Protein AF-A0A954IEH2-F1 (afdb_monomer_lite)

Secondary structure (DSSP, 8-state):
-PPPBPTT--EEE-TT-TT--SPPSB--TT--EEE-TT-TT----GGGGGGGGT-SEEE-TT---SSSS-GGGS-STT---HHHHHHHHHHHHHT-EEE--EEEEEEE-STTSSHHHHHHHHTTPPP-TT-PPPPSEEEEEE-S-BTTB---SSTT--SS--EEEEEEE-S-GGGTTHHHHTTSSSEEEEEEE-S---SS-SBTTBTT-PPPPHHHHHHHHHHHHHTTTSPPEEEEEE--TT--TT---PPPGGGSS-GGGTTS-EEE---SGGGTTSHHHHHHHHHHHHHHHHHHTHHHHTEEEHHHHHHHHHHTTTS----TT--S---S-SEEEHHHHHHHHHHHHHHHTPPPP-HHHHHHHHHHHHHTTSSB--HHHHHTSS-TT--EEES-HHHHHHHHHHHT-TTSHHHHHHHHTTT---HHHHHHHHHHHHHH-TTS---HHHHHHT-

pLDDT: mean 80.52, std 12.14, range [35.31, 97.62]

Sequence (455 aa):
MSLPIDARLQTLDLGECKSLTKIPEGDYSELTHVWLNGCPGLKRFAPLRPALKRLQQLELHGCDFQDGPGADRCGLPDENVADRIRNHFQELTHQGCAPLLECKVIVLGNGGVGKTELVRALKGLGHDSEQKSTHGIRLWKWNGATDRVPFHPFPEITDTELQLNIWDFGGQDLYHNTHRLFMETQAVFVVVERYRRTDRPLRPEHPDDYCRPLDYWLDQVYTMAGRSGRTPRVLIVRSAIDETDNVEVLPPWQTRVRSDYCDLPYFELSSKDELRNTEFWTDFRKQLLQAVTDELGGLEAVQQPRGRVAVRSELQRFQPEWNELIRVSGSDRPLLRRHEFQKLVEDVFDGLKITGADDEEIRWQLDFFHHRGIVYAPPEWMEQSISRDAYPVVVDQRWIIEGIYELMRPERGTRDDLMQAWGRITRGELWQAWDQLEIEQPELKYDEEARCAMR

Radius of gyration: 23.17 Å; chains: 1; bounding box: 66×55×64 Å

Structure (mmCIF, N/CA/C/O backbone):
data_AF-A0A954IEH2-F1
#
_entry.id   AF-A0A954IEH2-F1
#
loop_
_atom_site.group_PDB
_atom_site.id
_atom_site.type_symbol
_atom_site.label_atom_id
_atom_site.label_alt_id
_atom_site.label_comp_id
_atom_site.label_asym_id
_atom_site.label_entity_id
_atom_site.label_seq_id
_atom_site.pdbx_PDB_ins_code
_atom_site.Cartn_x
_atom_site.Cartn_y
_atom_site.Cartn_z
_atom_site.occupancy
_atom_site.B_iso_or_equiv
_atom_site.auth_seq_id
_atom_site.auth_comp_id
_atom_site.auth_asym_id
_atom_site.auth_atom_id
_atom_site.pdbx_PDB_model_num
ATOM 1 N N . MET A 1 1 ? -38.089 13.109 -2.293 1.00 35.31 1 MET A N 1
ATOM 2 C CA . MET A 1 1 ? -38.306 13.077 -0.833 1.00 35.31 1 MET A CA 1
ATOM 3 C C . MET A 1 1 ? -37.866 11.708 -0.351 1.00 35.31 1 MET A C 1
ATOM 5 O O . MET A 1 1 ? -38.566 10.743 -0.620 1.00 35.31 1 MET A O 1
ATOM 9 N N . SER A 1 2 ? -36.671 11.596 0.229 1.00 45.16 2 SER A N 1
ATOM 10 C CA . SER A 1 2 ? -36.253 10.378 0.928 1.00 45.16 2 SER A CA 1
ATOM 11 C C . SER A 1 2 ? -37.048 10.298 2.227 1.00 45.16 2 SER A C 1
ATOM 13 O O . SER A 1 2 ? -37.037 11.245 3.010 1.00 45.16 2 SER A O 1
ATOM 15 N N . LEU A 1 3 ? -37.790 9.210 2.424 1.00 49.59 3 LEU A N 1
ATOM 16 C CA . LEU A 1 3 ? -38.367 8.910 3.731 1.00 49.59 3 LEU A CA 1
ATOM 17 C C . LEU A 1 3 ? -37.192 8.708 4.704 1.00 49.59 3 LEU A C 1
ATOM 19 O O . LEU A 1 3 ? -36.298 7.927 4.371 1.00 49.59 3 LEU A O 1
ATOM 23 N N . PRO A 1 4 ? -37.139 9.418 5.845 1.00 58.12 4 PRO A N 1
ATOM 24 C CA . PRO A 1 4 ? -36.112 9.168 6.845 1.00 58.12 4 PRO A CA 1
ATOM 25 C C . PRO A 1 4 ? -36.258 7.729 7.341 1.00 58.12 4 PRO A C 1
ATOM 27 O O . PRO A 1 4 ? -37.370 7.256 7.589 1.00 58.12 4 PRO A O 1
ATOM 30 N N . ILE A 1 5 ? -35.134 7.026 7.427 1.00 64.25 5 ILE A N 1
ATOM 31 C CA . ILE A 1 5 ? -35.086 5.659 7.947 1.00 64.25 5 ILE A CA 1
ATOM 32 C C . ILE A 1 5 ? -35.575 5.659 9.406 1.00 64.25 5 ILE A C 1
ATOM 34 O O . ILE A 1 5 ? -35.249 6.568 10.169 1.00 64.25 5 ILE A O 1
ATOM 38 N N . ASP A 1 6 ? -36.407 4.670 9.761 1.00 67.56 6 ASP A N 1
ATOM 39 C CA . ASP A 1 6 ? -37.010 4.517 11.095 1.00 67.56 6 ASP A CA 1
ATOM 40 C C . ASP A 1 6 ? -35.907 4.399 12.160 1.00 67.56 6 ASP A C 1
ATOM 42 O O . ASP A 1 6 ? -35.006 3.572 12.030 1.00 67.56 6 ASP A O 1
ATOM 46 N N . ALA A 1 7 ? -36.009 5.184 13.236 1.00 70.62 7 ALA A N 1
ATOM 47 C CA . ALA A 1 7 ? -35.065 5.179 14.358 1.00 70.62 7 ALA A CA 1
ATOM 48 C C . ALA A 1 7 ? -34.981 3.822 15.092 1.00 70.62 7 ALA A C 1
ATOM 50 O O . ALA A 1 7 ? -34.129 3.635 15.952 1.00 70.62 7 ALA A O 1
ATOM 51 N N . ARG A 1 8 ? -35.863 2.866 14.772 1.00 82.88 8 ARG A N 1
ATOM 52 C CA . ARG A 1 8 ? -35.838 1.485 15.281 1.00 82.88 8 ARG A CA 1
ATOM 53 C C . ARG A 1 8 ? -35.086 0.508 14.377 1.00 82.88 8 ARG A C 1
ATOM 55 O O . ARG A 1 8 ? -35.134 -0.695 14.637 1.00 82.88 8 ARG A O 1
ATOM 62 N N . LEU A 1 9 ? -34.457 0.972 13.296 1.00 88.56 9 LEU A N 1
ATOM 63 C CA . LEU A 1 9 ? -33.703 0.095 12.405 1.00 88.56 9 LEU A CA 1
ATOM 64 C C . LEU A 1 9 ? -32.537 -0.549 13.170 1.00 88.56 9 LEU A C 1
ATOM 66 O O . LEU A 1 9 ? -31.686 0.146 13.714 1.00 88.56 9 LEU A O 1
ATOM 70 N N . GLN A 1 10 ? -32.502 -1.882 13.183 1.00 92.50 10 GLN A N 1
ATOM 71 C CA . GLN A 1 10 ? -31.441 -2.668 13.828 1.00 92.50 10 GLN A CA 1
ATOM 72 C C . GLN A 1 10 ? -30.467 -3.284 12.823 1.00 92.50 10 GLN A C 1
ATOM 74 O O . GLN A 1 10 ? -29.317 -3.560 13.162 1.00 92.50 10 GLN A O 1
ATOM 79 N N . THR A 1 11 ? -30.916 -3.482 11.586 1.00 94.25 11 THR A N 1
ATOM 80 C CA . THR A 1 11 ? -30.153 -4.165 10.548 1.00 94.25 11 THR A CA 1
ATOM 81 C C . THR A 1 11 ? -30.161 -3.343 9.273 1.00 94.25 11 THR A C 1
ATOM 83 O O . THR A 1 11 ? -31.229 -2.979 8.782 1.00 94.25 11 THR A O 1
ATOM 86 N N . LEU A 1 12 ? -28.974 -3.064 8.740 1.00 93.00 12 LEU A N 1
ATOM 87 C CA . LEU A 1 12 ? -28.786 -2.372 7.473 1.00 93.00 12 LEU A CA 1
ATOM 88 C C . LEU A 1 12 ? -27.863 -3.199 6.583 1.00 93.00 12 LEU A C 1
ATOM 90 O O . LEU A 1 12 ? -26.678 -3.324 6.868 1.00 93.00 12 LEU A O 1
ATOM 94 N N . ASP A 1 13 ? -28.405 -3.724 5.494 1.00 94.00 13 ASP A N 1
ATOM 95 C CA . ASP A 1 13 ? -27.623 -4.395 4.463 1.00 94.00 13 ASP A CA 1
ATOM 96 C C . ASP A 1 13 ? -27.689 -3.569 3.179 1.00 94.00 13 ASP A C 1
ATOM 98 O O . ASP A 1 13 ? -28.762 -3.369 2.603 1.00 94.00 13 ASP A O 1
ATOM 102 N N . LEU A 1 14 ? -26.540 -3.027 2.788 1.00 92.50 14 LEU A N 1
ATOM 103 C CA . LEU A 1 14 ? -26.315 -2.356 1.513 1.00 92.50 14 LEU A CA 1
ATOM 104 C C . LEU A 1 14 ? -25.103 -2.974 0.798 1.00 92.50 14 LEU A C 1
ATOM 106 O O . LEU A 1 14 ? -24.457 -2.289 0.005 1.00 92.50 14 LEU A O 1
ATOM 110 N N . GLY A 1 15 ? -24.778 -4.238 1.086 1.00 91.00 15 GLY A N 1
ATOM 111 C CA . GLY A 1 15 ? -23.660 -4.946 0.474 1.00 91.00 15 GLY A CA 1
ATOM 112 C C . GLY A 1 15 ? -23.764 -4.995 -1.055 1.00 91.00 15 GLY A C 1
ATOM 113 O O . GLY A 1 15 ? -24.848 -4.946 -1.640 1.00 91.00 15 GLY A O 1
ATOM 114 N N . GLU A 1 16 ? -22.612 -5.046 -1.721 1.00 89.00 16 GLU A N 1
ATOM 115 C CA . GLU A 1 16 ? -22.431 -5.127 -3.176 1.00 89.00 16 GLU A CA 1
ATOM 116 C C . GLU A 1 16 ? -23.094 -3.992 -3.983 1.00 89.00 16 GLU A C 1
ATOM 118 O O . GLU A 1 16 ? -23.234 -4.057 -5.212 1.00 89.00 16 GLU A O 1
ATOM 123 N N . CYS A 1 17 ? -23.466 -2.894 -3.321 1.00 90.06 17 CYS A N 1
ATOM 124 C CA . CYS A 1 17 ? -24.044 -1.723 -3.964 1.00 90.06 17 CYS A CA 1
ATOM 125 C C . CYS A 1 17 ? -22.949 -0.840 -4.587 1.00 90.06 17 CYS A C 1
ATOM 127 O O . CYS A 1 17 ? -22.645 0.252 -4.109 1.00 90.06 17 CYS A O 1
ATOM 129 N N . LYS A 1 18 ? -22.389 -1.272 -5.723 1.00 85.69 18 LYS A N 1
ATOM 130 C CA . LYS A 1 18 ? -21.251 -0.607 -6.400 1.00 85.69 18 LYS A CA 1
ATOM 131 C C . LYS A 1 18 ? -21.488 0.859 -6.786 1.00 85.69 18 LYS A C 1
ATOM 133 O O . LYS A 1 18 ? -20.537 1.628 -6.897 1.00 85.69 18 LYS A O 1
ATOM 138 N N . SER A 1 19 ? -22.745 1.254 -6.996 1.00 89.00 19 SER A N 1
ATOM 139 C CA . SER A 1 19 ? -23.133 2.637 -7.319 1.00 89.00 19 SER A CA 1
ATOM 140 C C . SER A 1 19 ? -23.467 3.490 -6.088 1.00 89.00 19 SER A C 1
ATOM 142 O O . SER A 1 19 ? -23.809 4.664 -6.240 1.00 89.00 19 SER A O 1
ATOM 144 N N . LEU A 1 20 ? -23.408 2.926 -4.877 1.00 89.69 20 LEU A N 1
ATOM 145 C CA . LEU A 1 20 ? -23.694 3.647 -3.642 1.00 89.69 20 LEU A CA 1
ATOM 146 C C . LEU A 1 20 ? -22.556 4.622 -3.330 1.00 89.69 20 LEU A C 1
ATOM 148 O O . LEU A 1 20 ? -21.415 4.225 -3.115 1.00 89.69 20 LEU A O 1
ATOM 152 N N . THR A 1 21 ? -22.881 5.912 -3.288 1.00 88.88 21 THR A N 1
ATOM 153 C CA . THR A 1 21 ? -21.915 6.983 -2.988 1.00 88.88 21 THR A CA 1
ATOM 154 C C . THR A 1 21 ? -22.118 7.612 -1.614 1.00 88.88 21 THR A C 1
ATOM 156 O O . THR A 1 21 ? -21.222 8.272 -1.088 1.00 88.88 21 THR A O 1
ATOM 159 N N . LYS A 1 22 ? -23.290 7.404 -1.009 1.00 89.25 22 LYS A N 1
ATOM 160 C CA . LYS A 1 22 ? -23.638 7.907 0.319 1.00 89.25 22 LYS A CA 1
ATOM 161 C C . LYS A 1 22 ? -24.588 6.955 1.031 1.00 89.25 22 LYS A C 1
ATOM 163 O O . LYS A 1 22 ? -25.495 6.409 0.406 1.00 89.25 22 LYS A O 1
ATOM 168 N N . ILE A 1 23 ? -24.413 6.828 2.342 1.00 87.81 23 ILE A N 1
ATOM 169 C CA . ILE A 1 23 ? -25.429 6.240 3.214 1.00 87.81 23 ILE A CA 1
ATOM 170 C C . ILE A 1 23 ? -26.631 7.203 3.218 1.00 87.81 23 ILE A C 1
ATOM 172 O O . ILE A 1 23 ? -26.414 8.422 3.227 1.00 87.81 23 ILE A O 1
ATOM 176 N N . PRO A 1 24 ? -27.881 6.712 3.144 1.00 84.69 24 PRO A N 1
ATOM 177 C CA . PRO A 1 24 ? -29.056 7.568 3.266 1.00 84.69 24 PRO A CA 1
ATOM 178 C C . PRO A 1 24 ? -29.031 8.414 4.551 1.00 84.69 24 PRO A C 1
ATOM 180 O O . PRO A 1 24 ? -28.331 8.112 5.510 1.00 84.69 24 PRO A O 1
ATOM 183 N N . GLU A 1 25 ? -29.788 9.507 4.578 1.00 82.25 25 GLU A N 1
ATOM 184 C CA . GLU A 1 25 ? -29.936 10.286 5.811 1.00 82.25 25 GLU A CA 1
ATOM 185 C C . GLU A 1 25 ? -30.936 9.587 6.745 1.00 82.25 25 GLU A C 1
ATOM 187 O O . GLU A 1 25 ? -32.033 9.207 6.324 1.00 82.25 25 GLU A O 1
ATOM 192 N N . GLY A 1 26 ? -30.564 9.419 8.014 1.00 82.12 26 GLY A N 1
ATOM 193 C CA . GLY A 1 26 ? -31.382 8.741 9.015 1.00 82.12 26 GLY A CA 1
ATOM 194 C C . GLY A 1 26 ? -30.721 8.706 10.391 1.00 82.12 26 GLY A C 1
ATOM 195 O O . GLY A 1 26 ? -29.557 9.081 10.541 1.00 82.12 26 GLY A O 1
ATOM 196 N N . ASP A 1 27 ? -31.483 8.262 11.390 1.00 85.62 27 ASP A N 1
ATOM 197 C CA . ASP A 1 27 ? -30.949 7.916 12.708 1.00 85.62 27 ASP A CA 1
ATOM 198 C C . ASP A 1 27 ? -30.567 6.433 12.715 1.00 85.62 27 ASP A C 1
ATOM 200 O O . ASP A 1 27 ? -31.399 5.560 12.473 1.00 85.62 27 ASP A O 1
ATOM 204 N N . TYR A 1 28 ? -29.292 6.169 12.977 1.00 89.44 28 TYR A N 1
ATOM 205 C CA . TYR A 1 28 ? -28.691 4.838 12.959 1.00 89.44 28 TYR A CA 1
ATOM 206 C C . TYR A 1 28 ? -28.263 4.360 14.348 1.00 89.44 28 TYR A C 1
ATOM 208 O O . TYR A 1 28 ? -27.584 3.345 14.475 1.00 89.44 28 TYR A O 1
ATOM 216 N N . SER A 1 29 ? -28.632 5.084 15.405 1.00 89.25 29 SER A N 1
ATOM 217 C CA . SER A 1 29 ? -28.162 4.827 16.770 1.00 89.25 29 SER A CA 1
ATOM 218 C C . SER A 1 29 ? -28.557 3.456 17.337 1.00 89.25 29 SER A C 1
ATOM 220 O O . SER A 1 29 ? -27.876 2.961 18.238 1.00 89.25 29 SER A O 1
ATOM 222 N N . GLU A 1 30 ? -29.617 2.827 16.823 1.00 92.12 30 GLU A N 1
ATOM 223 C CA . GLU A 1 30 ? -30.102 1.502 17.243 1.00 92.12 30 GLU A CA 1
ATOM 224 C C . GLU A 1 30 ? -29.582 0.339 16.370 1.00 92.12 30 GLU A C 1
ATOM 226 O O . GLU A 1 30 ? -29.929 -0.817 16.627 1.00 92.12 30 GLU A O 1
ATOM 231 N N . LEU A 1 31 ? -28.731 0.608 15.368 1.00 94.69 31 LEU A N 1
ATOM 232 C CA . LEU A 1 31 ? -28.158 -0.446 14.526 1.00 94.69 31 LEU A CA 1
ATOM 233 C C . LEU A 1 31 ? -27.273 -1.398 15.340 1.00 94.69 31 LEU A C 1
ATOM 235 O O . LEU A 1 31 ? -26.419 -0.983 16.126 1.00 94.69 31 LEU A O 1
ATOM 239 N N . THR A 1 32 ? -27.450 -2.692 15.085 1.00 95.94 32 THR A N 1
ATOM 240 C CA . THR A 1 32 ? -26.639 -3.783 15.635 1.00 95.94 32 THR A CA 1
ATOM 241 C C . THR A 1 32 ? -25.916 -4.568 14.542 1.00 95.94 32 THR A C 1
ATOM 243 O O . THR A 1 32 ? -24.848 -5.106 14.814 1.00 95.94 32 THR A O 1
ATOM 246 N N . HIS A 1 33 ? -26.450 -4.610 13.318 1.00 96.75 33 HIS A N 1
ATOM 247 C CA . HIS A 1 33 ? -25.868 -5.355 12.198 1.00 96.75 33 HIS A CA 1
ATOM 248 C C . HIS A 1 33 ? -25.797 -4.483 10.945 1.00 96.75 33 HIS A C 1
ATOM 250 O O . HIS A 1 33 ? -26.815 -3.925 10.522 1.00 96.75 33 HIS A O 1
ATOM 256 N N . VAL A 1 34 ? -24.604 -4.356 10.364 1.00 95.19 34 VAL A N 1
ATOM 257 C CA . VAL A 1 34 ? -24.359 -3.530 9.179 1.00 95.19 34 VAL A CA 1
ATOM 258 C C . VAL A 1 34 ? -23.470 -4.255 8.174 1.00 95.19 34 VAL A C 1
ATOM 260 O O . VAL A 1 34 ? -22.342 -4.617 8.498 1.00 95.19 34 VAL A O 1
ATOM 263 N N . TRP A 1 35 ? -23.951 -4.368 6.938 1.00 94.88 35 TRP A N 1
ATOM 264 C CA . TRP A 1 35 ? -23.199 -4.886 5.796 1.00 94.88 35 TRP A CA 1
ATOM 265 C C . TRP A 1 35 ? -23.063 -3.802 4.734 1.00 94.88 35 TRP A C 1
ATOM 267 O O . TRP A 1 35 ? -24.059 -3.325 4.189 1.00 94.88 35 TRP A O 1
ATOM 277 N N . LEU A 1 36 ? -21.826 -3.376 4.479 1.00 92.44 36 LEU A N 1
ATOM 278 C CA . LEU A 1 36 ? -21.465 -2.403 3.443 1.00 92.44 36 LEU A CA 1
ATOM 279 C C . LEU A 1 36 ? -20.385 -2.941 2.497 1.00 92.44 36 LEU A C 1
ATOM 281 O O . LEU A 1 36 ? -19.826 -2.176 1.711 1.00 92.44 36 LEU A O 1
ATOM 285 N N . ASN A 1 37 ? -20.066 -4.233 2.567 1.00 90.19 37 ASN A N 1
ATOM 286 C CA . ASN A 1 37 ? -19.051 -4.855 1.725 1.00 90.19 37 ASN A CA 1
ATOM 287 C C . ASN A 1 37 ? -19.298 -4.562 0.233 1.00 90.19 37 ASN A C 1
ATOM 289 O O . ASN A 1 37 ? -20.437 -4.430 -0.202 1.00 90.19 37 ASN A O 1
ATOM 293 N N . GLY A 1 38 ? -18.241 -4.403 -0.562 1.00 86.44 38 GLY A N 1
ATOM 294 C CA . GLY A 1 38 ? -18.364 -4.182 -2.008 1.00 86.44 38 GLY A CA 1
ATOM 295 C C . GLY A 1 38 ? -18.937 -2.813 -2.411 1.00 86.44 38 GLY A C 1
ATOM 296 O O . GLY A 1 38 ? -19.479 -2.673 -3.512 1.00 86.44 38 GLY A O 1
ATOM 297 N N . CYS A 1 39 ? -18.810 -1.789 -1.555 1.00 88.31 39 CYS A N 1
ATOM 298 C CA . CYS A 1 39 ? -19.264 -0.414 -1.818 1.00 88.31 39 CYS A CA 1
ATOM 299 C C . CYS A 1 39 ? -18.098 0.587 -2.019 1.00 88.31 39 CYS A C 1
ATOM 301 O O . CYS A 1 39 ? -17.929 1.511 -1.219 1.00 88.31 39 CYS A O 1
ATOM 303 N N . PRO A 1 40 ? -17.307 0.498 -3.107 1.00 83.50 40 PRO A N 1
ATOM 304 C CA . PRO A 1 40 ? -16.097 1.317 -3.292 1.00 83.50 40 PRO A CA 1
ATOM 305 C C . PRO A 1 40 ? -16.380 2.816 -3.501 1.00 83.50 40 PRO A C 1
ATOM 307 O O . PRO A 1 40 ? -15.515 3.670 -3.269 1.00 83.50 40 PRO A O 1
ATOM 310 N N . GLY A 1 41 ? -17.592 3.154 -3.957 1.00 85.00 41 GLY A N 1
ATOM 311 C CA . GLY A 1 41 ? -18.052 4.532 -4.133 1.00 85.00 41 GLY A CA 1
ATOM 312 C C . GLY A 1 41 ? -18.392 5.238 -2.819 1.00 85.00 41 GLY A C 1
ATOM 313 O O . GLY A 1 41 ? -18.487 6.467 -2.798 1.00 85.00 41 GLY A O 1
ATOM 314 N N . LEU A 1 42 ? -18.554 4.490 -1.725 1.00 87.19 42 LEU A N 1
ATOM 315 C CA . LEU A 1 42 ? -18.974 5.031 -0.447 1.00 87.19 42 LEU A CA 1
ATOM 316 C C . LEU A 1 42 ? -17.777 5.614 0.312 1.00 87.19 42 LEU A C 1
ATOM 318 O O . LEU A 1 42 ? -16.942 4.889 0.844 1.00 87.19 42 LEU A O 1
ATOM 322 N N . LYS A 1 43 ? -17.706 6.949 0.368 1.00 84.62 43 LYS A N 1
ATOM 323 C CA . LYS A 1 43 ? -16.565 7.667 0.965 1.00 84.62 43 LYS A CA 1
ATOM 324 C C . LYS A 1 43 ? -16.782 8.123 2.404 1.00 84.62 43 LYS A C 1
ATOM 326 O O . LYS A 1 43 ? -15.824 8.555 3.035 1.00 84.62 43 LYS A O 1
ATOM 331 N N . ARG A 1 44 ? -18.010 8.056 2.933 1.00 87.31 44 ARG A N 1
ATOM 332 C CA . ARG A 1 44 ? -18.335 8.592 4.265 1.00 87.31 44 ARG A CA 1
ATOM 333 C C . ARG A 1 44 ? -18.870 7.538 5.228 1.00 87.31 44 ARG A C 1
ATOM 335 O O . ARG A 1 44 ? -19.940 6.982 5.000 1.00 87.31 44 ARG A O 1
ATOM 342 N N . PHE A 1 45 ? -18.139 7.331 6.317 1.00 89.06 45 PHE A N 1
ATOM 343 C CA . PHE A 1 45 ? -18.481 6.496 7.463 1.00 89.06 45 PHE A CA 1
ATOM 344 C C . PHE A 1 45 ? -19.206 7.280 8.566 1.00 89.06 45 PHE A C 1
ATOM 346 O O . PHE A 1 45 ? -19.934 6.690 9.363 1.00 89.06 45 PHE A O 1
ATOM 353 N N . ALA A 1 46 ? -19.046 8.611 8.616 1.00 88.69 46 ALA A N 1
ATOM 354 C CA . ALA A 1 46 ? -19.617 9.468 9.663 1.00 88.69 46 ALA A CA 1
ATOM 355 C C . ALA A 1 46 ? -21.086 9.170 10.058 1.00 88.69 46 ALA A C 1
ATOM 357 O O . ALA A 1 46 ? -21.359 9.168 11.262 1.00 88.69 46 ALA A O 1
ATOM 358 N N . PRO A 1 47 ? -22.017 8.857 9.127 1.00 89.44 47 PRO A N 1
ATOM 359 C CA . PRO A 1 47 ? -23.400 8.525 9.484 1.00 89.44 47 PRO A CA 1
ATOM 360 C C . PRO A 1 47 ? -23.553 7.321 10.428 1.00 89.44 47 PRO A C 1
ATOM 362 O O . PRO A 1 47 ? -24.503 7.282 11.202 1.00 89.44 47 PRO A O 1
ATOM 365 N N . LEU A 1 48 ? -22.622 6.360 10.408 1.00 89.94 48 LEU A N 1
ATOM 366 C CA . LEU A 1 48 ? -22.677 5.150 11.239 1.00 89.94 48 LEU A CA 1
ATOM 367 C C . LEU A 1 48 ? -21.987 5.296 12.598 1.00 89.94 48 LEU A C 1
ATOM 369 O O . LEU A 1 48 ? -22.143 4.430 13.456 1.00 89.94 48 LEU A O 1
ATOM 373 N N . ARG A 1 49 ? -21.256 6.391 12.846 1.00 89.56 49 ARG A N 1
ATOM 374 C CA . ARG A 1 49 ? -20.555 6.604 14.127 1.00 89.56 49 ARG A CA 1
ATOM 375 C C . ARG A 1 49 ? -21.460 6.473 15.363 1.00 89.56 49 ARG A C 1
ATOM 377 O O . ARG A 1 49 ? -21.004 5.874 16.337 1.00 89.56 49 ARG A O 1
ATOM 384 N N . PRO A 1 50 ? -22.721 6.960 15.367 1.00 90.06 50 PRO A N 1
ATOM 385 C CA . PRO A 1 50 ? -23.620 6.777 16.509 1.00 90.06 50 PRO A CA 1
ATOM 386 C C . PRO A 1 50 ? -23.919 5.305 16.833 1.00 90.06 50 PRO A C 1
ATOM 388 O O . PRO A 1 50 ? -24.125 4.975 18.000 1.00 90.06 50 PRO A O 1
ATOM 391 N N . ALA A 1 51 ? -23.902 4.426 15.825 1.00 91.38 51 ALA A N 1
ATOM 392 C CA . ALA A 1 51 ? -24.187 3.000 15.970 1.00 91.38 51 ALA A CA 1
ATOM 393 C C . ALA A 1 51 ? -23.038 2.215 16.615 1.00 91.38 51 ALA A C 1
ATOM 395 O O . ALA A 1 51 ? -23.279 1.173 17.219 1.00 91.38 51 ALA A O 1
ATOM 396 N N . LEU A 1 52 ? -21.791 2.703 16.525 1.00 90.81 52 LEU A N 1
ATOM 397 C CA . LEU A 1 52 ? -20.582 1.958 16.915 1.00 90.81 52 LEU A CA 1
ATOM 398 C C . LEU A 1 52 ? -20.661 1.334 18.312 1.00 90.81 52 LEU A C 1
ATOM 400 O O . LEU A 1 52 ? -20.126 0.254 18.532 1.00 90.81 52 LEU A O 1
ATOM 404 N N . LYS A 1 53 ? -21.345 1.985 19.260 1.00 90.69 53 LYS A N 1
ATOM 405 C CA . LYS A 1 53 ? -21.508 1.481 20.635 1.00 90.69 53 LYS A CA 1
ATOM 406 C C . LYS A 1 53 ? -22.357 0.209 20.737 1.00 90.69 53 LYS A C 1
ATOM 408 O O . LYS A 1 53 ? -22.263 -0.479 21.747 1.00 90.69 53 LYS A O 1
ATOM 413 N N . ARG A 1 54 ? -23.208 -0.061 19.747 1.00 93.69 54 ARG A N 1
ATOM 414 C CA . ARG A 1 54 ? -24.176 -1.167 19.728 1.00 93.69 54 ARG A CA 1
ATOM 415 C C . ARG A 1 54 ? -23.935 -2.184 18.621 1.00 93.69 54 ARG A C 1
ATOM 417 O O . ARG A 1 54 ? -24.495 -3.274 18.708 1.00 93.69 54 ARG A O 1
ATOM 424 N N . LEU A 1 55 ? -23.139 -1.841 17.608 1.00 95.00 55 LEU A N 1
ATOM 425 C CA . LEU A 1 55 ? -22.817 -2.758 16.519 1.00 95.00 55 LEU A CA 1
ATOM 426 C C . LEU A 1 55 ? -22.202 -4.044 17.068 1.00 95.00 55 LEU A C 1
ATOM 428 O O . LEU A 1 55 ? -21.213 -3.998 17.792 1.00 95.00 55 LEU A O 1
ATOM 432 N N . GLN A 1 56 ? -22.820 -5.160 16.706 1.00 95.69 56 GLN A N 1
ATOM 433 C CA . GLN A 1 56 ? -22.374 -6.526 16.954 1.00 95.69 56 GLN A CA 1
ATOM 434 C C . GLN A 1 56 ? -21.778 -7.132 15.683 1.00 95.69 56 GLN A C 1
ATOM 436 O O . GLN A 1 56 ? -20.845 -7.915 15.785 1.00 95.69 56 GLN A O 1
ATOM 441 N N . GLN A 1 57 ? -22.284 -6.735 14.509 1.00 95.69 57 GLN A N 1
ATOM 442 C CA . GLN A 1 57 ? -21.754 -7.110 13.199 1.00 95.69 57 GLN A CA 1
ATOM 443 C C . GLN A 1 57 ? -21.532 -5.857 12.351 1.00 95.69 57 GLN A C 1
ATOM 445 O O . GLN A 1 57 ? -22.439 -5.029 12.207 1.00 95.69 57 GLN A O 1
ATOM 450 N N . LEU A 1 58 ? -20.337 -5.730 11.780 1.00 94.81 58 LEU A N 1
ATOM 451 C CA . LEU A 1 58 ? -19.986 -4.677 10.835 1.00 94.81 58 LEU A CA 1
ATOM 452 C C . LEU A 1 58 ? -19.040 -5.240 9.774 1.00 94.81 58 LEU A C 1
ATOM 454 O O . LEU A 1 58 ? -17.911 -5.582 10.101 1.00 94.81 58 LEU A O 1
ATOM 458 N N . GLU A 1 59 ? -19.473 -5.277 8.517 1.00 93.31 59 GLU A N 1
ATOM 459 C CA . GLU A 1 59 ? -18.646 -5.711 7.385 1.00 93.31 59 GLU A CA 1
ATOM 460 C C . GLU A 1 59 ? -18.424 -4.553 6.415 1.00 93.31 59 GLU A C 1
ATOM 462 O O . GLU A 1 59 ? -19.376 -3.952 5.908 1.00 93.31 59 GLU A O 1
ATOM 467 N N . LEU A 1 60 ? -17.152 -4.224 6.176 1.00 90.38 60 LEU A N 1
ATOM 468 C CA . LEU A 1 60 ? -16.740 -3.048 5.403 1.00 90.38 60 LEU A CA 1
ATOM 469 C C . LEU A 1 60 ? -15.825 -3.390 4.220 1.00 90.38 60 LEU A C 1
ATOM 471 O O . LEU A 1 60 ? -15.350 -2.476 3.546 1.00 90.38 60 LEU A O 1
ATOM 475 N N . HIS A 1 61 ? -15.566 -4.671 3.951 1.00 87.69 61 HIS A N 1
ATOM 476 C CA . HIS A 1 61 ? -14.601 -5.093 2.938 1.00 87.69 61 HIS A CA 1
ATOM 477 C C . HIS A 1 61 ? -14.856 -4.420 1.575 1.00 87.69 61 HIS A C 1
ATOM 479 O O . HIS A 1 61 ? -15.988 -4.349 1.103 1.00 87.69 61 HIS A O 1
ATOM 485 N N . GLY A 1 62 ? -13.815 -3.892 0.926 1.00 82.06 62 GLY A N 1
ATOM 486 C CA . GLY A 1 62 ? -13.951 -3.169 -0.347 1.00 82.06 62 GLY A CA 1
ATOM 487 C C . GLY A 1 62 ? -14.537 -1.750 -0.245 1.00 82.06 62 GLY A C 1
ATOM 488 O O . GLY A 1 62 ? -14.815 -1.129 -1.273 1.00 82.06 62 GLY A O 1
ATOM 489 N N . CYS A 1 63 ? -14.716 -1.205 0.963 1.00 85.12 63 CYS A N 1
ATOM 490 C CA . CYS A 1 63 ? -15.016 0.215 1.165 1.00 85.12 63 CYS A CA 1
ATOM 491 C C . CYS A 1 63 ? -13.749 1.084 1.141 1.00 85.12 63 CYS A C 1
ATOM 493 O O . CYS A 1 63 ? -12.630 0.619 1.351 1.00 85.12 63 CYS A O 1
ATOM 495 N N . ASP A 1 64 ? -13.936 2.383 0.903 1.00 79.56 64 ASP A N 1
ATOM 496 C CA . ASP A 1 64 ? -12.853 3.366 0.805 1.00 79.56 64 ASP A CA 1
ATOM 497 C C . ASP A 1 64 ? -13.247 4.669 1.518 1.00 79.56 64 ASP A C 1
ATOM 499 O O . ASP A 1 64 ? -13.456 5.714 0.896 1.00 79.56 64 ASP A O 1
ATOM 503 N N . PHE A 1 65 ? -13.444 4.576 2.837 1.00 83.25 65 PHE A N 1
ATOM 504 C CA . PHE A 1 65 ? -13.911 5.692 3.658 1.00 83.25 65 PHE A CA 1
ATOM 505 C C . PHE A 1 65 ? -12.819 6.740 3.892 1.00 83.25 65 PHE A C 1
ATOM 507 O O . PHE A 1 65 ? -11.739 6.419 4.380 1.00 83.25 65 PHE A O 1
ATOM 514 N N . GLN A 1 66 ? -13.155 8.005 3.636 1.00 77.12 66 GLN A N 1
ATOM 515 C CA . GLN A 1 66 ? -12.273 9.161 3.818 1.00 77.12 66 GLN A CA 1
ATOM 516 C C . GLN A 1 66 ? -12.373 9.809 5.213 1.00 77.12 66 GLN A C 1
ATOM 518 O O . GLN A 1 66 ? -11.474 10.509 5.668 1.00 77.12 66 GLN A O 1
ATOM 523 N N . ASP A 1 67 ? -13.502 9.600 5.894 1.00 77.06 67 ASP A N 1
ATOM 524 C CA . ASP A 1 67 ? -13.749 10.010 7.286 1.00 77.06 67 ASP A CA 1
ATOM 525 C C . ASP A 1 67 ? -13.987 8.781 8.187 1.00 77.06 67 ASP A C 1
ATOM 527 O O . ASP A 1 67 ? -14.654 8.840 9.221 1.00 77.06 67 ASP A O 1
ATOM 531 N N . GLY A 1 68 ? -13.508 7.621 7.746 1.00 70.44 68 GLY A N 1
ATOM 532 C CA . GLY A 1 68 ? -13.652 6.353 8.443 1.00 70.44 68 GLY A CA 1
ATOM 533 C C . GLY A 1 68 ? -12.338 5.876 9.047 1.00 70.44 68 GLY A C 1
ATOM 534 O O . GLY A 1 68 ? -11.356 6.613 9.078 1.00 70.44 68 GLY A O 1
ATOM 535 N N . PRO A 1 69 ? -12.290 4.618 9.493 1.00 63.47 69 PRO A N 1
ATOM 536 C CA . PRO A 1 69 ? -11.112 4.039 10.129 1.00 63.47 69 PRO A CA 1
ATOM 537 C C . PRO A 1 69 ? -9.933 3.808 9.156 1.00 63.47 69 PRO A C 1
ATOM 539 O O . PRO A 1 69 ? -9.011 3.088 9.498 1.00 63.47 69 PRO A O 1
ATOM 542 N N . GLY A 1 70 ? -9.916 4.418 7.967 1.00 66.69 70 GLY A N 1
ATOM 543 C CA . GLY A 1 70 ? -8.978 4.098 6.892 1.00 66.69 70 GLY A CA 1
ATOM 544 C C . GLY A 1 70 ? -9.315 2.764 6.222 1.00 66.69 70 GLY A C 1
ATOM 545 O O . GLY A 1 70 ? -9.932 1.874 6.813 1.00 66.69 70 GLY A O 1
ATOM 546 N N . ALA A 1 71 ? -8.929 2.617 4.957 1.00 64.69 71 ALA A N 1
ATOM 547 C CA . ALA A 1 71 ? -9.221 1.405 4.198 1.00 64.69 71 ALA A CA 1
ATOM 548 C C . ALA A 1 71 ? -8.579 0.153 4.817 1.00 64.69 71 ALA A C 1
ATOM 550 O O . ALA A 1 71 ? -9.088 -0.950 4.655 1.00 64.69 71 ALA A O 1
ATOM 551 N N . ASP A 1 72 ? -7.465 0.312 5.541 1.00 66.94 72 ASP A N 1
ATOM 552 C CA . ASP A 1 72 ? -6.721 -0.798 6.156 1.00 66.94 72 ASP A CA 1
ATOM 553 C C . ASP A 1 72 ? -7.492 -1.450 7.308 1.00 66.94 72 ASP A C 1
ATOM 555 O O . ASP A 1 72 ? -7.147 -2.543 7.735 1.00 66.94 72 ASP A O 1
ATOM 559 N N . ARG A 1 73 ? -8.579 -0.819 7.771 1.00 71.31 73 ARG A N 1
ATOM 560 C CA . ARG A 1 73 ? -9.448 -1.350 8.825 1.00 71.31 73 ARG A CA 1
ATOM 561 C C . ARG A 1 73 ? -10.790 -1.866 8.326 1.00 71.31 73 ARG A C 1
ATOM 563 O O . ARG A 1 73 ? -11.640 -2.219 9.135 1.00 71.31 73 ARG A O 1
ATOM 570 N N . CYS A 1 74 ? -10.992 -1.910 7.011 1.00 79.62 74 CYS A N 1
ATOM 571 C CA . CYS A 1 74 ? -12.224 -2.428 6.418 1.00 79.62 74 CYS A CA 1
ATOM 572 C C . CYS A 1 74 ? -12.294 -3.966 6.396 1.00 79.62 74 CYS A C 1
ATOM 574 O O . CYS A 1 74 ? -13.345 -4.505 6.057 1.00 79.62 74 CYS A O 1
ATOM 576 N N . GLY A 1 75 ? -11.214 -4.639 6.805 1.00 78.19 75 GLY A N 1
ATOM 577 C CA . GLY A 1 75 ? -11.158 -6.084 6.997 1.00 78.19 75 GLY A CA 1
ATOM 578 C C . GLY A 1 75 ? -11.127 -6.903 5.708 1.00 78.19 75 GLY A C 1
ATOM 579 O O . GLY A 1 75 ? -11.191 -6.386 4.583 1.00 78.19 75 GLY A O 1
ATOM 580 N N . LEU A 1 76 ? -11.012 -8.211 5.898 1.00 80.12 76 LEU A N 1
ATOM 581 C CA . LEU A 1 76 ? -11.130 -9.235 4.865 1.00 80.12 76 LEU A CA 1
ATOM 582 C C . LEU A 1 76 ? -12.604 -9.496 4.495 1.00 80.12 76 LEU A C 1
ATOM 584 O O . LEU A 1 76 ? -13.509 -9.044 5.204 1.00 80.12 76 LEU A O 1
ATOM 588 N N . PRO A 1 77 ? -12.877 -10.204 3.380 1.00 82.06 77 PRO A N 1
ATOM 589 C CA . PRO A 1 77 ? -14.231 -10.649 3.063 1.00 82.06 77 PRO A CA 1
ATOM 590 C C . PRO A 1 77 ? -14.862 -11.394 4.245 1.00 82.06 77 PRO A C 1
ATOM 592 O O . PRO A 1 77 ? -14.203 -12.226 4.867 1.00 82.06 77 PRO A O 1
ATOM 595 N N . ASP A 1 78 ? -16.121 -11.074 4.547 1.00 84.25 78 ASP A N 1
ATOM 596 C CA . ASP A 1 78 ? -16.910 -11.642 5.650 1.00 84.25 78 ASP A CA 1
ATOM 597 C C . ASP A 1 78 ? -16.332 -11.399 7.070 1.00 84.25 78 ASP A C 1
ATOM 599 O O . ASP A 1 78 ? -16.827 -11.954 8.056 1.00 84.25 78 ASP A O 1
ATOM 603 N N . GLU A 1 79 ? -15.292 -10.562 7.218 1.00 86.31 79 GLU A N 1
ATOM 604 C CA . GLU A 1 79 ? -14.700 -10.240 8.520 1.00 86.31 79 GLU A CA 1
ATOM 605 C C . GLU A 1 79 ? -15.546 -9.203 9.270 1.00 86.31 79 GLU A C 1
ATOM 607 O O . GLU A 1 79 ? -15.796 -8.091 8.797 1.00 86.31 79 GLU A O 1
ATOM 612 N N . ASN A 1 80 ? -15.945 -9.549 10.496 1.00 90.69 80 ASN A N 1
ATOM 613 C CA . ASN A 1 80 ? -16.611 -8.616 11.392 1.00 90.69 80 ASN A CA 1
ATOM 614 C C . ASN A 1 80 ? -15.596 -7.647 12.012 1.00 90.69 80 ASN A C 1
ATOM 616 O O . ASN A 1 80 ? -14.837 -8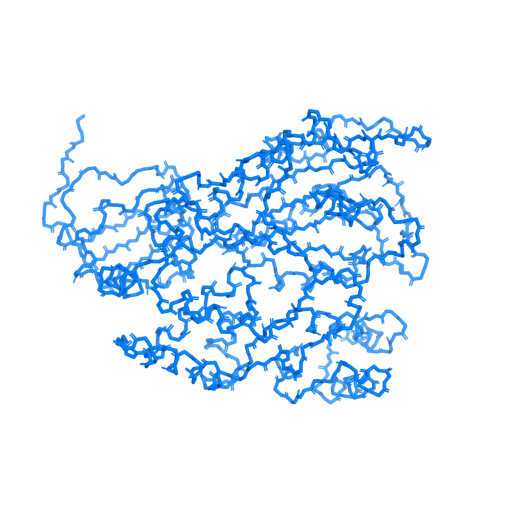.013 12.907 1.00 90.69 80 ASN A O 1
ATOM 620 N N . VAL A 1 81 ? -15.635 -6.387 11.586 1.00 90.19 81 VAL A N 1
ATOM 621 C CA . VAL A 1 81 ? -14.730 -5.330 12.059 1.00 90.19 81 VAL A CA 1
ATOM 622 C C . VAL A 1 81 ? -15.345 -4.438 13.144 1.00 90.19 81 VAL A C 1
ATOM 624 O O . VAL A 1 81 ? -14.773 -3.402 13.481 1.00 90.19 81 VAL A O 1
ATOM 627 N N . ALA A 1 82 ? -16.506 -4.790 13.711 1.00 91.69 82 ALA A N 1
ATOM 628 C CA . ALA A 1 82 ? -17.227 -3.927 14.656 1.00 91.69 82 ALA A CA 1
ATOM 629 C C . ALA A 1 82 ? -16.368 -3.517 15.863 1.00 91.69 82 ALA A C 1
ATOM 631 O O . ALA A 1 82 ? -16.283 -2.327 16.184 1.00 91.69 82 ALA A O 1
ATOM 632 N N . ASP A 1 83 ? -15.708 -4.487 16.495 1.00 87.25 83 ASP A N 1
ATOM 633 C CA . ASP A 1 83 ? -14.876 -4.262 17.678 1.00 87.25 83 ASP A CA 1
ATOM 634 C C . ASP A 1 83 ? -13.617 -3.469 17.314 1.00 87.25 83 ASP A C 1
ATOM 636 O O . ASP A 1 83 ? -13.353 -2.433 17.927 1.00 87.25 83 ASP A O 1
ATOM 640 N N . ARG A 1 84 ? -12.945 -3.835 16.215 1.00 85.62 84 ARG A N 1
ATOM 641 C CA . ARG A 1 84 ? -11.808 -3.097 15.642 1.00 85.62 84 ARG A CA 1
ATOM 642 C C . ARG A 1 84 ? -12.113 -1.616 15.416 1.00 85.62 84 ARG A C 1
ATOM 644 O O . ARG A 1 84 ? -11.347 -0.746 15.836 1.00 85.62 84 ARG A O 1
ATOM 651 N N . ILE A 1 85 ? -13.229 -1.301 14.752 1.00 89.31 85 ILE A N 1
ATOM 652 C CA . ILE A 1 85 ? -13.596 0.091 14.457 1.00 89.31 85 ILE A CA 1
ATOM 653 C C . ILE A 1 85 ? -13.980 0.830 15.739 1.00 89.31 85 ILE A C 1
ATOM 655 O O . ILE A 1 85 ? -13.579 1.981 15.932 1.00 89.31 85 ILE A O 1
ATOM 659 N N . ARG A 1 86 ? -14.731 0.181 16.636 1.00 89.50 86 ARG A N 1
ATOM 660 C CA . ARG A 1 86 ? -15.129 0.778 17.914 1.00 89.50 86 ARG A CA 1
ATOM 661 C C . ARG A 1 86 ? -13.911 1.116 18.771 1.00 89.50 86 ARG A C 1
ATOM 663 O O . ARG A 1 86 ? -13.818 2.254 19.236 1.00 89.50 86 ARG A O 1
ATOM 670 N N . ASN A 1 87 ? -12.991 0.168 18.934 1.00 85.56 87 ASN A N 1
ATOM 671 C CA . ASN A 1 87 ? -11.770 0.330 19.717 1.00 85.56 87 ASN A CA 1
ATOM 672 C C . ASN A 1 87 ? -10.922 1.456 19.131 1.00 85.56 87 ASN A C 1
ATOM 674 O O . ASN A 1 87 ? -10.586 2.394 19.845 1.00 85.56 87 ASN A O 1
ATOM 678 N N . HIS A 1 88 ? -10.722 1.478 17.811 1.00 86.44 88 HIS A N 1
ATOM 679 C CA . HIS A 1 88 ? -9.971 2.543 17.153 1.00 86.44 88 HIS A CA 1
ATOM 680 C C . HIS A 1 88 ? -10.494 3.957 17.480 1.00 86.44 88 HIS A C 1
ATOM 682 O O . HIS A 1 88 ? -9.720 4.834 17.869 1.00 86.44 88 HIS A O 1
ATOM 688 N N . PHE A 1 89 ? -11.806 4.199 17.363 1.00 87.00 89 PHE A N 1
ATOM 689 C CA . PHE A 1 89 ? -12.380 5.514 17.689 1.00 87.00 89 PHE A CA 1
ATOM 690 C C . PHE A 1 89 ? -12.318 5.839 19.190 1.00 87.00 89 PHE A C 1
ATOM 692 O O . PHE A 1 89 ? -12.150 7.006 19.566 1.00 87.00 89 PHE A O 1
ATOM 699 N N . GLN A 1 90 ? -12.439 4.831 20.058 1.00 86.69 90 GLN A N 1
ATOM 700 C CA . GLN A 1 90 ? -12.252 5.002 21.498 1.00 86.69 90 GLN A CA 1
ATOM 701 C C . GLN A 1 90 ? -10.809 5.399 21.821 1.00 86.69 90 GLN A C 1
ATOM 703 O O . GLN A 1 90 ? -10.593 6.363 22.553 1.00 86.69 90 GLN A O 1
ATOM 708 N N . GLU A 1 91 ? -9.820 4.732 21.237 1.00 86.69 91 GLU A N 1
ATOM 709 C CA . GLU A 1 91 ? -8.404 5.030 21.448 1.00 86.69 91 GLU A CA 1
ATOM 710 C C . GLU A 1 91 ? -8.026 6.428 20.971 1.00 86.69 91 GLU A C 1
ATOM 712 O O . GLU A 1 91 ? -7.380 7.162 21.717 1.00 86.69 91 GLU A O 1
ATOM 717 N N . LEU A 1 92 ? -8.493 6.844 19.786 1.00 87.81 92 LEU A N 1
ATOM 718 C CA . LEU A 1 92 ? -8.305 8.216 19.299 1.00 87.81 92 LEU A CA 1
ATOM 719 C C . LEU A 1 92 ? -8.813 9.253 20.313 1.00 87.81 92 LEU A C 1
ATOM 721 O O . LEU A 1 92 ? -8.191 10.299 20.502 1.00 87.81 92 LEU A O 1
ATOM 725 N N . THR A 1 93 ? -9.925 8.948 20.988 1.00 86.12 93 THR A N 1
ATOM 726 C CA . THR A 1 93 ? -10.543 9.831 21.987 1.00 86.12 93 THR A CA 1
ATOM 727 C C . THR A 1 93 ? -9.805 9.796 23.330 1.00 86.12 93 THR A C 1
ATOM 729 O O . THR A 1 93 ? -9.619 10.838 23.955 1.00 86.12 93 THR A O 1
ATOM 732 N N . HIS A 1 94 ? -9.400 8.613 23.801 1.00 86.06 94 HIS A N 1
ATOM 733 C CA . HIS A 1 94 ? -8.878 8.410 25.157 1.00 86.06 94 HIS A CA 1
ATOM 734 C C . HIS A 1 94 ? -7.355 8.541 25.264 1.00 86.06 94 HIS A C 1
ATOM 736 O O . HIS A 1 94 ? -6.857 9.053 26.264 1.00 86.06 94 HIS A O 1
ATOM 742 N N . GLN A 1 95 ? -6.616 8.086 24.253 1.00 83.69 95 GLN A N 1
ATOM 743 C CA . GLN A 1 95 ? -5.149 8.109 24.219 1.00 83.69 95 GLN A CA 1
ATOM 744 C C . GLN A 1 95 ? -4.610 9.339 23.470 1.00 83.69 95 GLN A C 1
ATOM 746 O O . GLN A 1 95 ? -3.420 9.655 23.547 1.00 83.69 95 GLN A O 1
ATOM 751 N N . GLY A 1 96 ? -5.486 10.041 22.747 1.00 87.50 96 GLY A N 1
ATOM 752 C CA . GLY A 1 96 ? -5.116 11.054 21.769 1.00 87.50 96 GLY A CA 1
ATOM 753 C C . GLY A 1 96 ? -4.647 10.432 20.454 1.00 87.50 96 GLY A C 1
ATOM 754 O O . GLY A 1 96 ? -4.561 9.211 20.299 1.00 87.50 96 GLY A O 1
ATOM 755 N N . CYS A 1 97 ? -4.308 11.294 19.502 1.00 90.69 97 CYS A N 1
ATOM 756 C CA . CYS A 1 97 ? -3.874 10.885 18.174 1.00 90.69 97 CYS A CA 1
ATOM 757 C C . CYS A 1 97 ? -2.611 11.621 17.732 1.00 90.69 97 CYS A C 1
ATOM 759 O O . CYS A 1 97 ? -2.262 12.676 18.268 1.00 90.69 97 CYS A O 1
ATOM 761 N N . ALA A 1 98 ? -1.917 11.020 16.774 1.00 91.62 98 ALA A N 1
ATOM 762 C CA . ALA A 1 98 ? -0.854 11.650 16.013 1.00 91.62 98 ALA A CA 1
ATOM 763 C C . ALA A 1 98 ? -0.952 11.195 14.547 1.00 91.62 98 ALA A C 1
ATOM 765 O O . ALA A 1 98 ? -1.379 10.064 14.284 1.00 91.62 98 ALA A O 1
ATOM 766 N N . PRO A 1 99 ? -0.581 12.053 13.586 1.00 91.44 99 PRO A N 1
ATOM 767 C CA . PRO A 1 99 ? -0.597 11.687 12.179 1.00 91.44 99 PRO A CA 1
ATOM 768 C C . PRO A 1 99 ? 0.460 10.619 11.874 1.00 91.44 99 PRO A C 1
ATOM 770 O O . PRO A 1 99 ? 1.580 10.670 12.380 1.00 91.44 99 PRO A O 1
ATOM 773 N N . LEU A 1 100 ? 0.112 9.671 11.004 1.00 89.88 100 LEU A N 1
ATOM 774 C CA . LEU A 1 100 ? 1.054 8.726 10.411 1.00 89.88 100 LEU A CA 1
ATOM 775 C C . LEU A 1 100 ? 0.934 8.782 8.889 1.00 89.88 100 LEU A C 1
ATOM 777 O O . LEU A 1 100 ? -0.026 8.278 8.304 1.00 89.88 100 LEU A O 1
ATOM 781 N N . LEU A 1 101 ? 1.916 9.417 8.253 1.00 88.81 101 LEU A N 1
ATOM 782 C CA . LEU A 1 101 ? 1.923 9.694 6.820 1.00 88.81 101 LEU A CA 1
ATOM 783 C C . LEU A 1 101 ? 2.846 8.721 6.095 1.00 88.81 101 LEU A C 1
ATOM 785 O O . LEU A 1 101 ? 3.866 9.113 5.547 1.00 88.81 101 LEU A O 1
ATOM 789 N N . GLU A 1 102 ? 2.490 7.439 6.094 1.00 88.62 102 GLU A N 1
ATOM 790 C CA . GLU A 1 102 ? 3.256 6.412 5.387 1.00 88.62 102 GLU A CA 1
ATOM 791 C C . GLU A 1 102 ? 2.423 5.747 4.297 1.00 88.62 102 GLU A C 1
ATOM 793 O O . GLU A 1 102 ? 1.324 5.240 4.551 1.00 88.62 102 GLU A O 1
ATOM 798 N N . CYS A 1 103 ? 2.962 5.746 3.078 1.00 88.38 103 CYS A N 1
ATOM 799 C CA . CYS A 1 103 ? 2.320 5.150 1.915 1.00 88.38 103 CYS A CA 1
ATOM 800 C C . CYS A 1 103 ? 3.308 4.279 1.145 1.00 88.38 103 CYS A C 1
ATOM 802 O O . CYS A 1 103 ? 4.456 4.660 0.902 1.00 88.38 103 CYS A O 1
ATOM 804 N N . LYS A 1 104 ? 2.841 3.112 0.712 1.00 88.50 104 LYS A N 1
ATOM 805 C CA . LYS A 1 104 ? 3.587 2.231 -0.178 1.00 88.50 104 LYS A CA 1
ATOM 806 C C . LYS A 1 104 ? 3.417 2.694 -1.623 1.00 88.50 104 LYS A C 1
ATOM 808 O O . LYS A 1 104 ? 2.308 3.016 -2.051 1.00 88.50 104 LYS A O 1
ATOM 813 N N . VAL A 1 105 ? 4.508 2.721 -2.379 1.00 90.44 105 VAL A N 1
ATOM 814 C CA . VAL A 1 105 ? 4.493 2.976 -3.825 1.00 90.44 105 VAL A CA 1
ATOM 815 C C . VAL A 1 105 ? 5.180 1.813 -4.514 1.00 90.44 105 VAL A C 1
ATOM 817 O O . VAL A 1 105 ? 6.276 1.436 -4.119 1.00 90.44 105 VAL A O 1
ATOM 820 N N . ILE A 1 106 ? 4.563 1.236 -5.536 1.00 89.62 106 ILE A N 1
ATOM 821 C CA . ILE A 1 106 ? 5.098 0.081 -6.256 1.00 89.62 106 ILE A CA 1
ATOM 822 C C . ILE A 1 106 ? 5.371 0.476 -7.706 1.00 89.62 106 ILE A C 1
ATOM 824 O O . ILE A 1 106 ? 4.462 0.892 -8.422 1.00 89.62 106 ILE A O 1
ATOM 828 N N . VAL A 1 107 ? 6.626 0.343 -8.139 1.00 90.81 107 VAL A N 1
ATOM 829 C CA . VAL A 1 107 ? 7.070 0.680 -9.496 1.00 90.81 107 VAL A CA 1
ATOM 830 C C . VAL A 1 107 ? 7.243 -0.598 -10.311 1.00 90.81 107 VAL A C 1
ATOM 832 O O . VAL A 1 107 ? 8.038 -1.471 -9.959 1.00 90.81 107 VAL A O 1
ATOM 835 N N . LEU A 1 108 ? 6.495 -0.704 -11.411 1.00 88.75 108 LEU A N 1
ATOM 836 C CA . LEU A 1 108 ? 6.399 -1.902 -12.254 1.00 88.75 108 LEU A CA 1
ATOM 837 C C . LEU A 1 108 ? 6.676 -1.596 -13.714 1.00 88.75 108 LEU A C 1
ATOM 839 O O . LEU A 1 108 ? 6.713 -0.442 -14.117 1.00 88.75 108 LEU A O 1
ATOM 843 N N . GLY A 1 109 ? 6.898 -2.643 -14.502 1.00 87.25 109 GLY A N 1
ATOM 844 C CA . GLY A 1 109 ? 7.251 -2.542 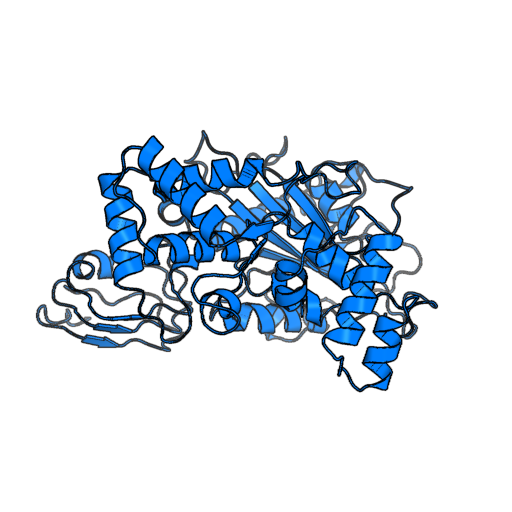-15.912 1.00 87.25 109 GLY A CA 1
ATOM 845 C C . GLY A 1 109 ? 8.404 -3.469 -16.269 1.00 87.25 109 GLY A C 1
ATOM 846 O O . GLY A 1 109 ? 9.104 -3.976 -15.387 1.00 87.25 109 GLY A O 1
ATOM 847 N N . ASN A 1 110 ? 8.626 -3.657 -17.568 1.00 84.00 110 ASN A N 1
ATOM 848 C CA . ASN A 1 110 ? 9.641 -4.580 -18.083 1.00 84.00 110 ASN A CA 1
ATOM 849 C C . ASN A 1 110 ? 11.063 -4.249 -17.592 1.00 84.00 110 ASN A C 1
ATOM 851 O O . ASN A 1 110 ? 11.355 -3.160 -17.077 1.00 84.00 110 ASN A O 1
ATOM 855 N N . GLY A 1 111 ? 11.995 -5.184 -17.762 1.00 80.31 111 GLY A N 1
ATOM 856 C CA . GLY A 1 111 ? 13.409 -4.909 -17.526 1.00 80.31 111 GLY A CA 1
ATOM 857 C C . GLY A 1 111 ? 13.957 -3.788 -18.413 1.00 80.31 111 GLY A C 1
ATOM 858 O O . GLY A 1 111 ? 13.608 -3.667 -19.584 1.00 80.31 111 GLY A O 1
ATOM 859 N N . GLY A 1 112 ? 14.801 -2.924 -17.840 1.00 79.44 112 GLY A N 1
ATOM 860 C CA . GLY A 1 112 ? 15.468 -1.842 -18.578 1.00 79.44 112 GLY A CA 1
ATOM 861 C C . GLY A 1 112 ? 14.581 -0.659 -18.992 1.00 79.44 112 GLY A C 1
ATOM 862 O O . GLY A 1 112 ? 15.052 0.232 -19.696 1.00 79.44 112 GLY A O 1
ATOM 863 N N . VAL A 1 113 ? 13.322 -0.594 -18.544 1.00 85.50 113 VAL A N 1
ATOM 864 C CA . VAL A 1 113 ? 12.404 0.513 -18.882 1.00 85.50 113 VAL A CA 1
ATOM 865 C C . VAL A 1 113 ? 12.644 1.799 -18.088 1.00 85.50 113 VAL A C 1
ATOM 867 O O . VAL A 1 113 ? 11.836 2.709 -18.170 1.00 85.50 113 VAL A O 1
ATOM 870 N N . GLY A 1 114 ? 13.720 1.916 -17.308 1.00 87.69 114 GLY A N 1
ATOM 871 C CA . GLY A 1 114 ? 14.041 3.158 -16.593 1.00 87.69 114 GLY A CA 1
ATOM 872 C C . GLY A 1 114 ? 13.364 3.337 -15.227 1.00 87.69 114 GLY A C 1
ATOM 873 O O . GLY A 1 114 ? 13.239 4.467 -14.762 1.00 87.69 114 GLY A O 1
ATOM 874 N N . LYS A 1 115 ? 12.883 2.256 -14.590 1.00 90.56 115 LYS A N 1
ATOM 875 C CA . LYS A 1 115 ? 12.205 2.307 -13.275 1.00 90.56 115 LYS A CA 1
ATOM 876 C C . LYS A 1 115 ? 13.093 2.921 -12.200 1.00 90.56 115 LYS A C 1
ATOM 878 O O . LYS A 1 115 ? 12.692 3.871 -11.531 1.00 90.56 115 LYS A O 1
ATOM 883 N N . THR A 1 116 ? 14.321 2.427 -12.075 1.00 88.31 116 THR A N 1
ATOM 884 C CA . THR A 1 116 ? 15.228 2.927 -11.050 1.00 88.31 116 THR A CA 1
ATOM 885 C C . THR A 1 116 ? 15.667 4.360 -11.330 1.00 88.31 116 THR A C 1
ATOM 887 O O . THR A 1 116 ? 15.732 5.174 -10.414 1.00 88.31 116 THR A O 1
ATOM 890 N N . GLU A 1 117 ? 15.908 4.711 -12.592 1.00 89.19 117 GLU A N 1
ATOM 891 C CA . GLU A 1 117 ? 16.233 6.073 -13.009 1.00 89.19 117 GLU A CA 1
ATOM 892 C C . GLU A 1 117 ? 15.077 7.039 -12.736 1.00 89.19 117 GLU A C 1
ATOM 894 O O . GLU A 1 117 ? 15.320 8.171 -12.323 1.00 89.19 117 GLU A O 1
ATOM 899 N N . LEU A 1 118 ? 13.826 6.605 -12.929 1.00 91.62 118 LEU A N 1
ATOM 900 C CA . LEU A 1 118 ? 12.634 7.371 -12.564 1.00 91.62 118 LEU A CA 1
ATOM 901 C C . LEU A 1 118 ? 12.587 7.637 -11.054 1.00 91.62 118 LEU A C 1
ATOM 903 O O . LEU A 1 118 ? 12.383 8.780 -10.648 1.00 91.62 118 LEU A O 1
ATOM 907 N N . VAL A 1 119 ? 12.820 6.619 -10.217 1.00 90.75 119 VAL A N 1
ATOM 908 C CA . VAL A 1 119 ? 12.826 6.781 -8.751 1.00 90.75 119 VAL A CA 1
ATOM 909 C C . VAL A 1 119 ? 13.972 7.687 -8.291 1.00 90.75 119 VAL A C 1
ATOM 911 O O . VAL A 1 119 ? 13.760 8.576 -7.465 1.00 90.75 119 VAL A O 1
ATOM 914 N N . ARG A 1 120 ? 15.173 7.537 -8.864 1.00 88.62 120 ARG A N 1
ATOM 915 C CA . ARG A 1 120 ? 16.310 8.437 -8.601 1.00 88.62 120 ARG A CA 1
ATOM 916 C C . ARG A 1 120 ? 15.972 9.878 -8.976 1.00 88.62 120 ARG A C 1
ATOM 918 O O . ARG A 1 120 ? 16.155 10.780 -8.161 1.00 88.62 120 ARG A O 1
ATOM 925 N N . ALA A 1 121 ? 15.410 10.091 -10.165 1.00 89.06 121 ALA A N 1
ATOM 926 C CA . ALA A 1 121 ? 14.987 11.407 -10.630 1.00 89.06 121 ALA A CA 1
ATOM 927 C C . ALA A 1 121 ? 13.888 12.028 -9.754 1.00 89.06 121 ALA A C 1
ATOM 929 O O . ALA A 1 121 ? 13.946 13.226 -9.464 1.00 89.06 121 ALA A O 1
ATOM 930 N N . LEU A 1 122 ? 12.935 11.223 -9.272 1.00 87.69 122 LEU A N 1
ATOM 931 C CA . LEU A 1 122 ? 11.908 11.655 -8.322 1.00 87.69 122 LEU A CA 1
ATOM 932 C C . LEU A 1 122 ? 12.534 12.174 -7.019 1.00 87.69 122 LEU A C 1
ATOM 934 O O . LEU A 1 122 ? 12.113 13.214 -6.519 1.00 87.69 122 LEU A O 1
ATOM 938 N N . LYS A 1 123 ? 13.582 11.501 -6.527 1.00 84.00 123 LYS A N 1
ATOM 939 C CA . LYS A 1 123 ? 14.349 11.884 -5.330 1.00 84.00 123 LYS A CA 1
ATOM 940 C C . LYS A 1 123 ? 15.388 12.990 -5.563 1.00 84.00 123 LYS A C 1
ATOM 942 O O . LYS A 1 123 ? 16.104 13.347 -4.633 1.00 84.00 123 LYS A O 1
ATOM 947 N N . GLY A 1 124 ? 15.513 13.508 -6.786 1.00 82.25 124 GLY A N 1
ATOM 948 C CA . GLY A 1 124 ? 16.529 14.506 -7.140 1.00 82.25 124 GLY A CA 1
ATOM 949 C C . GLY A 1 124 ? 17.956 13.952 -7.266 1.00 82.25 124 GLY A C 1
ATOM 950 O O . GLY A 1 124 ? 18.906 14.725 -7.332 1.00 82.25 124 GLY A O 1
ATOM 951 N N . LEU A 1 125 ? 18.128 12.630 -7.327 1.00 82.81 125 LEU A N 1
ATOM 952 C CA . LEU A 1 125 ? 19.426 11.946 -7.362 1.00 82.81 125 LEU A CA 1
ATOM 953 C C . LEU A 1 125 ? 19.900 11.781 -8.803 1.00 82.81 125 LEU A C 1
ATOM 955 O O . LEU A 1 125 ? 19.164 11.232 -9.622 1.00 82.81 125 LEU A O 1
ATOM 959 N N . GLY A 1 126 ? 21.090 12.282 -9.143 1.00 78.56 126 GLY A N 1
ATOM 960 C CA . GLY A 1 126 ? 21.615 12.334 -10.519 1.00 78.56 126 GLY A CA 1
ATOM 961 C C . GLY A 1 126 ? 21.633 10.988 -11.256 1.00 78.56 126 GLY A C 1
ATOM 962 O O . GLY A 1 126 ? 21.523 9.917 -10.647 1.00 78.56 126 GLY A O 1
ATOM 963 N N . HIS A 1 127 ? 21.740 11.027 -12.582 1.00 77.00 127 HIS A N 1
ATOM 964 C CA . HIS A 1 127 ? 21.915 9.807 -13.376 1.00 77.00 127 HIS A CA 1
ATOM 965 C C . HIS A 1 127 ? 23.187 9.045 -12.952 1.00 77.00 127 HIS A C 1
ATOM 967 O O . HIS A 1 127 ? 24.244 9.646 -12.779 1.00 77.00 127 HIS A O 1
ATOM 973 N N . ASP A 1 128 ? 23.075 7.727 -12.777 1.00 73.50 128 ASP A N 1
ATOM 974 C CA . ASP A 1 128 ? 24.203 6.845 -12.462 1.00 73.50 128 ASP A CA 1
ATOM 975 C C . ASP A 1 128 ? 24.556 6.017 -13.703 1.00 73.50 128 ASP A C 1
ATOM 977 O O . ASP A 1 128 ? 23.846 5.079 -14.063 1.00 73.50 128 ASP A O 1
ATOM 981 N N . SER A 1 129 ? 25.655 6.377 -14.367 1.00 65.06 129 SER A N 1
ATOM 982 C CA . SER A 1 129 ? 26.126 5.702 -15.581 1.00 65.06 129 SER A CA 1
ATOM 983 C C . SER A 1 129 ? 26.713 4.311 -15.326 1.00 65.06 129 SER A C 1
ATOM 985 O O . SER A 1 129 ? 26.870 3.537 -16.269 1.00 65.06 129 SER A O 1
ATOM 987 N N . GLU A 1 130 ? 27.059 3.980 -14.078 1.00 62.72 130 GLU A N 1
ATOM 988 C CA . GLU A 1 130 ? 27.577 2.660 -13.687 1.00 62.72 130 GLU A CA 1
ATOM 989 C C . GLU A 1 130 ? 26.473 1.736 -13.159 1.00 62.72 130 GLU A C 1
ATOM 991 O O . GLU A 1 130 ? 26.729 0.605 -12.718 1.00 62.72 130 GLU A O 1
ATOM 996 N N . GLN A 1 131 ? 25.225 2.200 -13.212 1.00 65.19 131 GLN A N 1
ATOM 997 C CA . GLN A 1 131 ? 24.097 1.471 -12.687 1.00 65.19 131 GLN A CA 1
ATOM 998 C C . GLN A 1 131 ? 23.867 0.169 -13.462 1.00 65.19 131 GLN A C 1
ATOM 1000 O O . GLN A 1 131 ? 23.324 0.131 -14.565 1.00 65.19 131 GLN A O 1
ATOM 1005 N N . LYS A 1 132 ? 24.228 -0.948 -12.829 1.00 61.97 132 LYS A N 1
ATOM 1006 C CA . LYS A 1 132 ? 23.793 -2.276 -13.266 1.00 61.97 132 LYS A CA 1
ATOM 1007 C C . LYS A 1 132 ? 22.284 -2.421 -13.053 1.00 61.97 132 LYS A C 1
ATOM 1009 O O . LYS A 1 132 ? 21.725 -1.828 -12.127 1.00 61.97 132 LYS A O 1
ATOM 1014 N N . SER A 1 133 ? 21.652 -3.254 -13.883 1.00 62.12 133 SER A N 1
ATOM 1015 C CA . SER A 1 133 ? 20.235 -3.613 -13.736 1.00 62.12 133 SER A CA 1
ATOM 1016 C C . SER A 1 133 ? 19.921 -4.004 -12.293 1.00 62.12 133 SER A C 1
ATOM 1018 O O . SER A 1 133 ? 20.670 -4.761 -11.674 1.00 62.12 133 SER A O 1
ATOM 1020 N N . THR A 1 134 ? 18.820 -3.477 -11.760 1.00 60.44 134 THR A N 1
ATOM 1021 C CA . THR A 1 134 ? 18.378 -3.780 -10.398 1.00 60.44 134 THR A CA 1
ATOM 1022 C C . THR A 1 134 ? 18.088 -5.274 -10.264 1.00 60.44 134 THR A C 1
ATOM 1024 O O . THR A 1 134 ? 17.316 -5.835 -11.046 1.00 60.44 134 THR A O 1
ATOM 1027 N N . HIS A 1 135 ? 18.741 -5.911 -9.292 1.00 60.53 135 HIS A N 1
ATOM 1028 C CA . HIS A 1 135 ? 18.492 -7.290 -8.888 1.00 60.53 135 HIS A CA 1
ATOM 1029 C C . HIS A 1 135 ? 17.536 -7.290 -7.693 1.00 60.53 135 HIS A C 1
ATOM 1031 O O . HIS A 1 135 ? 17.670 -6.429 -6.824 1.00 60.53 135 HIS A O 1
ATOM 1037 N N . GLY A 1 136 ? 16.565 -8.205 -7.660 1.00 65.81 136 GLY A N 1
ATOM 1038 C CA . GLY A 1 136 ? 15.595 -8.263 -6.567 1.00 65.81 136 GLY A CA 1
ATOM 1039 C C . GLY A 1 136 ? 14.722 -7.016 -6.489 1.00 65.81 136 GLY A C 1
ATOM 1040 O O . GLY A 1 136 ? 13.967 -6.707 -7.414 1.00 65.81 136 GLY A O 1
ATOM 1041 N N . ILE A 1 137 ? 14.845 -6.297 -5.378 1.00 70.62 137 ILE A N 1
ATOM 1042 C CA . ILE A 1 137 ? 14.139 -5.047 -5.125 1.00 70.62 137 ILE A CA 1
ATOM 1043 C C . ILE A 1 137 ? 15.079 -3.986 -4.576 1.00 70.62 137 ILE A C 1
ATOM 1045 O O . ILE A 1 137 ? 15.976 -4.268 -3.783 1.00 70.62 137 ILE A O 1
ATOM 1049 N N . ARG A 1 138 ? 14.827 -2.735 -4.948 1.00 72.06 138 ARG A N 1
ATOM 1050 C CA . ARG A 1 138 ? 15.338 -1.584 -4.211 1.00 72.06 138 ARG A CA 1
ATOM 1051 C C . ARG A 1 138 ? 14.193 -0.920 -3.504 1.00 72.06 138 ARG A C 1
ATOM 1053 O O . ARG A 1 138 ? 13.166 -0.612 -4.106 1.00 72.06 138 ARG A O 1
ATOM 1060 N N . LEU A 1 139 ? 14.403 -0.690 -2.224 1.00 73.00 139 LEU A N 1
ATOM 1061 C CA . LEU A 1 139 ? 13.435 -0.001 -1.425 1.00 73.00 139 LEU A CA 1
ATOM 1062 C C . LEU A 1 139 ? 13.934 1.405 -1.105 1.00 73.00 139 LEU A C 1
ATOM 1064 O O . LEU A 1 139 ? 15.085 1.594 -0.716 1.00 73.00 139 LEU A O 1
ATOM 1068 N N . TRP A 1 140 ? 13.074 2.399 -1.300 1.00 74.50 140 TRP A N 1
ATOM 1069 C CA . TRP A 1 140 ? 13.437 3.803 -1.160 1.00 74.50 140 TRP A CA 1
ATOM 1070 C C . TRP A 1 140 ? 12.507 4.501 -0.188 1.00 74.50 140 TRP A C 1
ATOM 1072 O O . TRP A 1 140 ? 11.301 4.280 -0.222 1.00 74.50 140 TRP A O 1
ATOM 1082 N N . LYS A 1 141 ? 13.067 5.409 0.610 1.00 77.38 141 LYS A N 1
ATOM 1083 C CA . LYS A 1 141 ? 12.294 6.413 1.343 1.00 77.38 141 LYS A CA 1
ATOM 1084 C C . LYS A 1 141 ? 12.334 7.751 0.619 1.00 77.38 141 LYS A C 1
ATOM 1086 O O . LYS A 1 141 ? 13.409 8.173 0.182 1.00 77.38 141 LYS A O 1
ATOM 1091 N N . TRP A 1 142 ? 11.192 8.410 0.486 1.00 77.62 142 TRP A N 1
ATOM 1092 C CA . TRP A 1 142 ? 11.098 9.785 -0.008 1.00 77.62 142 TRP A CA 1
ATOM 1093 C C . TRP A 1 142 ? 10.058 10.548 0.800 1.00 77.62 142 TRP A C 1
ATOM 1095 O O . TRP A 1 142 ? 8.982 10.013 1.057 1.00 77.62 142 TRP A O 1
ATOM 1105 N N . ASN A 1 143 ? 10.374 11.784 1.186 1.00 74.19 143 ASN A N 1
ATOM 1106 C CA . ASN A 1 143 ? 9.534 12.557 2.092 1.00 74.19 143 ASN A CA 1
ATOM 1107 C C . ASN A 1 143 ? 8.519 13.485 1.408 1.00 74.19 143 ASN A C 1
ATOM 1109 O O . ASN A 1 143 ? 7.931 14.358 2.038 1.00 74.19 143 ASN A O 1
ATOM 1113 N N . GLY A 1 144 ? 8.323 13.332 0.097 1.00 65.06 144 GLY A N 1
ATOM 1114 C CA . GLY A 1 144 ? 7.397 14.162 -0.678 1.00 65.06 144 GLY A CA 1
ATOM 1115 C C . GLY A 1 144 ? 7.920 15.561 -1.010 1.00 65.06 144 GLY A C 1
ATOM 1116 O O . GLY A 1 144 ? 7.419 16.194 -1.938 1.00 65.06 144 GLY A O 1
ATOM 1117 N N . ALA A 1 145 ? 8.944 16.041 -0.301 1.00 65.81 145 ALA A N 1
ATOM 1118 C CA . ALA A 1 145 ? 9.460 17.387 -0.475 1.00 65.81 145 ALA A CA 1
ATOM 1119 C C . ALA A 1 145 ? 10.395 17.483 -1.690 1.00 65.81 145 ALA A C 1
ATOM 1121 O O . ALA A 1 145 ? 11.274 16.648 -1.914 1.00 65.81 145 ALA A O 1
ATOM 1122 N N . THR A 1 146 ? 10.218 18.551 -2.466 1.00 61.72 146 THR A N 1
ATOM 1123 C CA . THR A 1 146 ? 11.219 19.065 -3.411 1.00 61.72 146 THR A CA 1
ATOM 1124 C C . THR A 1 146 ? 11.209 20.588 -3.332 1.00 61.72 146 THR A C 1
ATOM 1126 O O . THR A 1 146 ? 10.154 21.171 -3.079 1.00 61.72 146 THR A O 1
ATOM 1129 N N . ASP A 1 147 ? 12.333 21.246 -3.632 1.00 55.41 147 ASP A N 1
ATOM 1130 C CA . ASP A 1 147 ? 12.467 22.717 -3.595 1.00 55.41 147 ASP A CA 1
ATOM 1131 C C . ASP A 1 147 ? 11.421 23.476 -4.443 1.00 55.41 147 ASP A C 1
ATOM 1133 O O . ASP A 1 147 ? 11.256 24.686 -4.300 1.00 55.41 147 ASP A O 1
ATOM 1137 N N . ARG A 1 148 ? 10.720 22.791 -5.360 1.00 55.97 148 ARG A N 1
ATOM 1138 C CA . ARG A 1 148 ? 9.746 23.380 -6.297 1.00 55.97 148 ARG A CA 1
ATOM 1139 C C . ARG A 1 148 ? 8.307 22.911 -6.110 1.00 55.97 148 ARG A C 1
ATOM 1141 O O . ARG A 1 148 ? 7.404 23.525 -6.674 1.00 55.97 148 ARG A O 1
ATOM 1148 N N . VAL A 1 149 ? 8.080 21.846 -5.345 1.00 56.44 149 VAL A N 1
ATOM 1149 C CA . VAL A 1 149 ? 6.741 21.321 -5.068 1.00 56.44 149 VAL A CA 1
ATOM 1150 C C . VAL A 1 149 ? 6.570 21.282 -3.551 1.00 56.44 149 VAL A C 1
ATOM 1152 O O . VAL A 1 149 ? 6.900 20.272 -2.934 1.00 56.44 149 VAL A O 1
ATOM 1155 N N . PRO A 1 150 ? 6.040 22.354 -2.934 1.00 58.41 150 PRO A N 1
ATOM 1156 C CA . PRO A 1 150 ? 5.695 22.372 -1.512 1.00 58.41 150 PRO A CA 1
ATOM 1157 C C . PRO A 1 150 ? 4.392 21.593 -1.253 1.00 58.41 150 PRO A C 1
ATOM 1159 O O . PRO A 1 150 ? 3.602 21.952 -0.384 1.00 58.41 150 PRO A O 1
ATOM 1162 N N . PHE A 1 151 ? 4.101 20.581 -2.074 1.00 64.44 151 PHE A N 1
ATOM 1163 C CA . PHE A 1 151 ? 2.857 19.838 -1.993 1.00 64.44 151 PHE A CA 1
ATOM 1164 C C . PHE A 1 151 ? 3.018 18.763 -0.929 1.00 64.44 151 PHE A C 1
ATOM 1166 O O . PHE A 1 151 ? 3.582 17.699 -1.162 1.00 64.44 151 PHE A O 1
ATOM 1173 N N . HIS A 1 152 ? 2.536 19.081 0.262 1.00 77.25 152 HIS A N 1
ATOM 1174 C CA . HIS A 1 152 ? 2.272 18.088 1.280 1.00 77.25 152 HIS A CA 1
ATOM 1175 C C . HIS A 1 152 ? 0.861 17.529 1.037 1.00 77.25 152 HIS A C 1
ATOM 1177 O O . HIS A 1 152 ? -0.048 18.329 0.799 1.00 77.25 152 HIS A O 1
ATOM 1183 N N . PRO A 1 153 ? 0.638 16.200 1.087 1.00 79.75 153 PRO A N 1
ATOM 1184 C CA . PRO A 1 153 ? -0.683 15.611 0.840 1.00 79.75 153 PRO A CA 1
ATOM 1185 C C . PRO A 1 153 ? -1.763 16.133 1.801 1.00 79.75 153 PRO A C 1
ATOM 1187 O O . PRO A 1 153 ? -2.944 16.083 1.465 1.00 79.75 153 PRO A O 1
ATOM 1190 N N . PHE A 1 154 ? -1.344 16.661 2.959 1.00 83.81 154 PHE A N 1
ATOM 1191 C CA . PHE A 1 154 ? -2.188 17.285 3.978 1.00 83.81 154 PHE A CA 1
ATOM 1192 C C . PHE A 1 154 ? -1.528 18.571 4.498 1.00 83.81 154 PHE A C 1
ATOM 1194 O O . PHE A 1 154 ? -0.785 18.511 5.479 1.00 83.81 154 PHE A O 1
ATOM 1201 N N . PRO A 1 155 ? -1.713 19.729 3.843 1.00 82.06 155 PRO A N 1
ATOM 1202 C CA . PRO A 1 155 ? -1.076 20.992 4.237 1.00 82.06 155 PRO A CA 1
ATOM 1203 C C . PRO A 1 155 ? -1.348 21.423 5.689 1.00 82.06 155 PRO A C 1
ATOM 1205 O O . PRO A 1 155 ? -0.599 22.218 6.248 1.00 82.06 155 PRO A O 1
ATOM 1208 N N . GLU A 1 156 ? -2.414 20.904 6.299 1.00 86.19 156 GLU A N 1
ATOM 1209 C CA . GLU A 1 156 ? -2.793 21.117 7.696 1.00 86.19 156 GLU A CA 1
ATOM 1210 C C . GLU A 1 156 ? -1.854 20.418 8.693 1.00 86.19 156 GLU A C 1
ATOM 1212 O O . GLU A 1 156 ? -1.814 20.793 9.864 1.00 86.19 156 GLU A O 1
ATOM 1217 N N . ILE A 1 157 ? -1.110 19.401 8.248 1.00 84.69 157 ILE A N 1
ATOM 1218 C CA . ILE A 1 157 ? -0.131 18.674 9.057 1.00 84.69 157 ILE A CA 1
ATOM 1219 C C . ILE A 1 157 ? 1.252 19.262 8.772 1.00 84.69 157 ILE A C 1
ATOM 1221 O O . ILE A 1 157 ? 1.818 19.032 7.706 1.00 84.69 157 ILE A O 1
ATOM 1225 N N . THR A 1 158 ? 1.795 20.018 9.728 1.00 79.31 158 THR A N 1
ATOM 1226 C CA . THR A 1 158 ? 3.083 20.723 9.578 1.00 79.31 158 THR A CA 1
ATOM 1227 C C . THR A 1 158 ? 4.264 20.000 10.217 1.00 79.31 158 THR A C 1
ATOM 1229 O O . THR A 1 158 ? 5.395 20.175 9.776 1.00 79.31 158 THR A O 1
ATOM 1232 N N . ASP A 1 159 ? 4.005 19.180 11.238 1.00 81.69 159 ASP A N 1
ATOM 1233 C CA . ASP A 1 159 ? 5.041 18.637 12.132 1.00 81.69 159 ASP A CA 1
ATOM 1234 C C . ASP A 1 159 ? 5.314 17.146 11.877 1.00 81.69 159 ASP A C 1
ATOM 1236 O O . ASP A 1 159 ? 5.828 16.426 12.732 1.00 81.69 159 ASP A O 1
ATOM 1240 N N . THR A 1 160 ? 4.901 16.627 10.723 1.00 84.50 160 THR A N 1
ATOM 1241 C CA . THR A 1 160 ? 5.069 15.214 10.371 1.00 84.50 160 THR A CA 1
ATOM 1242 C C . THR A 1 160 ? 5.379 15.099 8.898 1.00 84.50 160 THR A C 1
ATOM 1244 O O . THR A 1 160 ? 4.615 15.574 8.065 1.00 84.50 160 THR A O 1
ATOM 1247 N N . GLU A 1 161 ? 6.503 14.464 8.590 1.00 84.06 161 GLU A N 1
ATOM 1248 C CA . GLU A 1 161 ? 6.906 14.225 7.213 1.00 84.06 161 GLU A CA 1
ATOM 1249 C C . GLU A 1 161 ? 6.116 13.057 6.618 1.00 84.06 161 GLU A C 1
ATOM 1251 O O . GLU A 1 161 ? 5.889 12.032 7.267 1.00 84.06 161 GLU A O 1
ATOM 1256 N N . LEU A 1 162 ? 5.730 13.199 5.351 1.00 86.62 162 LEU A N 1
ATOM 1257 C CA . LEU A 1 162 ? 5.338 12.064 4.524 1.00 86.62 162 LEU A CA 1
ATOM 1258 C C . LEU A 1 162 ? 6.522 11.094 4.418 1.00 86.62 162 LEU A C 1
ATOM 1260 O O . LEU A 1 162 ? 7.661 11.524 4.308 1.00 86.62 162 LEU A O 1
ATOM 1264 N N . GLN A 1 163 ? 6.273 9.791 4.382 1.00 86.75 163 GLN A N 1
ATOM 1265 C CA . GLN A 1 163 ? 7.258 8.785 4.005 1.00 86.75 163 GLN A CA 1
ATOM 1266 C C . GLN A 1 163 ? 6.648 7.866 2.948 1.00 86.75 163 GLN A C 1
ATOM 1268 O O . GLN A 1 163 ? 5.745 7.072 3.218 1.00 86.75 163 GLN A O 1
ATOM 1273 N N . LEU A 1 164 ? 7.159 7.960 1.724 1.00 87.69 164 LEU A N 1
ATOM 1274 C CA . LEU A 1 164 ? 6.860 6.990 0.680 1.00 87.69 164 LEU A CA 1
ATOM 1275 C C . LEU A 1 164 ? 7.850 5.838 0.765 1.00 87.69 164 LEU A C 1
ATOM 1277 O O . LEU A 1 164 ? 9.051 6.050 0.603 1.00 87.69 164 LEU A O 1
ATOM 1281 N N . ASN A 1 165 ? 7.329 4.634 0.981 1.00 85.12 165 ASN A N 1
ATOM 1282 C CA . ASN A 1 165 ? 8.071 3.383 0.904 1.00 85.12 165 ASN A CA 1
ATOM 1283 C C . ASN A 1 165 ? 7.970 2.886 -0.546 1.00 85.12 165 ASN A C 1
ATOM 1285 O O . ASN A 1 165 ? 6.983 2.250 -0.920 1.00 85.12 165 ASN A O 1
ATOM 1289 N N . ILE A 1 166 ? 8.947 3.240 -1.384 1.00 86.88 166 ILE A N 1
ATOM 1290 C CA . ILE A 1 166 ? 8.932 2.952 -2.824 1.00 86.88 166 ILE A CA 1
ATOM 1291 C C . ILE A 1 166 ? 9.615 1.616 -3.092 1.00 86.88 166 ILE A C 1
ATOM 1293 O O . ILE A 1 166 ? 10.775 1.428 -2.736 1.00 86.88 166 ILE A O 1
ATOM 1297 N N . TRP A 1 167 ? 8.907 0.726 -3.771 1.00 85.62 167 TRP A N 1
ATOM 1298 C CA . TRP A 1 167 ? 9.353 -0.586 -4.200 1.00 85.62 167 TRP A CA 1
ATOM 1299 C C . TRP A 1 167 ? 9.713 -0.532 -5.678 1.00 85.62 167 TRP A C 1
ATOM 1301 O O . TRP A 1 167 ? 8.838 -0.469 -6.540 1.00 85.62 167 TRP A O 1
ATOM 1311 N N . ASP A 1 168 ? 11.008 -0.538 -5.963 1.00 83.69 168 ASP A N 1
ATOM 1312 C CA . ASP A 1 168 ? 11.560 -0.610 -7.311 1.00 83.69 168 ASP A CA 1
ATOM 1313 C C . ASP A 1 168 ? 11.971 -2.052 -7.605 1.00 83.69 168 ASP A C 1
ATOM 1315 O O . ASP A 1 168 ? 13.013 -2.532 -7.148 1.00 83.69 168 ASP A O 1
ATOM 1319 N N . PHE A 1 169 ? 11.108 -2.762 -8.327 1.00 76.81 169 PHE A N 1
ATOM 1320 C CA . PHE A 1 169 ? 11.337 -4.156 -8.675 1.00 76.81 169 PHE A CA 1
ATOM 1321 C C . PHE A 1 169 ? 12.342 -4.290 -9.823 1.00 76.81 169 PHE A C 1
ATOM 1323 O O . PHE A 1 169 ? 12.271 -3.601 -10.843 1.00 76.81 169 PHE A O 1
ATOM 1330 N N . GLY A 1 170 ? 13.279 -5.221 -9.674 1.00 70.94 170 GLY A N 1
ATOM 1331 C CA . GLY A 1 170 ? 14.241 -5.578 -10.704 1.00 70.94 170 GLY A CA 1
ATOM 1332 C C . GLY A 1 170 ? 13.571 -6.048 -11.993 1.00 70.94 170 GLY A C 1
ATOM 1333 O O . GLY A 1 170 ? 12.459 -6.565 -12.008 1.00 70.94 170 GLY A O 1
ATOM 1334 N N . GLY A 1 171 ? 14.266 -5.859 -13.111 1.00 58.94 171 GLY A N 1
ATOM 1335 C CA . GLY A 1 171 ? 13.791 -6.207 -14.450 1.00 58.94 171 GLY A CA 1
ATOM 1336 C C . GLY A 1 171 ? 13.805 -7.693 -14.794 1.00 58.94 171 GLY A C 1
ATOM 1337 O O . GLY A 1 171 ? 14.017 -7.996 -15.959 1.00 58.94 171 GLY A O 1
ATOM 1338 N N . GLN A 1 172 ? 13.713 -8.586 -13.807 1.00 57.81 172 GLN A N 1
ATOM 1339 C CA . GLN A 1 172 ? 13.803 -10.025 -14.028 1.00 57.81 172 GLN A CA 1
ATOM 1340 C C . GLN A 1 172 ? 12.402 -10.636 -13.989 1.00 57.81 172 GLN A C 1
ATOM 1342 O O . GLN A 1 172 ? 11.837 -10.810 -12.913 1.00 57.81 172 GLN A O 1
ATOM 1347 N N . ASP A 1 173 ? 11.857 -10.971 -15.160 1.00 53.47 173 ASP A N 1
ATOM 1348 C CA . ASP A 1 173 ? 10.478 -11.455 -15.356 1.00 53.47 173 ASP A CA 1
ATOM 1349 C C . ASP A 1 173 ? 10.169 -12.792 -14.653 1.00 53.47 173 ASP A C 1
ATOM 1351 O O . ASP A 1 173 ? 9.017 -13.222 -14.581 1.00 53.47 173 ASP A O 1
ATOM 1355 N N . LEU A 1 174 ? 11.170 -13.455 -14.068 1.00 47.78 174 LEU A N 1
ATOM 1356 C CA . LEU A 1 174 ? 11.020 -14.747 -13.388 1.00 47.78 174 LEU A CA 1
ATOM 1357 C C . LEU A 1 174 ? 10.115 -14.710 -12.138 1.00 47.78 174 LEU A C 1
ATOM 1359 O O . LEU A 1 174 ? 9.816 -15.750 -11.557 1.00 47.78 174 LEU A O 1
ATOM 1363 N N . TYR A 1 175 ? 9.632 -13.528 -11.752 1.00 53.22 175 TYR A N 1
ATOM 1364 C CA . TYR A 1 175 ? 9.103 -13.255 -10.419 1.00 53.22 175 TYR A CA 1
ATOM 1365 C C . TYR A 1 175 ? 7.732 -12.579 -10.388 1.00 53.22 175 TYR A C 1
ATOM 1367 O O . TYR A 1 175 ? 7.274 -12.164 -9.324 1.00 53.22 175 TYR A O 1
ATOM 1375 N N . HIS A 1 176 ? 7.003 -12.548 -11.511 1.00 55.22 176 HIS A N 1
ATOM 1376 C CA . HIS A 1 176 ? 5.630 -12.018 -11.551 1.00 55.22 176 HIS A CA 1
ATOM 1377 C C . HIS A 1 176 ? 4.701 -12.644 -10.489 1.00 55.22 176 HIS A C 1
ATOM 1379 O O . HIS A 1 176 ? 3.775 -11.986 -10.017 1.00 55.22 176 HIS A O 1
ATOM 1385 N N . ASN A 1 177 ? 4.973 -13.887 -10.071 1.00 56.03 177 ASN A N 1
ATOM 1386 C CA . ASN A 1 177 ? 4.243 -14.551 -8.991 1.00 56.03 177 ASN A CA 1
ATOM 1387 C C . ASN A 1 177 ? 4.791 -14.251 -7.584 1.00 56.03 177 ASN A C 1
ATOM 1389 O O . ASN A 1 177 ? 3.989 -14.180 -6.662 1.00 56.03 177 ASN A O 1
ATOM 1393 N N . THR A 1 178 ? 6.100 -14.044 -7.384 1.00 57.34 178 THR A N 1
ATOM 1394 C CA . THR A 1 178 ? 6.640 -13.720 -6.045 1.00 57.34 178 THR A CA 1
ATOM 1395 C C . THR A 1 178 ? 6.373 -12.268 -5.665 1.00 57.34 178 THR A C 1
ATOM 1397 O O . THR A 1 178 ? 6.205 -11.971 -4.487 1.00 57.34 178 THR A O 1
ATOM 1400 N N . HIS A 1 179 ? 6.233 -11.363 -6.641 1.00 61.88 179 HIS A N 1
ATOM 1401 C CA . HIS A 1 179 ? 5.791 -10.000 -6.363 1.00 61.88 179 HIS A CA 1
ATOM 1402 C C . HIS A 1 179 ? 4.365 -9.927 -5.795 1.00 61.88 179 HIS A C 1
ATOM 1404 O O . HIS A 1 179 ? 4.099 -9.024 -5.006 1.00 61.88 179 HIS A O 1
ATOM 1410 N N . ARG A 1 180 ? 3.471 -10.873 -6.152 1.00 64.75 180 ARG A N 1
ATOM 1411 C CA . ARG A 1 180 ? 2.077 -10.933 -5.649 1.00 64.75 180 ARG A CA 1
ATOM 1412 C C . ARG A 1 180 ? 2.022 -10.864 -4.137 1.00 64.75 180 ARG A C 1
ATOM 1414 O O . ARG A 1 180 ? 1.262 -10.062 -3.610 1.00 64.75 180 ARG A O 1
ATOM 1421 N N . LEU A 1 181 ? 2.913 -11.609 -3.482 1.00 66.31 181 LEU A N 1
ATOM 1422 C CA . LEU A 1 181 ? 3.061 -11.629 -2.029 1.00 66.31 181 LEU A CA 1
ATOM 1423 C C . LEU A 1 181 ? 3.123 -10.208 -1.455 1.00 66.31 181 LEU A C 1
ATOM 1425 O O . LEU A 1 181 ? 2.451 -9.888 -0.487 1.00 66.31 181 LEU A O 1
ATOM 1429 N N . PHE A 1 182 ? 3.852 -9.308 -2.114 1.00 69.19 182 PHE A N 1
ATOM 1430 C CA . PHE A 1 182 ? 4.061 -7.939 -1.648 1.00 69.19 182 PHE A CA 1
ATOM 1431 C C . PHE A 1 182 ? 3.173 -6.906 -2.348 1.00 69.19 182 PHE A C 1
ATOM 1433 O O . PHE A 1 182 ? 3.343 -5.713 -2.112 1.00 69.19 182 PHE A O 1
ATOM 1440 N N . MET A 1 183 ? 2.260 -7.318 -3.222 1.00 69.81 183 MET A N 1
ATOM 1441 C CA . MET A 1 183 ? 1.369 -6.427 -3.976 1.00 69.81 183 MET A CA 1
ATOM 1442 C C . MET A 1 183 ? -0.071 -6.461 -3.468 1.00 69.81 183 MET A C 1
ATOM 1444 O O . MET A 1 183 ? -0.830 -5.545 -3.773 1.00 69.81 183 MET A O 1
ATOM 1448 N N . GLU A 1 184 ? -0.434 -7.464 -2.668 1.00 69.12 184 GLU A N 1
ATOM 1449 C CA . GLU A 1 184 ? -1.749 -7.621 -2.030 1.00 69.12 184 GLU A CA 1
ATOM 1450 C C . GLU A 1 184 ? -1.917 -6.667 -0.824 1.00 69.12 184 GLU A C 1
ATOM 1452 O O . GLU A 1 184 ? -2.382 -7.041 0.242 1.00 69.12 184 GLU A O 1
ATOM 1457 N N . THR A 1 185 ? -1.497 -5.406 -0.979 1.00 70.44 185 THR A N 1
ATOM 1458 C CA . THR A 1 185 ? -1.495 -4.378 0.075 1.00 70.44 185 THR A CA 1
ATOM 1459 C C . THR A 1 185 ? -1.880 -3.011 -0.489 1.00 70.44 185 THR A C 1
ATOM 1461 O O . THR A 1 185 ? -1.822 -2.795 -1.699 1.00 70.44 185 THR A O 1
ATOM 1464 N N . GLN A 1 186 ? -2.195 -2.055 0.382 1.00 79.75 186 GLN A N 1
ATOM 1465 C CA . GLN A 1 186 ? -2.524 -0.679 0.002 1.00 79.75 186 GLN A CA 1
ATOM 1466 C C . GLN A 1 186 ? -1.311 0.042 -0.571 1.00 79.75 186 GLN A C 1
ATOM 1468 O O . GLN A 1 186 ? -0.319 0.264 0.125 1.00 79.75 186 GLN A O 1
ATOM 1473 N N . ALA A 1 187 ? -1.375 0.380 -1.857 1.00 87.56 187 ALA A N 1
ATOM 1474 C CA . ALA A 1 187 ? -0.263 0.985 -2.566 1.00 87.56 187 ALA A CA 1
ATOM 1475 C C . ALA A 1 187 ? -0.727 1.856 -3.733 1.00 87.56 187 ALA A C 1
ATOM 1477 O O . ALA A 1 187 ? -1.735 1.586 -4.388 1.00 87.56 187 ALA A O 1
ATOM 1478 N N . VAL A 1 188 ? 0.092 2.856 -4.044 1.00 92.31 188 VAL A N 1
ATOM 1479 C CA . VAL A 1 188 ? 0.040 3.558 -5.326 1.00 92.31 188 VAL A CA 1
ATOM 1480 C C . VAL A 1 188 ? 0.946 2.834 -6.318 1.00 92.31 188 VAL A C 1
ATOM 1482 O O . VAL A 1 188 ? 2.113 2.574 -6.029 1.00 92.31 188 VAL A O 1
ATOM 1485 N N . PHE A 1 189 ? 0.432 2.523 -7.501 1.00 92.81 189 PHE A N 1
ATOM 1486 C CA . PHE A 1 189 ? 1.162 1.821 -8.551 1.00 92.81 189 PHE A CA 1
ATOM 1487 C C . PHE A 1 189 ? 1.639 2.797 -9.624 1.00 92.81 189 PHE A C 1
ATOM 1489 O O . PHE A 1 189 ? 0.855 3.570 -10.174 1.00 92.81 189 PHE A O 1
ATOM 1496 N N . VAL A 1 190 ? 2.925 2.730 -9.959 1.00 95.31 190 VAL A N 1
ATOM 1497 C CA . VAL A 1 190 ? 3.524 3.451 -11.085 1.00 95.31 190 VAL A CA 1
ATOM 1498 C C . VAL A 1 190 ? 3.986 2.422 -12.110 1.00 95.31 190 VAL A C 1
ATOM 1500 O O . VAL A 1 190 ? 4.977 1.723 -11.901 1.00 95.31 190 VAL A O 1
ATOM 1503 N N . VAL A 1 191 ? 3.254 2.304 -13.215 1.00 93.69 191 VAL A N 1
ATOM 1504 C CA . VAL A 1 191 ? 3.588 1.389 -14.310 1.00 93.69 191 VAL A CA 1
ATOM 1505 C C . VAL A 1 191 ? 4.432 2.138 -15.329 1.00 93.69 191 VAL A C 1
ATOM 1507 O O . VAL A 1 191 ? 3.968 3.070 -15.981 1.00 93.69 191 VAL A O 1
ATOM 1510 N N . VAL A 1 192 ? 5.690 1.737 -15.451 1.00 93.00 192 VAL A N 1
ATOM 1511 C CA . VAL A 1 192 ? 6.672 2.355 -16.332 1.00 93.00 192 VAL A CA 1
ATOM 1512 C C . VAL A 1 192 ? 6.785 1.545 -17.613 1.00 93.00 192 VAL A C 1
ATOM 1514 O O . VAL A 1 192 ? 7.073 0.347 -17.594 1.00 93.00 192 VAL A O 1
ATOM 1517 N N . GLU A 1 193 ? 6.619 2.213 -18.742 1.00 89.62 193 GLU A N 1
ATOM 1518 C CA . GLU A 1 193 ? 6.951 1.666 -20.045 1.00 89.62 193 GLU A CA 1
ATOM 1519 C C . GLU A 1 193 ? 8.076 2.464 -20.697 1.00 89.62 193 GLU A C 1
ATOM 1521 O O . GLU A 1 193 ? 8.287 3.650 -20.446 1.00 89.62 193 GLU A O 1
ATOM 1526 N N . ARG A 1 194 ? 8.819 1.787 -21.560 1.00 84.62 194 ARG A N 1
ATOM 1527 C CA . ARG A 1 194 ? 9.812 2.396 -22.435 1.00 84.62 194 ARG A CA 1
ATOM 1528 C C . ARG A 1 194 ? 9.734 1.695 -23.771 1.00 84.62 194 ARG A C 1
ATOM 1530 O O . ARG A 1 194 ? 9.306 0.544 -23.860 1.00 84.62 194 ARG A O 1
ATOM 1537 N N . TYR A 1 195 ? 10.170 2.384 -24.810 1.00 69.25 195 TYR A N 1
ATOM 1538 C CA . TYR A 1 195 ? 10.215 1.809 -26.135 1.00 69.25 195 TYR A CA 1
ATOM 1539 C C . TYR A 1 195 ? 11.214 0.644 -26.198 1.00 69.25 195 TYR A C 1
ATOM 1541 O O . TYR A 1 195 ? 12.417 0.859 -26.084 1.00 69.25 195 TYR A O 1
ATOM 1549 N N . ARG A 1 196 ? 10.701 -0.581 -26.359 1.00 63.03 196 ARG A N 1
ATOM 1550 C CA . ARG A 1 196 ? 11.403 -1.776 -26.855 1.00 63.03 196 ARG A CA 1
ATOM 1551 C C . ARG A 1 196 ? 10.363 -2.858 -27.127 1.00 63.03 196 ARG A C 1
ATOM 1553 O O . ARG A 1 196 ? 9.767 -3.384 -26.191 1.00 63.03 196 ARG A O 1
ATOM 1560 N N . ARG A 1 197 ? 10.169 -3.238 -28.390 1.00 53.75 197 ARG A N 1
ATOM 1561 C CA . ARG A 1 197 ? 9.480 -4.489 -28.724 1.00 53.75 197 ARG A CA 1
ATOM 1562 C C . ARG A 1 197 ? 10.522 -5.459 -29.261 1.00 53.75 197 ARG A C 1
ATOM 1564 O O . ARG A 1 197 ? 10.968 -5.340 -30.395 1.00 53.75 197 ARG A O 1
ATOM 1571 N N . THR A 1 198 ? 10.974 -6.366 -28.404 1.00 57.75 198 THR A N 1
ATOM 1572 C CA . THR A 1 198 ? 11.835 -7.477 -28.807 1.00 57.75 198 THR A CA 1
ATOM 1573 C C . THR A 1 198 ? 11.038 -8.761 -28.642 1.00 57.75 198 THR A C 1
ATOM 1575 O O . THR A 1 198 ? 10.664 -9.109 -27.529 1.00 57.75 198 THR A O 1
ATOM 1578 N N . ASP A 1 199 ? 10.822 -9.499 -29.732 1.00 58.62 199 ASP A N 1
ATOM 1579 C CA . ASP A 1 199 ? 10.252 -10.861 -29.670 1.00 58.62 199 ASP A CA 1
ATOM 1580 C C . ASP A 1 199 ? 11.273 -11.889 -29.142 1.00 58.62 199 ASP A C 1
ATOM 1582 O O . ASP A 1 199 ? 11.013 -13.088 -29.070 1.00 58.62 199 ASP A O 1
ATOM 1586 N N . ARG A 1 200 ? 12.473 -11.414 -28.797 1.00 61.78 200 ARG A N 1
ATOM 1587 C CA . ARG A 1 200 ? 13.537 -12.180 -28.156 1.00 61.78 200 ARG A CA 1
ATOM 1588 C C . ARG A 1 200 ? 13.551 -11.885 -26.658 1.00 61.78 200 ARG A C 1
ATOM 1590 O O . ARG A 1 200 ? 13.200 -10.762 -26.278 1.00 61.78 200 ARG A O 1
ATOM 1597 N N . PRO A 1 201 ? 14.024 -12.840 -25.842 1.00 61.50 201 PRO A N 1
ATOM 1598 C CA . PRO A 1 201 ? 14.318 -12.581 -24.444 1.00 61.50 201 PRO A CA 1
ATOM 1599 C C . PRO A 1 201 ? 15.206 -11.340 -24.309 1.00 61.50 201 PRO A C 1
ATOM 1601 O O . PRO A 1 201 ? 16.167 -11.168 -25.065 1.00 61.50 201 PRO A O 1
ATOM 1604 N N . LEU A 1 202 ? 14.874 -10.474 -23.356 1.00 65.88 202 LEU A N 1
ATOM 1605 C CA . LEU A 1 202 ? 15.610 -9.264 -23.003 1.00 65.88 202 LEU A CA 1
ATOM 1606 C C . LEU A 1 202 ? 17.054 -9.594 -22.611 1.00 65.88 202 LEU A C 1
ATOM 1608 O O . LEU A 1 202 ? 17.950 -8.777 -22.831 1.00 65.88 202 LEU A O 1
ATOM 1612 N N . ARG A 1 203 ? 17.279 -10.796 -22.066 1.00 65.75 203 ARG A N 1
ATOM 1613 C CA . ARG A 1 203 ? 18.586 -11.316 -21.664 1.00 65.75 203 ARG A CA 1
ATOM 1614 C C . ARG A 1 203 ? 18.772 -12.757 -22.154 1.00 65.75 203 ARG A C 1
ATOM 1616 O O . ARG A 1 203 ? 17.948 -13.605 -21.820 1.00 65.75 203 ARG A O 1
ATOM 1623 N N . PRO A 1 204 ? 19.833 -13.064 -22.923 1.00 62.50 204 PRO A N 1
ATOM 1624 C CA . PRO A 1 204 ? 20.107 -14.422 -23.402 1.00 62.50 204 PRO A CA 1
ATOM 1625 C C . PRO A 1 204 ? 20.217 -15.469 -22.285 1.00 62.50 204 PRO A C 1
ATOM 1627 O O . PRO A 1 204 ? 19.800 -16.607 -22.471 1.00 62.50 204 PRO A O 1
ATOM 1630 N N . GLU A 1 205 ? 20.752 -15.078 -21.128 1.00 60.12 205 GLU A N 1
ATOM 1631 C CA . GLU A 1 205 ? 20.880 -15.912 -19.929 1.00 60.12 205 GLU A CA 1
ATOM 1632 C C . GLU A 1 205 ? 19.539 -16.189 -19.214 1.00 60.12 205 GLU A C 1
ATOM 1634 O O . GLU A 1 205 ? 19.458 -17.090 -18.382 1.00 60.12 205 GLU A O 1
ATOM 1639 N N . HIS A 1 206 ? 18.470 -15.464 -19.565 1.00 62.84 206 HIS A N 1
ATOM 1640 C CA . HIS A 1 206 ? 17.123 -15.643 -19.024 1.00 62.84 206 HIS A CA 1
ATOM 1641 C C . HIS A 1 206 ? 16.114 -15.863 -20.168 1.00 62.84 206 HIS A C 1
ATOM 1643 O O . HIS A 1 206 ? 15.440 -14.922 -20.584 1.00 62.84 206 HIS A O 1
ATOM 1649 N N . PRO A 1 207 ? 15.960 -17.098 -20.682 1.00 61.88 207 PRO A N 1
ATOM 1650 C CA . PRO A 1 207 ? 15.135 -17.380 -21.863 1.00 61.88 207 PRO A CA 1
ATOM 1651 C C . PRO A 1 207 ? 13.633 -17.093 -21.682 1.00 61.88 207 PRO A C 1
ATOM 1653 O O . PRO A 1 207 ? 12.906 -17.064 -22.672 1.00 61.88 207 PRO A O 1
ATOM 1656 N N . ASP A 1 208 ? 13.182 -16.860 -20.447 1.00 64.94 208 ASP A N 1
ATOM 1657 C CA . ASP A 1 208 ? 11.795 -16.538 -20.087 1.00 64.94 208 ASP A CA 1
ATOM 1658 C C . ASP A 1 208 ? 11.537 -15.023 -19.914 1.00 64.94 208 ASP A C 1
ATOM 1660 O O . ASP A 1 208 ? 10.399 -14.609 -19.678 1.00 64.94 208 ASP A O 1
ATOM 1664 N N . ASP A 1 209 ? 12.583 -14.196 -20.041 1.00 69.62 209 ASP A N 1
ATOM 1665 C CA . ASP A 1 209 ? 12.577 -12.745 -19.803 1.00 69.62 209 ASP A CA 1
ATOM 1666 C C . ASP A 1 209 ? 12.086 -11.979 -21.034 1.00 69.62 209 ASP A C 1
ATOM 1668 O O . ASP A 1 209 ? 12.865 -11.376 -21.767 1.00 69.62 209 ASP A O 1
ATOM 1672 N N . TYR A 1 210 ? 10.796 -12.079 -21.339 1.00 71.69 210 TYR A N 1
ATOM 1673 C CA . TYR A 1 210 ? 10.195 -11.437 -22.506 1.00 71.69 210 TYR A CA 1
ATOM 1674 C C . TYR A 1 210 ? 9.542 -10.107 -22.151 1.00 71.69 210 TYR A C 1
ATOM 1676 O O . TYR A 1 210 ? 8.719 -10.027 -21.243 1.00 71.69 210 TYR A O 1
ATOM 1684 N N . CYS A 1 211 ? 9.759 -9.106 -23.006 1.00 78.38 211 CYS A N 1
ATOM 1685 C CA . CYS A 1 211 ? 9.040 -7.841 -22.922 1.00 78.38 211 CYS A CA 1
ATOM 1686 C C . CYS A 1 211 ? 7.517 -8.068 -22.970 1.00 78.38 211 CYS A C 1
ATOM 1688 O O . CYS A 1 211 ? 6.977 -8.591 -23.950 1.00 78.38 211 CYS A O 1
ATOM 1690 N N . ARG A 1 212 ? 6.820 -7.668 -21.906 1.00 84.19 212 ARG A N 1
ATOM 1691 C CA . ARG A 1 212 ? 5.365 -7.751 -21.785 1.00 84.19 212 ARG A CA 1
ATOM 1692 C C . ARG A 1 212 ? 4.699 -6.451 -22.239 1.00 84.19 212 ARG A C 1
ATOM 1694 O O . ARG A 1 212 ? 5.236 -5.367 -21.994 1.00 84.19 212 ARG A O 1
ATOM 1701 N N . PRO A 1 213 ? 3.531 -6.531 -22.889 1.00 87.00 213 PRO A N 1
ATOM 1702 C CA . PRO A 1 213 ? 2.752 -5.346 -23.235 1.00 87.00 213 PRO A CA 1
ATOM 1703 C C . PRO A 1 213 ? 2.241 -4.603 -21.984 1.00 87.00 213 PRO A C 1
ATOM 1705 O O . PRO A 1 213 ? 2.290 -5.113 -20.867 1.00 87.00 213 PRO A O 1
ATOM 1708 N N . LEU A 1 214 ? 1.793 -3.357 -22.160 1.00 88.69 214 LEU A N 1
ATOM 1709 C CA . LEU A 1 214 ? 1.343 -2.505 -21.052 1.00 88.69 214 LEU A CA 1
ATOM 1710 C C . LEU A 1 214 ? 0.102 -3.075 -20.340 1.00 88.69 214 LEU A C 1
ATOM 1712 O O . LEU A 1 214 ? 0.020 -3.028 -19.115 1.00 88.69 214 LEU A O 1
ATOM 1716 N N . ASP A 1 215 ? -0.832 -3.650 -21.098 1.00 90.75 215 ASP A N 1
ATOM 1717 C CA . ASP A 1 215 ? -2.033 -4.317 -20.582 1.00 90.75 215 ASP A CA 1
ATOM 1718 C C . ASP A 1 215 ? -1.704 -5.459 -19.611 1.00 90.75 215 ASP A C 1
ATOM 1720 O O . ASP A 1 215 ? -2.356 -5.566 -18.582 1.00 90.75 215 ASP A O 1
ATOM 1724 N N . TYR A 1 216 ? -0.646 -6.233 -19.860 1.00 87.88 216 T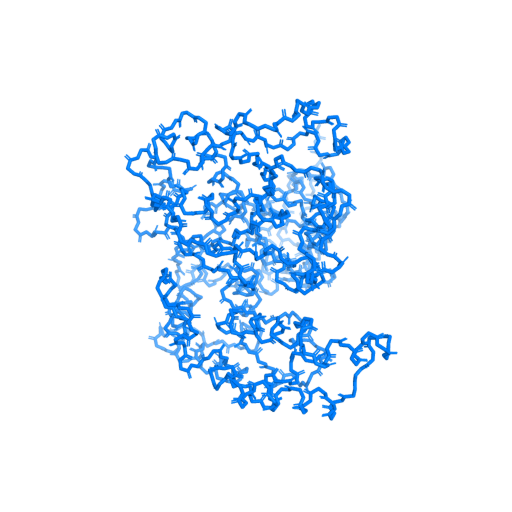YR A N 1
ATOM 1725 C CA . TYR A 1 216 ? -0.187 -7.289 -18.959 1.00 87.88 216 TYR A CA 1
ATOM 1726 C C . TYR A 1 216 ? 0.119 -6.754 -17.554 1.00 87.88 216 TYR A C 1
ATOM 1728 O O . TYR A 1 216 ? -0.303 -7.339 -16.555 1.00 87.88 216 TYR A O 1
ATOM 1736 N N . TRP A 1 217 ? 0.846 -5.636 -17.462 1.00 88.25 217 TRP A N 1
ATOM 1737 C CA . TRP A 1 217 ? 1.201 -5.032 -16.176 1.00 88.25 217 TRP A CA 1
ATOM 1738 C C . TRP A 1 217 ? -0.024 -4.455 -15.467 1.00 88.25 217 TRP A C 1
ATOM 1740 O O . TRP A 1 217 ? -0.170 -4.628 -14.257 1.00 88.25 217 TRP A O 1
ATOM 1750 N N . LEU A 1 218 ? -0.927 -3.824 -16.220 1.00 91.19 218 LEU A N 1
ATOM 1751 C CA . LEU A 1 218 ? -2.191 -3.315 -15.689 1.00 91.19 218 LEU A CA 1
ATOM 1752 C C . LEU A 1 218 ? -3.086 -4.461 -15.190 1.00 91.19 218 LEU A C 1
ATOM 1754 O O . LEU A 1 218 ? -3.617 -4.380 -14.085 1.00 91.19 218 LEU A O 1
ATOM 1758 N N . ASP A 1 219 ? -3.174 -5.567 -15.927 1.00 88.69 219 ASP A N 1
ATOM 1759 C CA . ASP A 1 219 ? -3.910 -6.766 -15.521 1.00 88.69 219 ASP A CA 1
ATOM 1760 C C . ASP A 1 219 ? -3.376 -7.341 -14.206 1.00 88.69 219 ASP A C 1
ATOM 1762 O O . ASP A 1 219 ? -4.171 -7.720 -13.344 1.00 88.69 219 ASP A O 1
ATOM 1766 N N . GLN A 1 220 ? -2.050 -7.373 -14.009 1.00 85.06 220 GLN A N 1
ATOM 1767 C CA . GLN A 1 220 ? -1.471 -7.799 -12.728 1.00 85.06 220 GLN A CA 1
ATOM 1768 C C . GLN A 1 220 ? -1.927 -6.887 -11.585 1.00 85.06 220 GLN A C 1
ATOM 1770 O O . GLN A 1 220 ? -2.436 -7.389 -10.583 1.00 85.06 220 GLN A O 1
ATOM 1775 N N . VAL A 1 221 ? -1.816 -5.564 -11.755 1.00 87.50 221 VAL A N 1
ATOM 1776 C CA . VAL A 1 221 ? -2.212 -4.589 -10.726 1.00 87.50 221 VAL A CA 1
ATOM 1777 C C . VAL A 1 221 ? -3.688 -4.741 -10.362 1.00 87.50 221 VAL A C 1
ATOM 1779 O O . VAL A 1 221 ? -4.018 -4.855 -9.185 1.00 87.50 221 VAL A O 1
ATOM 1782 N N . TYR A 1 222 ? -4.580 -4.806 -11.351 1.00 86.06 222 TYR A N 1
ATOM 1783 C CA . TYR A 1 222 ? -6.018 -4.937 -11.103 1.00 86.06 222 TYR A CA 1
ATOM 1784 C C . TYR A 1 222 ? -6.412 -6.310 -10.550 1.00 86.06 222 TYR A C 1
ATOM 1786 O O . TYR A 1 222 ? -7.347 -6.392 -9.759 1.00 86.06 222 TYR A O 1
ATOM 1794 N N . THR A 1 223 ? -5.694 -7.379 -10.903 1.00 82.44 223 THR A N 1
ATOM 1795 C CA . THR A 1 223 ? -5.931 -8.714 -10.330 1.00 82.44 223 THR A CA 1
ATOM 1796 C C . THR A 1 223 ? -5.525 -8.770 -8.858 1.00 82.44 223 THR A C 1
ATOM 1798 O O . THR A 1 223 ? -6.253 -9.332 -8.044 1.00 82.44 223 THR A O 1
ATOM 1801 N N . MET A 1 224 ? -4.377 -8.186 -8.502 1.00 75.06 224 MET A N 1
ATOM 1802 C CA . MET A 1 224 ? -3.863 -8.187 -7.127 1.00 75.06 224 MET A CA 1
ATOM 1803 C C . MET A 1 224 ? -4.648 -7.227 -6.235 1.00 75.06 224 MET A C 1
ATOM 1805 O O . MET A 1 224 ? -5.160 -7.630 -5.195 1.00 75.06 224 MET A O 1
ATOM 1809 N N . ALA A 1 225 ? -4.812 -5.974 -6.666 1.00 70.00 225 ALA A N 1
ATOM 1810 C CA . ALA A 1 225 ? -5.568 -4.983 -5.910 1.00 70.00 225 ALA A CA 1
ATOM 1811 C C . ALA A 1 225 ? -7.062 -5.329 -5.848 1.00 70.00 225 ALA A C 1
ATOM 1813 O O . ALA A 1 225 ? -7.703 -5.074 -4.833 1.00 70.00 225 ALA A O 1
ATOM 1814 N N . GLY A 1 226 ? -7.611 -5.979 -6.879 1.00 63.94 226 GLY A N 1
ATOM 1815 C CA . GLY A 1 226 ? -9.006 -6.417 -6.910 1.00 63.94 226 GLY A CA 1
ATOM 1816 C C . GLY A 1 226 ? -9.378 -7.400 -5.796 1.00 63.94 226 GLY A C 1
ATOM 1817 O O . GLY A 1 226 ? -10.533 -7.413 -5.380 1.00 63.94 226 GLY A O 1
ATOM 1818 N N . ARG A 1 227 ? -8.416 -8.156 -5.241 1.00 65.31 227 ARG A N 1
ATOM 1819 C CA . ARG A 1 227 ? -8.648 -9.007 -4.056 1.00 65.31 227 ARG A CA 1
ATOM 1820 C C . ARG A 1 227 ? -8.984 -8.214 -2.797 1.00 65.31 227 ARG A C 1
ATOM 1822 O O . ARG A 1 227 ? -9.664 -8.732 -1.924 1.00 65.31 227 ARG A O 1
ATOM 1829 N N . SER A 1 228 ? -8.546 -6.958 -2.719 1.00 63.88 228 SER A N 1
ATOM 1830 C CA . SER A 1 228 ? -8.897 -6.055 -1.617 1.00 63.88 228 SER A CA 1
ATOM 1831 C C . SER A 1 228 ? -10.288 -5.419 -1.775 1.00 63.88 228 SER A C 1
ATOM 1833 O O . SER A 1 228 ? -10.699 -4.621 -0.934 1.00 63.88 228 SER A O 1
ATOM 1835 N N . GLY A 1 229 ? -10.991 -5.697 -2.882 1.00 65.94 229 GLY A N 1
ATOM 1836 C CA . GLY A 1 229 ? -12.278 -5.082 -3.214 1.00 65.94 229 GLY A CA 1
ATOM 1837 C C . GLY A 1 229 ? -12.192 -3.596 -3.593 1.00 65.94 229 GLY A C 1
ATOM 1838 O O . GLY A 1 229 ? -13.220 -2.978 -3.873 1.00 65.94 229 GLY A O 1
ATOM 1839 N N . ARG A 1 230 ? -10.986 -3.009 -3.624 1.00 72.56 230 ARG A N 1
ATOM 1840 C CA . ARG A 1 230 ? -10.741 -1.594 -3.944 1.00 72.56 230 ARG A CA 1
ATOM 1841 C C . ARG A 1 230 ? -10.192 -1.420 -5.355 1.00 72.56 230 ARG A C 1
ATOM 1843 O O . ARG A 1 230 ? -9.490 -2.272 -5.898 1.00 72.56 230 ARG A O 1
ATOM 1850 N N . THR A 1 231 ? -10.478 -0.260 -5.936 1.00 79.50 231 THR A N 1
ATOM 1851 C CA . THR A 1 231 ? -9.860 0.161 -7.194 1.00 79.50 231 THR A CA 1
ATOM 1852 C C . THR A 1 231 ? -8.424 0.624 -6.925 1.00 79.50 231 THR A C 1
ATOM 1854 O O . THR A 1 231 ? -8.249 1.553 -6.132 1.00 79.50 231 THR A O 1
ATOM 1857 N N . PRO A 1 232 ? -7.399 0.038 -7.572 1.00 87.19 232 PRO A N 1
ATOM 1858 C CA . PRO A 1 232 ? -6.016 0.472 -7.393 1.00 87.19 232 PRO A CA 1
ATOM 1859 C C . PRO A 1 232 ? -5.795 1.904 -7.884 1.00 87.19 232 PRO A C 1
ATOM 1861 O O . PRO A 1 232 ? -6.388 2.338 -8.874 1.00 87.19 232 PRO A O 1
ATOM 1864 N N . ARG A 1 233 ? -4.874 2.623 -7.236 1.00 91.44 233 ARG A N 1
ATOM 1865 C CA . ARG A 1 233 ? -4.383 3.921 -7.718 1.00 91.44 233 ARG A CA 1
ATOM 1866 C C . ARG A 1 233 ? -3.229 3.676 -8.680 1.00 91.44 233 ARG A C 1
ATOM 1868 O O . ARG A 1 233 ? -2.176 3.216 -8.248 1.00 91.44 233 ARG A O 1
ATOM 1875 N N . VAL A 1 234 ? -3.419 3.955 -9.969 1.00 94.88 234 VAL A N 1
ATOM 1876 C CA . VAL A 1 234 ? -2.426 3.650 -11.013 1.00 94.88 234 VAL A CA 1
ATOM 1877 C C . VAL A 1 234 ? -2.043 4.908 -11.783 1.00 94.88 234 VAL A C 1
ATOM 1879 O O . VAL A 1 234 ? -2.911 5.664 -12.209 1.00 94.88 234 VAL A O 1
ATOM 1882 N N . LEU A 1 235 ? -0.741 5.114 -11.975 1.00 97.62 235 LEU A N 1
ATOM 1883 C CA . LEU A 1 235 ? -0.167 6.101 -12.884 1.00 97.62 235 LEU A CA 1
ATOM 1884 C C . LEU A 1 235 ? 0.692 5.372 -13.917 1.00 97.62 235 LEU A C 1
ATOM 1886 O O . LEU A 1 235 ? 1.444 4.461 -13.566 1.00 97.62 235 LEU A O 1
ATOM 1890 N N . ILE A 1 236 ? 0.618 5.791 -15.176 1.00 96.56 236 ILE A N 1
ATOM 1891 C CA . ILE A 1 236 ? 1.427 5.243 -16.264 1.00 96.56 236 ILE A CA 1
ATOM 1892 C C . ILE A 1 236 ? 2.504 6.259 -16.633 1.00 96.56 236 ILE A C 1
ATOM 1894 O O . ILE A 1 236 ? 2.222 7.444 -16.803 1.00 96.56 236 ILE A O 1
ATOM 1898 N N . VAL A 1 237 ? 3.747 5.802 -16.760 1.00 95.94 237 VAL A N 1
ATOM 1899 C CA . VAL A 1 237 ? 4.887 6.641 -17.135 1.00 95.94 237 VAL A CA 1
ATOM 1900 C C . VAL A 1 237 ? 5.598 6.036 -18.333 1.00 95.94 237 VAL A C 1
ATOM 1902 O O . VAL A 1 237 ? 6.183 4.961 -18.235 1.00 95.94 237 VAL A O 1
ATOM 1905 N N . ARG A 1 238 ? 5.637 6.761 -19.446 1.00 92.69 238 ARG A N 1
ATOM 1906 C CA . ARG A 1 238 ? 6.593 6.505 -20.518 1.00 92.69 238 ARG A CA 1
ATOM 1907 C C . ARG A 1 238 ? 7.903 7.208 -20.191 1.00 92.69 238 ARG A C 1
ATOM 1909 O O . ARG A 1 238 ? 7.958 8.437 -20.149 1.00 92.69 238 ARG A O 1
ATOM 1916 N N . SER A 1 239 ? 8.948 6.429 -19.950 1.00 91.25 239 SER A N 1
ATOM 1917 C CA . SER A 1 239 ? 10.275 6.943 -19.618 1.00 91.25 239 SER A CA 1
ATOM 1918 C C . SER A 1 239 ? 11.137 7.189 -20.864 1.00 91.25 239 SER A C 1
ATOM 1920 O O . SER A 1 239 ? 10.807 6.747 -21.969 1.00 91.25 239 SER A O 1
ATOM 1922 N N . ALA A 1 240 ? 12.278 7.854 -20.654 1.00 87.00 240 ALA A N 1
ATOM 1923 C CA . ALA A 1 240 ? 13.345 8.042 -21.640 1.00 87.00 240 ALA A CA 1
ATOM 1924 C C . ALA A 1 240 ? 12.866 8.654 -22.970 1.00 87.00 240 ALA A C 1
ATOM 1926 O O . ALA A 1 240 ? 13.338 8.293 -24.044 1.00 87.00 240 ALA A O 1
ATOM 1927 N N . ILE A 1 241 ? 11.914 9.591 -22.907 1.00 86.38 241 ILE A N 1
ATOM 1928 C CA . ILE A 1 241 ? 11.349 10.258 -24.096 1.00 86.38 241 ILE A CA 1
ATOM 1929 C C . ILE A 1 241 ? 12.352 11.135 -24.854 1.00 86.38 241 ILE A C 1
ATOM 1931 O O . ILE A 1 241 ? 12.086 11.580 -25.964 1.00 86.38 241 ILE A O 1
ATOM 1935 N N . ASP A 1 242 ? 13.486 11.414 -24.223 1.00 84.00 242 ASP A N 1
ATOM 1936 C CA . ASP A 1 242 ? 14.613 12.144 -24.784 1.00 84.00 242 ASP A CA 1
ATOM 1937 C C . ASP A 1 242 ? 15.500 11.277 -25.691 1.00 84.00 242 ASP A C 1
ATOM 1939 O O . ASP A 1 242 ? 16.391 11.805 -26.356 1.00 84.00 242 ASP A O 1
ATOM 1943 N N . GLU A 1 243 ? 15.285 9.961 -25.717 1.00 80.00 243 GLU A N 1
ATOM 1944 C CA . GLU A 1 243 ? 15.953 9.071 -26.657 1.00 80.00 243 GLU A CA 1
ATOM 1945 C C . GLU A 1 243 ? 15.283 9.169 -28.023 1.00 80.00 243 GLU A C 1
ATOM 1947 O O . GLU A 1 243 ? 14.086 8.930 -28.170 1.00 80.00 243 GLU A O 1
ATOM 1952 N N . THR A 1 244 ? 16.067 9.527 -29.035 1.00 67.62 244 THR A N 1
ATOM 1953 C CA . THR A 1 244 ? 15.588 9.719 -30.411 1.00 67.62 244 THR A CA 1
ATOM 1954 C C . THR A 1 244 ? 16.046 8.617 -31.363 1.00 67.62 244 THR A C 1
ATOM 1956 O O . THR A 1 244 ? 15.521 8.502 -32.469 1.00 67.62 244 THR A O 1
ATOM 1959 N N . ASP A 1 245 ? 17.012 7.798 -30.945 1.00 66.69 245 ASP A N 1
ATOM 1960 C CA . ASP A 1 245 ? 17.616 6.762 -31.778 1.00 66.69 245 ASP A CA 1
ATOM 1961 C C . ASP A 1 245 ? 16.832 5.448 -31.681 1.00 66.69 245 ASP A C 1
ATOM 1963 O O . ASP A 1 245 ? 16.544 4.962 -30.590 1.00 66.69 245 ASP A O 1
ATOM 1967 N N . ASN A 1 246 ? 16.527 4.834 -32.831 1.00 61.16 246 ASN A N 1
ATOM 1968 C CA . ASN A 1 246 ? 15.808 3.555 -32.927 1.00 61.16 246 ASN A CA 1
ATOM 1969 C C . ASN A 1 246 ? 14.443 3.530 -32.209 1.00 61.16 246 ASN A C 1
ATOM 1971 O O . ASN A 1 246 ? 14.065 2.498 -31.661 1.00 61.16 246 ASN A O 1
ATOM 1975 N N . VAL A 1 247 ? 13.697 4.638 -32.219 1.00 64.38 247 VAL A N 1
ATOM 1976 C CA . VAL A 1 247 ? 12.343 4.712 -31.648 1.00 64.38 247 VAL A CA 1
ATOM 1977 C C . VAL A 1 247 ? 11.297 4.553 -32.757 1.00 64.38 247 VAL A C 1
ATOM 1979 O O . VAL A 1 247 ? 11.176 5.432 -33.608 1.00 64.38 247 VAL A O 1
ATOM 1982 N N . GLU A 1 248 ? 10.508 3.468 -32.772 1.00 65.44 248 GLU A N 1
ATOM 1983 C CA . GLU A 1 248 ? 9.247 3.497 -33.535 1.00 65.44 248 GLU A CA 1
ATOM 1984 C C . GLU A 1 248 ? 8.278 4.463 -32.866 1.00 65.44 248 GLU A C 1
ATOM 1986 O O . GLU A 1 248 ? 8.105 4.500 -31.643 1.00 65.44 248 GLU A O 1
ATOM 1991 N N . VAL A 1 249 ? 7.544 5.167 -33.717 1.00 70.25 249 VAL A N 1
ATOM 1992 C CA . VAL A 1 249 ? 6.341 5.880 -33.318 1.00 70.25 249 VAL A CA 1
ATOM 1993 C C . VAL A 1 249 ? 5.293 4.850 -32.895 1.00 70.25 249 VAL A C 1
ATOM 1995 O O . VAL A 1 249 ? 4.721 4.149 -33.729 1.00 70.25 249 VAL A O 1
ATOM 1998 N N . LEU A 1 250 ? 5.038 4.753 -31.591 1.00 71.25 250 LEU A N 1
ATOM 1999 C CA . LEU A 1 250 ? 3.921 3.967 -31.079 1.00 71.25 250 LEU A CA 1
ATOM 2000 C C . LEU A 1 250 ? 2.600 4.673 -31.406 1.00 71.25 250 LEU A C 1
ATOM 2002 O O . LEU A 1 250 ? 2.531 5.905 -31.356 1.00 71.25 250 LEU A O 1
ATOM 2006 N N . PRO A 1 251 ? 1.526 3.916 -31.685 1.00 82.88 251 PRO A N 1
ATOM 2007 C CA . PRO A 1 251 ? 0.199 4.503 -31.694 1.00 82.88 251 PRO A CA 1
ATOM 2008 C C . PRO A 1 251 ? -0.139 5.037 -30.286 1.00 82.88 251 PRO A C 1
ATOM 2010 O O . PRO A 1 251 ? 0.484 4.613 -29.298 1.00 82.88 251 PRO A O 1
ATOM 2013 N N . PRO A 1 252 ? -1.126 5.948 -30.171 1.00 87.31 252 PRO A N 1
ATOM 2014 C CA . PRO A 1 252 ? -1.560 6.488 -28.885 1.00 87.31 252 PRO A CA 1
ATOM 2015 C C . PRO A 1 252 ? -1.772 5.371 -27.865 1.00 87.31 252 PRO A C 1
ATOM 2017 O O . PRO A 1 252 ? -2.357 4.337 -28.198 1.00 87.31 252 PRO A O 1
ATOM 2020 N N . TRP A 1 253 ? -1.276 5.544 -26.639 1.00 89.00 253 TRP A N 1
ATOM 2021 C CA . TRP A 1 253 ? -1.243 4.468 -25.644 1.00 89.00 253 TRP A CA 1
ATOM 2022 C C . TRP A 1 253 ? -2.629 3.878 -25.355 1.00 89.00 253 TRP A C 1
ATOM 2024 O O . TRP A 1 253 ? -2.735 2.668 -25.182 1.00 89.00 253 TRP A O 1
ATOM 2034 N N . GLN A 1 254 ? -3.691 4.685 -25.442 1.00 92.62 254 GLN A N 1
ATOM 2035 C CA . GLN A 1 254 ? -5.083 4.250 -25.285 1.00 92.62 254 GLN A CA 1
ATOM 2036 C C . GLN A 1 254 ? -5.500 3.182 -26.305 1.00 92.62 254 GLN A C 1
ATOM 2038 O O . GLN A 1 254 ? -6.363 2.361 -26.033 1.00 92.62 254 GLN A O 1
ATOM 2043 N N . THR A 1 255 ? -4.881 3.157 -27.488 1.00 90.25 255 THR A N 1
ATOM 2044 C CA . THR A 1 255 ? -5.141 2.121 -28.507 1.00 90.25 255 THR A CA 1
ATOM 2045 C C . THR A 1 255 ? -4.378 0.820 -28.248 1.00 90.25 255 THR A C 1
ATOM 2047 O O . THR A 1 255 ? -4.638 -0.187 -28.902 1.00 90.25 255 THR A O 1
ATOM 2050 N N . ARG A 1 256 ? -3.419 0.843 -27.313 1.00 89.44 256 ARG A N 1
ATOM 2051 C CA . ARG A 1 256 ? -2.557 -0.287 -26.934 1.00 89.44 256 ARG A CA 1
ATOM 2052 C C . ARG A 1 256 ? -3.007 -0.970 -25.644 1.00 89.44 256 ARG A C 1
ATOM 2054 O O . ARG A 1 256 ? -2.390 -1.951 -25.243 1.00 89.44 256 ARG A O 1
ATOM 2061 N N . VAL A 1 257 ? -4.041 -0.445 -24.994 1.00 92.25 257 VAL A N 1
ATOM 2062 C CA . VAL A 1 257 ? -4.617 -0.985 -23.761 1.00 92.25 257 VAL A CA 1
ATOM 2063 C C . VAL A 1 257 ? -6.109 -1.235 -23.948 1.00 92.25 257 VAL A C 1
ATOM 2065 O O . VAL A 1 257 ? -6.727 -0.763 -24.901 1.00 92.25 257 VAL A O 1
ATOM 2068 N N . ARG A 1 258 ? -6.700 -2.002 -23.032 1.00 92.00 258 ARG A N 1
ATOM 2069 C CA . ARG A 1 258 ? -8.152 -2.210 -22.991 1.00 92.00 258 ARG A CA 1
ATOM 2070 C C . ARG A 1 258 ? -8.873 -0.912 -22.623 1.00 92.00 258 ARG A C 1
ATOM 2072 O O . ARG A 1 258 ? -8.319 -0.083 -21.905 1.00 92.00 258 ARG A O 1
ATOM 2079 N N . SER A 1 259 ? -10.133 -0.793 -23.045 1.00 91.56 259 SER A N 1
ATOM 2080 C CA . SER A 1 259 ? -10.994 0.370 -22.773 1.00 91.56 259 SER A CA 1
ATOM 2081 C C . SER A 1 259 ? -11.042 0.759 -21.298 1.00 91.56 259 SER A C 1
ATOM 2083 O O . SER A 1 259 ? -11.048 1.942 -20.981 1.00 91.56 259 SER A O 1
ATOM 2085 N N . ASP A 1 260 ? -11.015 -0.236 -20.413 1.00 88.88 260 ASP A N 1
ATOM 2086 C CA . ASP A 1 260 ? -11.134 -0.066 -18.961 1.00 88.88 260 ASP A CA 1
ATOM 2087 C C . ASP A 1 260 ? -9.946 0.698 -18.349 1.00 88.88 260 ASP A C 1
ATOM 2089 O O . ASP A 1 260 ? -10.014 1.147 -17.207 1.00 88.88 260 ASP A O 1
ATOM 2093 N N . TYR A 1 261 ? -8.852 0.844 -19.103 1.00 93.00 261 TYR A N 1
ATOM 2094 C CA . TYR A 1 261 ? -7.615 1.496 -18.676 1.00 93.00 261 TYR A CA 1
ATOM 2095 C C . TYR A 1 261 ? -7.357 2.838 -19.362 1.00 93.00 261 TYR A C 1
ATOM 2097 O O . TYR A 1 261 ? -6.415 3.533 -18.990 1.00 93.00 261 TYR A O 1
ATOM 2105 N N . CYS A 1 262 ? -8.168 3.220 -20.351 1.00 92.25 262 CYS A N 1
ATOM 2106 C CA . CYS A 1 262 ? -7.917 4.397 -21.188 1.00 92.25 262 CYS A CA 1
ATOM 2107 C C . CYS A 1 262 ? -7.993 5.734 -20.436 1.00 92.25 262 CYS A C 1
ATOM 2109 O O . CYS A 1 262 ? -7.437 6.722 -20.915 1.00 92.25 262 CYS A O 1
ATOM 2111 N N . ASP A 1 263 ? -8.645 5.754 -19.272 1.00 92.88 263 ASP A N 1
ATOM 2112 C CA . ASP A 1 263 ? -8.804 6.947 -18.433 1.00 92.88 263 ASP A CA 1
ATOM 2113 C C . ASP A 1 263 ? -7.701 7.084 -17.366 1.00 92.88 263 ASP A C 1
ATOM 2115 O O . ASP A 1 263 ? -7.724 8.015 -16.558 1.00 92.88 263 ASP A O 1
ATOM 2119 N N . LEU A 1 264 ? -6.728 6.164 -17.337 1.00 95.44 264 LEU A N 1
ATOM 2120 C CA . LEU A 1 264 ? -5.618 6.236 -16.391 1.00 95.44 264 LEU A CA 1
ATOM 2121 C C . LEU A 1 264 ? -4.690 7.431 -16.692 1.00 95.44 264 LEU A C 1
ATOM 2123 O O . LEU A 1 264 ? -4.404 7.714 -17.859 1.00 95.44 264 LEU A O 1
ATOM 2127 N N . PRO A 1 265 ? -4.160 8.112 -15.656 1.00 96.69 265 PRO A N 1
ATOM 2128 C CA . PRO A 1 265 ? -3.155 9.154 -15.831 1.00 96.69 265 PRO A CA 1
ATOM 2129 C C . PRO A 1 265 ? -1.912 8.626 -16.554 1.00 96.69 265 PRO A C 1
ATOM 2131 O O . PRO A 1 265 ? -1.323 7.629 -16.131 1.00 96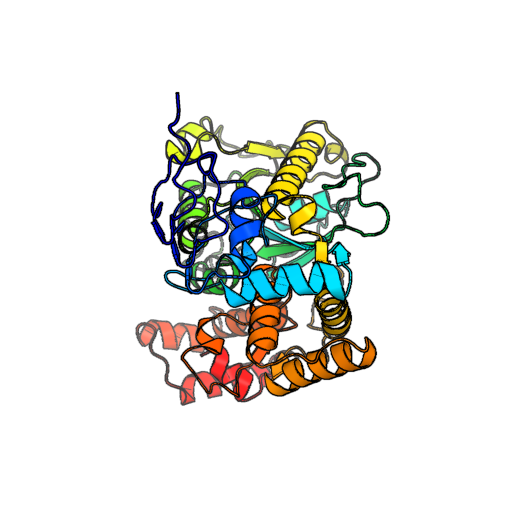.69 265 PRO A O 1
ATOM 2134 N N . TYR A 1 266 ? -1.490 9.322 -17.609 1.00 95.62 266 TYR A N 1
ATOM 2135 C CA . TYR A 1 266 ? -0.347 8.948 -18.438 1.00 95.62 266 TYR A CA 1
ATOM 2136 C C . TYR A 1 266 ? 0.632 10.113 -18.574 1.00 95.62 266 TYR A C 1
ATOM 2138 O O . TYR A 1 266 ? 0.244 11.215 -18.961 1.00 95.62 266 TYR A O 1
ATOM 2146 N N . PHE A 1 267 ? 1.905 9.853 -18.285 1.00 95.38 267 PHE A N 1
ATOM 2147 C CA . PHE A 1 267 ? 2.968 10.852 -18.263 1.00 95.38 267 PHE A CA 1
ATOM 2148 C C . PHE A 1 267 ? 4.120 10.445 -19.171 1.00 95.38 267 PHE A C 1
ATOM 2150 O O . PHE A 1 267 ? 4.516 9.284 -19.215 1.00 95.38 267 PHE A O 1
ATOM 2157 N N . GLU A 1 268 ? 4.703 11.422 -19.851 1.00 92.56 268 GLU A N 1
ATOM 2158 C CA . GLU A 1 268 ? 5.880 11.250 -20.696 1.00 92.56 268 GLU A CA 1
ATOM 2159 C C . GLU A 1 268 ? 7.047 11.992 -20.046 1.00 92.56 268 GLU A C 1
ATOM 2161 O O . GLU A 1 268 ? 7.022 13.217 -19.932 1.00 92.56 268 GLU A O 1
ATOM 2166 N N . LEU A 1 269 ? 8.049 11.252 -19.562 1.00 92.62 269 LEU A N 1
ATOM 2167 C CA . LEU A 1 269 ? 9.110 11.793 -18.712 1.00 92.62 269 LEU A CA 1
ATOM 2168 C C . LEU A 1 269 ? 10.503 11.395 -19.201 1.00 92.62 269 LEU A C 1
ATOM 2170 O O . LEU A 1 269 ? 10.751 10.271 -19.638 1.00 92.62 269 LEU A O 1
ATOM 2174 N N . SER A 1 270 ? 11.446 12.322 -19.044 1.00 90.50 270 SER A N 1
ATOM 2175 C CA . SER A 1 270 ? 12.879 12.044 -19.133 1.00 90.50 270 SER A CA 1
ATOM 2176 C C . SER A 1 270 ? 13.510 12.122 -17.749 1.00 90.50 270 SER A C 1
ATOM 2178 O O . SER A 1 270 ? 13.312 13.100 -17.028 1.00 90.50 270 SER A O 1
ATOM 2180 N N . SER A 1 271 ? 14.312 11.120 -17.393 1.00 89.25 271 SER A N 1
ATOM 2181 C CA . SER A 1 271 ? 15.062 11.100 -16.132 1.00 89.25 271 SER A CA 1
ATOM 2182 C C . SER A 1 271 ? 16.407 11.838 -16.213 1.00 89.25 271 SER A C 1
ATOM 2184 O O . SER A 1 271 ? 17.145 11.826 -15.225 1.00 89.25 271 SER A O 1
ATOM 2186 N N . LYS A 1 272 ? 16.735 12.492 -17.342 1.00 86.25 272 LYS A N 1
ATOM 2187 C CA . LYS A 1 272 ? 17.923 13.355 -17.472 1.00 86.25 272 LYS A CA 1
ATOM 2188 C C . LYS A 1 272 ? 17.831 14.544 -16.529 1.00 86.25 272 LYS A C 1
ATOM 2190 O O . LYS A 1 272 ? 16.811 15.226 -16.506 1.00 86.25 272 LYS A O 1
ATOM 2195 N N . ASP A 1 273 ? 18.913 14.815 -15.805 1.00 80.56 273 ASP A N 1
ATOM 2196 C CA . ASP A 1 273 ? 18.969 15.809 -14.726 1.00 80.56 273 ASP A CA 1
ATOM 2197 C C . ASP A 1 273 ? 18.419 17.185 -15.139 1.00 80.56 273 ASP A C 1
ATOM 2199 O O . ASP A 1 273 ? 17.621 17.782 -14.415 1.00 80.56 273 ASP A O 1
ATOM 2203 N N . GLU A 1 274 ? 18.757 17.641 -16.346 1.00 78.94 274 GLU A N 1
ATOM 2204 C CA . GLU A 1 274 ? 18.317 18.918 -16.922 1.00 78.94 274 GLU A CA 1
ATOM 2205 C C . GLU A 1 274 ? 16.804 19.005 -17.206 1.00 78.94 274 GLU A C 1
ATOM 2207 O O . GLU A 1 274 ? 16.237 20.098 -17.220 1.00 78.94 274 GLU A O 1
ATOM 2212 N N . LEU A 1 275 ? 16.124 17.865 -17.367 1.00 81.19 275 LEU A N 1
ATOM 2213 C CA . LEU A 1 275 ? 14.695 17.779 -17.689 1.00 81.19 275 LEU A CA 1
ATOM 2214 C C . LEU A 1 275 ? 13.810 17.461 -16.471 1.00 81.19 275 LEU A C 1
ATOM 2216 O O . LEU A 1 275 ? 12.584 17.543 -16.566 1.00 81.19 275 LEU A O 1
ATOM 2220 N N . ARG A 1 276 ? 14.393 17.174 -15.298 1.00 79.00 276 ARG A N 1
ATOM 2221 C CA . ARG A 1 276 ? 13.667 16.775 -14.065 1.00 79.00 276 ARG A CA 1
ATOM 2222 C C . ARG A 1 276 ? 12.812 17.860 -13.420 1.00 79.00 276 ARG A C 1
ATOM 2224 O O . ARG A 1 276 ? 12.035 17.591 -12.499 1.00 79.00 276 ARG A O 1
ATOM 2231 N N . ASN A 1 277 ? 12.988 19.093 -13.873 1.00 78.56 277 ASN A N 1
ATOM 2232 C CA . ASN A 1 277 ? 12.323 20.280 -13.347 1.00 78.56 277 ASN A CA 1
ATOM 2233 C C . ASN A 1 277 ? 11.361 20.917 -14.362 1.00 78.56 277 ASN A C 1
ATOM 2235 O O . ASN A 1 277 ? 11.026 22.094 -14.239 1.00 78.56 277 ASN A O 1
ATOM 2239 N N . THR A 1 278 ? 10.952 20.147 -15.370 1.00 85.44 278 THR A N 1
ATOM 2240 C CA . THR A 1 278 ? 9.953 20.539 -16.371 1.00 85.44 278 THR A CA 1
ATOM 2241 C C . THR A 1 278 ? 8.531 20.524 -15.797 1.00 85.44 278 THR A C 1
ATOM 2243 O O . THR A 1 278 ? 8.273 19.978 -14.718 1.00 85.44 278 THR A O 1
ATOM 2246 N N . GLU A 1 279 ? 7.589 21.122 -16.530 1.00 87.62 279 GLU A N 1
ATOM 2247 C CA . GLU A 1 279 ? 6.157 21.088 -16.202 1.00 87.62 279 GLU A CA 1
ATOM 2248 C C . GLU A 1 279 ? 5.629 19.645 -16.151 1.00 87.62 279 GLU A C 1
ATOM 2250 O O . GLU A 1 279 ? 4.987 19.276 -15.175 1.00 87.62 279 GLU A O 1
ATOM 2255 N N . PHE A 1 280 ? 6.050 18.782 -17.085 1.00 89.25 280 PHE A N 1
ATOM 2256 C CA . PHE A 1 280 ? 5.700 17.353 -17.101 1.00 89.25 280 PHE A CA 1
ATOM 2257 C C . PHE A 1 280 ? 6.041 16.630 -15.790 1.00 89.25 280 PHE A C 1
ATOM 2259 O O . PHE A 1 280 ? 5.226 15.892 -15.239 1.00 89.25 280 PHE A O 1
ATOM 2266 N N . TRP A 1 281 ? 7.239 16.873 -15.251 1.00 90.06 281 TRP A N 1
ATOM 2267 C CA . TRP A 1 281 ? 7.646 16.325 -13.956 1.00 90.06 281 TRP A CA 1
ATOM 2268 C C . TRP A 1 281 ? 6.867 16.926 -12.788 1.00 90.06 281 TRP A C 1
ATOM 2270 O O . TRP A 1 281 ? 6.607 16.244 -11.798 1.00 90.06 281 TRP A O 1
ATOM 2280 N N . THR A 1 282 ? 6.513 18.206 -12.882 1.00 88.56 282 THR A N 1
ATOM 2281 C CA . THR A 1 282 ? 5.696 18.881 -11.869 1.00 88.56 282 THR A CA 1
ATOM 2282 C C . THR A 1 282 ? 4.296 18.274 -11.818 1.00 88.56 282 THR A C 1
ATOM 2284 O O . THR A 1 282 ? 3.799 17.985 -10.729 1.00 88.56 282 THR A O 1
ATOM 2287 N N . ASP A 1 283 ? 3.694 18.008 -12.973 1.00 91.31 283 ASP A N 1
ATOM 2288 C CA . ASP A 1 283 ? 2.370 17.398 -13.080 1.00 91.31 283 ASP A CA 1
ATOM 2289 C C . ASP A 1 283 ? 2.373 15.938 -12.626 1.00 91.31 283 ASP A C 1
ATOM 2291 O O . ASP A 1 283 ? 1.501 15.542 -11.852 1.00 91.31 283 ASP A O 1
ATOM 2295 N N . PHE A 1 284 ? 3.401 15.163 -12.993 1.00 93.12 284 PHE A N 1
ATOM 2296 C CA . PHE A 1 284 ? 3.577 13.808 -12.467 1.00 93.12 284 PHE A CA 1
ATOM 2297 C C . PHE A 1 284 ? 3.681 13.798 -10.936 1.00 93.12 284 PHE A C 1
ATOM 2299 O O . PHE A 1 284 ? 2.979 13.030 -10.281 1.00 93.12 284 PHE A O 1
ATOM 2306 N N . ARG A 1 285 ? 4.508 14.675 -10.342 1.00 90.38 285 ARG A N 1
ATOM 2307 C CA . ARG A 1 285 ? 4.644 14.777 -8.876 1.00 90.38 285 ARG A CA 1
ATOM 2308 C C . ARG A 1 285 ? 3.315 15.133 -8.208 1.00 90.38 285 ARG A C 1
ATOM 2310 O O . ARG A 1 285 ? 2.966 14.509 -7.212 1.00 90.38 285 ARG A O 1
ATOM 2317 N N . LYS A 1 286 ? 2.561 16.091 -8.760 1.00 90.12 286 LYS A N 1
ATOM 2318 C CA . LYS A 1 286 ? 1.230 16.459 -8.249 1.00 90.12 286 LYS A CA 1
ATOM 2319 C C . LYS A 1 286 ? 0.261 15.282 -8.305 1.00 90.12 286 LYS A C 1
ATOM 2321 O O . LYS A 1 286 ? -0.389 14.998 -7.306 1.00 90.12 286 LYS A O 1
ATOM 2326 N N . GLN A 1 287 ? 0.187 14.577 -9.435 1.00 93.44 287 GLN A N 1
ATOM 2327 C CA . GLN A 1 287 ? -0.725 13.443 -9.577 1.00 93.44 287 GLN A CA 1
ATOM 2328 C C . GLN A 1 287 ? -0.322 12.266 -8.683 1.00 93.44 287 GLN A C 1
ATOM 2330 O O . GLN A 1 287 ? -1.193 11.614 -8.111 1.00 93.44 287 GLN A O 1
ATOM 2335 N N . LEU A 1 288 ? 0.981 12.006 -8.531 1.00 93.12 288 LEU A N 1
ATOM 2336 C CA . LEU A 1 288 ? 1.493 10.990 -7.614 1.00 93.12 288 LEU A CA 1
ATOM 2337 C C . LEU A 1 288 ? 1.097 11.321 -6.174 1.00 93.12 288 LEU A C 1
ATOM 2339 O O . LEU A 1 288 ? 0.582 10.459 -5.470 1.00 93.12 288 LEU A O 1
ATOM 2343 N N . LEU A 1 289 ? 1.296 12.569 -5.743 1.00 90.19 289 LEU A N 1
ATOM 2344 C CA . LEU A 1 289 ? 0.943 12.992 -4.391 1.00 90.19 289 LEU A CA 1
ATOM 2345 C C . LEU A 1 289 ? -0.573 13.012 -4.168 1.00 90.19 289 LEU A C 1
ATOM 2347 O O . LEU A 1 289 ? -1.009 12.629 -3.091 1.00 90.19 289 LEU A O 1
ATOM 2351 N N . GLN A 1 290 ? -1.379 13.355 -5.177 1.00 90.94 290 GLN A N 1
ATOM 2352 C CA . GLN A 1 290 ? -2.836 13.214 -5.097 1.00 90.94 290 GLN A CA 1
ATOM 2353 C C . GLN A 1 290 ? -3.252 11.745 -4.943 1.00 90.94 290 GLN A C 1
ATOM 2355 O O . GLN A 1 290 ? -4.077 11.430 -4.092 1.00 90.94 290 GLN A O 1
ATOM 2360 N N . ALA A 1 291 ? -2.652 10.833 -5.714 1.00 92.44 291 ALA A N 1
ATOM 2361 C CA . ALA A 1 291 ? -2.904 9.400 -5.574 1.00 92.44 291 ALA A CA 1
ATOM 2362 C C . ALA A 1 291 ? -2.492 8.878 -4.188 1.00 92.44 291 ALA A C 1
ATOM 2364 O O . ALA A 1 291 ? -3.187 8.037 -3.626 1.00 92.44 291 ALA A O 1
ATOM 2365 N N . VAL A 1 292 ? -1.403 9.405 -3.616 1.00 90.75 292 VAL A N 1
ATOM 2366 C CA . VAL A 1 292 ? -1.000 9.134 -2.228 1.00 90.75 292 VAL A CA 1
ATOM 2367 C C . VAL A 1 292 ? -2.037 9.675 -1.243 1.00 90.75 292 VAL A C 1
ATOM 2369 O O . VAL A 1 292 ? -2.440 8.938 -0.353 1.00 90.75 292 VAL A O 1
ATOM 2372 N N . THR A 1 293 ? -2.511 10.916 -1.390 1.00 89.12 293 THR A N 1
ATOM 2373 C CA . THR A 1 293 ? -3.576 11.482 -0.540 1.00 89.12 293 THR A CA 1
ATOM 2374 C C . THR A 1 293 ? -4.831 10.608 -0.563 1.00 89.12 293 THR A C 1
ATOM 2376 O O . THR A 1 293 ? -5.396 10.308 0.493 1.00 89.12 293 THR A O 1
ATOM 2379 N N . ASP A 1 294 ? -5.238 10.170 -1.755 1.00 87.56 294 ASP A N 1
ATOM 2380 C CA . ASP A 1 294 ? -6.406 9.312 -1.955 1.00 87.56 294 ASP A CA 1
ATOM 2381 C C . ASP A 1 294 ? -6.199 7.912 -1.358 1.00 87.56 294 ASP A C 1
ATOM 2383 O O . ASP A 1 294 ? -7.141 7.333 -0.817 1.00 87.56 294 ASP A O 1
ATOM 2387 N N . GLU A 1 295 ? -4.983 7.362 -1.437 1.00 88.12 295 GLU A N 1
ATOM 2388 C CA . GLU A 1 295 ? -4.650 6.062 -0.845 1.00 88.12 295 GLU A CA 1
ATOM 2389 C C . GLU A 1 295 ? -4.578 6.123 0.684 1.00 88.12 295 GLU A C 1
ATOM 2391 O O . GLU A 1 295 ? -5.042 5.209 1.362 1.00 88.12 295 GLU A O 1
ATOM 2396 N N . LEU A 1 296 ? -4.064 7.226 1.237 1.00 86.94 296 LEU A N 1
ATOM 2397 C CA . LEU A 1 296 ? -4.014 7.476 2.678 1.00 86.94 296 LEU A CA 1
ATOM 2398 C C . LEU A 1 296 ? -5.409 7.675 3.296 1.00 86.94 296 LEU A C 1
ATOM 2400 O O . LEU A 1 296 ? -5.551 7.529 4.510 1.00 86.94 296 LEU A O 1
ATOM 2404 N N . GLY A 1 297 ? -6.426 7.963 2.478 1.00 83.38 297 GLY A N 1
ATOM 2405 C CA . GLY A 1 297 ? -7.823 8.018 2.901 1.00 83.38 297 GLY A CA 1
ATOM 2406 C C . GLY A 1 297 ? -8.222 9.316 3.604 1.00 83.38 297 GLY A C 1
ATOM 2407 O O . GLY A 1 297 ? -9.192 9.314 4.344 1.00 83.38 297 GLY A O 1
ATOM 2408 N N . GLY A 1 298 ? -7.518 10.432 3.398 1.00 84.50 298 GLY A N 1
ATOM 2409 C CA . GLY A 1 298 ? -7.920 11.734 3.953 1.00 84.50 298 GLY A CA 1
ATOM 2410 C C . GLY A 1 298 ? -7.402 12.053 5.366 1.00 84.50 298 GLY A C 1
ATOM 2411 O O . GLY A 1 298 ? -6.735 11.250 6.015 1.00 84.50 298 GLY A O 1
ATOM 2412 N N . LEU A 1 299 ? -7.710 13.269 5.841 1.00 84.69 299 LEU A N 1
ATOM 2413 C CA . LEU A 1 299 ? -7.119 13.848 7.058 1.00 84.69 299 LEU A CA 1
ATOM 2414 C C . LEU A 1 299 ? -7.477 13.081 8.340 1.00 84.69 299 LEU A C 1
ATOM 2416 O O . LEU A 1 299 ? -6.634 12.947 9.221 1.00 84.69 299 LEU A O 1
ATOM 2420 N N . GLU A 1 300 ? -8.706 12.576 8.461 1.00 84.81 300 GLU A N 1
ATOM 2421 C CA . GLU A 1 300 ? -9.106 11.789 9.635 1.00 84.81 300 GLU A CA 1
ATOM 2422 C C . GLU A 1 300 ? -8.470 10.395 9.620 1.00 84.81 300 GLU A C 1
ATOM 2424 O O . GLU A 1 300 ? -8.000 9.931 10.655 1.00 84.81 300 GLU A O 1
ATOM 2429 N N . ALA A 1 301 ? -8.385 9.755 8.449 1.00 84.31 301 ALA A N 1
ATOM 2430 C CA . ALA A 1 301 ? -7.827 8.412 8.321 1.00 84.31 301 ALA A CA 1
ATOM 2431 C C . ALA A 1 301 ? -6.328 8.352 8.630 1.00 84.31 301 ALA A C 1
ATOM 2433 O O . ALA A 1 301 ? -5.847 7.309 9.064 1.00 84.31 301 ALA A O 1
ATOM 2434 N N . VAL A 1 302 ? -5.580 9.446 8.436 1.00 88.44 302 VAL A N 1
ATOM 2435 C CA . VAL A 1 302 ? -4.154 9.507 8.798 1.00 88.44 302 VAL A CA 1
ATOM 2436 C C . VAL A 1 302 ? -3.908 9.768 10.280 1.00 88.44 302 VAL A C 1
ATOM 2438 O O . VAL A 1 302 ? -2.797 9.522 10.747 1.00 88.44 302 VAL A O 1
ATOM 2441 N N . GLN A 1 303 ? -4.915 10.204 11.044 1.00 89.75 303 GLN A N 1
ATOM 2442 C CA . GLN A 1 303 ? -4.797 10.315 12.498 1.00 89.75 303 GLN A CA 1
ATOM 2443 C C . GLN A 1 303 ? -4.856 8.919 13.119 1.00 89.75 303 GLN A C 1
ATOM 2445 O O . GLN A 1 303 ? -5.866 8.219 13.051 1.00 89.75 303 GLN A O 1
ATOM 2450 N N . GLN A 1 304 ? -3.752 8.500 13.730 1.00 90.19 304 GLN A N 1
ATOM 2451 C CA . GLN A 1 304 ? -3.622 7.191 14.361 1.00 90.19 304 GLN A CA 1
ATOM 2452 C C . GLN A 1 304 ? -3.575 7.323 15.888 1.00 90.19 304 GLN A C 1
ATOM 2454 O O . GLN A 1 304 ? -3.088 8.338 16.398 1.00 90.19 304 GLN A O 1
ATOM 2459 N N . PRO A 1 305 ? -4.030 6.304 16.642 1.00 90.88 305 PRO A N 1
ATOM 2460 C CA . PRO A 1 305 ? -3.850 6.266 18.087 1.00 90.88 305 PRO A CA 1
ATOM 2461 C C . PRO A 1 305 ? -2.368 6.349 18.450 1.00 90.88 305 PRO A C 1
ATOM 2463 O O . PRO A 1 305 ? -1.516 5.780 17.759 1.00 90.88 305 PRO A O 1
ATOM 2466 N N . ARG A 1 306 ? -2.044 7.032 19.553 1.00 91.25 306 ARG A N 1
ATOM 2467 C CA . ARG A 1 306 ? -0.640 7.230 19.960 1.00 91.25 306 ARG A CA 1
ATOM 2468 C C . ARG A 1 306 ? 0.111 5.916 20.179 1.00 91.25 306 ARG A C 1
ATOM 2470 O O . ARG A 1 306 ? 1.290 5.864 19.838 1.00 91.25 306 ARG A O 1
ATOM 2477 N N . GLY A 1 307 ? -0.562 4.870 20.674 1.00 92.12 307 GLY A N 1
ATOM 2478 C CA . GLY A 1 307 ? 0.018 3.529 20.807 1.00 92.12 307 GLY A CA 1
ATOM 2479 C C . GLY A 1 307 ? 0.570 3.006 19.479 1.00 92.12 307 GLY A C 1
ATOM 2480 O O . GLY A 1 307 ? 1.745 2.665 19.391 1.00 92.12 307 GLY A O 1
ATOM 2481 N N . ARG A 1 308 ? -0.227 3.071 18.405 1.00 92.62 308 ARG A N 1
ATOM 2482 C CA . ARG A 1 308 ? 0.186 2.659 17.051 1.00 92.62 308 ARG A CA 1
ATOM 2483 C C . ARG A 1 308 ? 1.376 3.455 16.522 1.00 92.62 308 ARG A C 1
ATOM 2485 O O . ARG A 1 308 ? 2.322 2.877 15.992 1.00 92.62 308 ARG A O 1
ATOM 2492 N N . VAL A 1 309 ? 1.351 4.779 16.674 1.00 93.12 309 VAL A N 1
ATOM 2493 C CA . VAL A 1 309 ? 2.451 5.650 16.216 1.00 93.12 309 VAL A CA 1
ATOM 2494 C C . VAL A 1 309 ? 3.751 5.353 16.975 1.00 93.12 309 VAL A C 1
ATOM 2496 O O . VAL A 1 309 ? 4.834 5.341 16.385 1.00 93.12 309 VAL A O 1
ATOM 2499 N N . ALA A 1 310 ? 3.659 5.055 18.272 1.00 93.94 310 ALA A N 1
ATOM 2500 C CA . ALA A 1 310 ? 4.815 4.675 19.074 1.00 93.94 310 ALA A CA 1
ATOM 2501 C C . ALA A 1 310 ? 5.356 3.287 18.699 1.00 93.94 310 ALA A C 1
ATOM 2503 O O . ALA A 1 310 ? 6.563 3.149 18.507 1.00 93.94 310 ALA A O 1
ATOM 2504 N N . VAL A 1 311 ? 4.485 2.291 18.492 1.00 94.94 311 VAL A N 1
ATOM 2505 C CA . VAL A 1 311 ? 4.888 0.959 18.001 1.00 94.94 311 VAL A CA 1
ATOM 2506 C C . VAL A 1 311 ? 5.605 1.083 16.658 1.00 94.94 311 VAL A C 1
ATOM 2508 O O . VAL A 1 311 ? 6.675 0.507 16.468 1.00 94.94 311 VAL A O 1
ATOM 2511 N N . ARG A 1 312 ? 5.082 1.908 15.741 1.00 93.06 312 ARG A N 1
ATOM 2512 C CA . ARG A 1 312 ? 5.744 2.196 14.464 1.00 93.06 312 ARG A CA 1
ATOM 2513 C C . ARG A 1 312 ? 7.152 2.766 14.641 1.00 93.06 312 ARG A C 1
ATOM 2515 O O . ARG A 1 312 ? 8.076 2.361 13.930 1.00 93.06 312 ARG A O 1
ATOM 2522 N N . SER A 1 313 ? 7.303 3.704 15.571 1.00 91.19 313 SER A N 1
ATOM 2523 C CA . SER A 1 313 ? 8.589 4.337 15.878 1.00 91.19 313 SER A CA 1
ATOM 2524 C C . SER A 1 313 ? 9.605 3.330 16.423 1.00 91.19 313 SER A C 1
ATOM 2526 O O . SER A 1 313 ? 10.778 3.395 16.062 1.00 91.19 313 SER A O 1
ATOM 2528 N N . GLU A 1 314 ? 9.170 2.366 17.238 1.00 91.88 314 GLU A N 1
ATOM 2529 C CA . GLU A 1 314 ? 10.034 1.278 17.713 1.00 91.88 314 GLU A CA 1
ATOM 2530 C C . GLU A 1 314 ? 10.385 0.290 16.593 1.00 91.88 314 GLU A C 1
ATOM 2532 O O . GLU A 1 314 ? 11.557 -0.044 16.426 1.00 91.88 314 GLU A O 1
ATOM 2537 N N . LEU A 1 315 ? 9.422 -0.102 15.748 1.00 89.81 315 LEU A N 1
ATOM 2538 C CA . LEU A 1 315 ? 9.680 -0.952 14.575 1.00 89.81 315 LEU A CA 1
ATOM 2539 C C . LEU A 1 315 ? 10.725 -0.345 13.632 1.00 89.81 315 LEU A C 1
ATOM 2541 O O . LEU A 1 315 ? 11.553 -1.068 13.080 1.00 89.81 315 LEU A O 1
ATOM 2545 N N . GLN A 1 316 ? 10.728 0.983 13.476 1.00 85.62 316 GLN A N 1
ATOM 2546 C CA . GLN A 1 316 ? 11.694 1.687 12.631 1.00 85.62 316 GLN A CA 1
ATOM 2547 C C . GLN A 1 316 ? 13.149 1.439 13.057 1.00 85.62 316 GLN A C 1
ATOM 2549 O O . GLN A 1 316 ? 14.032 1.508 12.207 1.00 85.62 316 GLN A O 1
ATOM 2554 N N . ARG A 1 317 ? 13.407 1.119 14.333 1.00 83.44 317 ARG A N 1
ATOM 2555 C CA . ARG A 1 317 ? 14.757 0.835 14.851 1.00 83.44 317 ARG A CA 1
ATOM 2556 C C . ARG A 1 317 ? 15.314 -0.509 14.386 1.00 83.44 317 ARG A C 1
ATOM 2558 O O . ARG A 1 317 ? 16.526 -0.686 14.380 1.00 83.44 317 ARG A O 1
ATOM 2565 N N . PHE A 1 318 ? 14.442 -1.442 14.004 1.00 78.94 318 PHE A N 1
ATOM 2566 C CA . PHE A 1 318 ? 14.827 -2.749 13.459 1.00 78.94 318 PHE A CA 1
ATOM 2567 C C . PHE A 1 318 ? 14.989 -2.721 11.934 1.00 78.94 318 PHE A C 1
ATOM 2569 O O . PHE A 1 318 ? 15.534 -3.651 11.339 1.00 78.94 318 PHE A O 1
ATOM 2576 N N . GLN A 1 319 ? 14.506 -1.658 11.291 1.00 76.88 319 GLN A N 1
ATOM 2577 C CA . GLN A 1 319 ? 14.565 -1.493 9.848 1.00 76.88 319 GLN A CA 1
ATOM 2578 C C . GLN A 1 319 ? 15.867 -0.798 9.454 1.00 76.88 319 GLN A C 1
ATOM 2580 O O . GLN A 1 319 ? 16.230 0.202 10.078 1.00 76.88 319 GLN A O 1
ATOM 2585 N N . PRO A 1 320 ? 16.556 -1.269 8.403 1.00 68.12 320 PRO A N 1
ATOM 2586 C CA . PRO A 1 320 ? 17.765 -0.601 7.958 1.00 68.12 320 PRO A CA 1
ATOM 2587 C C . PRO A 1 320 ? 17.444 0.816 7.460 1.00 68.12 320 PRO A C 1
ATOM 2589 O O . PRO A 1 320 ? 16.348 1.094 6.967 1.00 68.12 320 PRO A O 1
ATOM 2592 N N . GLU A 1 321 ? 18.416 1.721 7.547 1.00 63.62 321 GLU A N 1
ATOM 2593 C CA . GLU A 1 321 ? 18.354 2.986 6.817 1.00 63.62 321 GLU A CA 1
ATOM 2594 C C . GLU A 1 321 ? 18.569 2.696 5.328 1.00 63.62 321 GLU A C 1
ATOM 2596 O O . GLU A 1 321 ? 19.635 2.242 4.910 1.00 63.62 321 GLU A O 1
ATOM 2601 N N . TRP A 1 322 ? 17.542 2.918 4.509 1.00 60.62 322 TRP A N 1
ATOM 2602 C CA . TRP A 1 322 ? 17.588 2.589 3.084 1.00 60.62 322 TRP A CA 1
ATOM 2603 C C . TRP A 1 322 ? 18.329 3.687 2.319 1.00 60.62 322 TRP A C 1
ATOM 2605 O O . TRP A 1 322 ? 17.716 4.586 1.737 1.00 60.62 322 TRP A O 1
ATOM 2615 N N . ASN A 1 323 ? 19.662 3.642 2.355 1.00 51.88 323 ASN A N 1
ATOM 2616 C CA . ASN A 1 323 ? 20.519 4.529 1.572 1.00 51.88 323 ASN A CA 1
ATOM 2617 C C . ASN A 1 323 ? 21.082 3.818 0.326 1.00 51.88 323 ASN A C 1
ATOM 2619 O O . ASN A 1 323 ? 21.174 2.594 0.271 1.00 51.88 323 ASN A O 1
ATOM 2623 N N . GLU A 1 324 ? 21.461 4.597 -0.692 1.00 45.97 324 GLU A N 1
ATOM 2624 C CA . GLU A 1 324 ? 21.893 4.083 -2.006 1.00 45.97 324 GLU A CA 1
ATOM 2625 C C . GLU A 1 324 ? 23.150 3.193 -1.970 1.00 45.97 324 GLU A C 1
ATOM 2627 O O . GLU A 1 324 ? 23.438 2.493 -2.942 1.00 45.97 324 GLU A O 1
ATOM 2632 N N . LEU A 1 325 ? 23.913 3.232 -0.874 1.00 41.81 325 LEU A N 1
ATOM 2633 C CA . LEU A 1 325 ? 25.216 2.580 -0.739 1.00 41.81 325 LEU A CA 1
ATOM 2634 C C . LEU A 1 325 ? 25.132 1.234 -0.005 1.00 41.81 325 LEU A C 1
ATOM 2636 O O . LEU A 1 325 ? 26.036 0.407 -0.141 1.00 41.81 325 LEU A O 1
ATOM 2640 N N . ILE A 1 326 ? 24.052 0.984 0.740 1.00 49.41 326 ILE A N 1
ATOM 2641 C CA . ILE A 1 326 ? 23.858 -0.252 1.502 1.00 49.41 326 ILE A CA 1
ATOM 2642 C C . ILE A 1 326 ? 23.274 -1.326 0.572 1.00 49.41 326 ILE A C 1
ATOM 2644 O O . ILE A 1 326 ? 22.066 -1.457 0.359 1.00 49.41 326 ILE A O 1
ATOM 2648 N N . ARG A 1 327 ? 24.179 -2.098 -0.041 1.00 45.62 327 ARG A N 1
ATOM 2649 C CA . ARG A 1 327 ? 23.838 -3.231 -0.919 1.00 45.62 327 ARG A CA 1
ATOM 2650 C C . ARG A 1 327 ? 23.511 -4.518 -0.159 1.00 45.62 327 ARG A C 1
ATOM 2652 O O . ARG A 1 327 ? 22.928 -5.396 -0.774 1.00 45.62 327 ARG A O 1
ATOM 2659 N N . VAL A 1 328 ? 23.826 -4.592 1.131 1.00 47.94 328 VAL A N 1
ATOM 2660 C CA . VAL A 1 328 ? 23.605 -5.751 2.013 1.00 47.94 328 VAL A CA 1
ATOM 2661 C C . VAL A 1 328 ? 22.593 -5.359 3.089 1.00 47.94 328 VAL A C 1
ATOM 2663 O O . VAL A 1 328 ? 22.650 -4.224 3.560 1.00 47.94 328 VAL A O 1
ATOM 2666 N N . SER A 1 329 ? 21.669 -6.246 3.477 1.00 51.00 329 SER A N 1
ATOM 2667 C CA . SER A 1 329 ? 20.803 -6.005 4.642 1.00 51.00 329 SER A CA 1
ATOM 2668 C C . SER A 1 329 ? 21.677 -5.681 5.862 1.00 51.00 329 SER A C 1
ATOM 2670 O O . SER A 1 329 ? 22.500 -6.484 6.288 1.00 51.00 329 SER A O 1
ATOM 2672 N N . GLY A 1 330 ? 21.555 -4.454 6.372 1.00 47.00 330 GLY A N 1
ATOM 2673 C CA . GLY A 1 330 ? 22.247 -3.993 7.578 1.00 47.00 330 GLY A CA 1
ATOM 2674 C C . GLY A 1 330 ? 21.425 -4.206 8.847 1.00 47.00 330 GLY A C 1
ATOM 2675 O O . GLY A 1 330 ? 21.775 -3.654 9.886 1.00 47.00 330 GLY A O 1
ATOM 2676 N N . SER A 1 331 ? 20.292 -4.914 8.760 1.00 53.38 331 SER A N 1
ATOM 2677 C CA . SER A 1 331 ? 19.490 -5.223 9.938 1.00 53.38 331 SER A CA 1
ATOM 2678 C C . SER A 1 331 ? 20.102 -6.420 10.654 1.00 53.38 331 SER A C 1
ATOM 2680 O O . SER A 1 331 ? 20.070 -7.535 10.142 1.00 53.38 331 SER A O 1
ATOM 2682 N N . ASP A 1 332 ? 20.596 -6.209 11.876 1.00 56.53 332 ASP A N 1
ATOM 2683 C CA . ASP A 1 332 ? 21.020 -7.299 12.767 1.00 56.53 332 ASP A CA 1
ATOM 2684 C C . ASP A 1 332 ? 19.855 -8.249 13.123 1.00 56.53 332 ASP A C 1
ATOM 2686 O O . ASP A 1 332 ? 20.066 -9.317 13.701 1.00 56.53 332 ASP A O 1
ATOM 2690 N N . ARG A 1 333 ? 18.606 -7.859 12.815 1.00 68.19 333 ARG A N 1
ATOM 2691 C CA . ARG A 1 333 ? 17.396 -8.604 13.164 1.00 68.19 333 ARG A CA 1
ATOM 2692 C C . ARG A 1 333 ? 16.281 -8.384 12.123 1.00 68.19 333 ARG A C 1
ATOM 2694 O O . ARG A 1 333 ? 15.332 -7.649 12.395 1.00 68.19 333 ARG A O 1
ATOM 2701 N N . PRO A 1 334 ? 16.360 -9.031 10.943 1.00 76.12 334 PRO A N 1
ATOM 2702 C CA . PRO A 1 334 ? 15.433 -8.807 9.824 1.00 76.12 334 PRO A CA 1
ATOM 2703 C C . PRO A 1 334 ? 14.015 -9.359 10.066 1.00 76.12 334 PRO A C 1
ATOM 2705 O O . PRO A 1 334 ? 13.094 -9.108 9.283 1.00 76.12 334 PRO A O 1
ATOM 2708 N N . LEU A 1 335 ? 13.825 -10.095 11.162 1.00 82.88 335 LEU A N 1
ATOM 2709 C CA . LEU A 1 335 ? 12.610 -10.816 11.511 1.00 82.88 335 LEU A CA 1
ATOM 2710 C C . LEU A 1 335 ? 12.393 -10.781 13.028 1.00 82.88 335 LEU A C 1
ATOM 2712 O O . LEU A 1 335 ? 13.337 -10.921 13.805 1.00 82.88 335 LEU A O 1
ATOM 2716 N N . LEU A 1 336 ? 11.138 -10.609 13.432 1.00 86.75 336 LEU A N 1
ATOM 2717 C CA . LEU A 1 336 ? 10.660 -10.768 14.802 1.00 86.75 336 LEU A CA 1
ATOM 2718 C C . LEU A 1 336 ? 9.733 -11.980 14.869 1.00 86.75 336 LEU A C 1
ATOM 2720 O O . LEU A 1 336 ? 8.979 -12.246 13.937 1.00 86.75 336 LEU A O 1
ATOM 2724 N N . ARG A 1 337 ? 9.730 -12.698 15.985 1.00 85.19 337 ARG A N 1
ATOM 2725 C CA . ARG A 1 337 ? 8.705 -13.715 16.267 1.00 85.19 337 ARG A CA 1
ATOM 2726 C C . ARG A 1 337 ? 7.435 -13.041 16.785 1.00 85.19 337 ARG A C 1
ATOM 2728 O O . ARG A 1 337 ? 7.524 -11.992 17.422 1.00 85.19 337 ARG A O 1
ATOM 2735 N N . ARG A 1 338 ? 6.257 -13.658 16.612 1.00 85.19 338 ARG A N 1
ATOM 2736 C CA . ARG A 1 338 ? 4.976 -13.114 17.129 1.00 85.19 338 ARG A CA 1
ATOM 2737 C C . ARG A 1 338 ? 5.051 -12.673 18.596 1.00 85.19 338 ARG A C 1
ATOM 2739 O O . ARG A 1 338 ? 4.614 -11.575 18.911 1.00 85.19 338 ARG A O 1
ATOM 2746 N N . HIS A 1 339 ? 5.653 -13.472 19.480 1.00 86.81 339 HIS A N 1
ATOM 2747 C CA . HIS A 1 339 ? 5.797 -13.105 20.897 1.00 86.81 339 HIS A CA 1
ATOM 2748 C C . HIS A 1 339 ? 6.768 -11.934 21.134 1.00 86.81 339 HIS A C 1
ATOM 2750 O O . HIS A 1 339 ? 6.604 -11.182 22.089 1.00 86.81 339 HIS A O 1
ATOM 2756 N N . GLU A 1 340 ? 7.779 -11.760 20.280 1.00 90.12 340 GLU A N 1
ATOM 2757 C CA . GLU A 1 340 ? 8.704 -10.623 20.355 1.00 90.12 340 GLU A CA 1
ATOM 2758 C C . GLU A 1 340 ? 8.014 -9.340 19.895 1.00 90.12 340 GLU A C 1
ATOM 2760 O O . GLU A 1 340 ? 8.183 -8.297 20.523 1.00 90.12 340 GLU A O 1
ATOM 2765 N N . PHE A 1 341 ? 7.201 -9.427 18.838 1.00 91.75 341 PHE A N 1
ATOM 2766 C CA . PHE A 1 341 ? 6.351 -8.326 18.397 1.00 91.75 341 PHE A CA 1
ATOM 2767 C C . PHE A 1 341 ? 5.304 -7.965 19.458 1.00 91.75 341 PHE A C 1
ATOM 2769 O O . PHE A 1 341 ? 5.155 -6.796 19.794 1.00 91.75 341 PHE A O 1
ATOM 2776 N N . GLN A 1 342 ? 4.625 -8.961 20.032 1.00 93.00 342 GLN A N 1
ATOM 2777 C CA . GLN A 1 342 ? 3.667 -8.759 21.118 1.00 93.00 342 GLN A CA 1
ATOM 2778 C C . GLN A 1 342 ? 4.314 -8.042 22.301 1.00 93.00 342 GLN A C 1
ATOM 2780 O O . GLN A 1 342 ? 3.816 -7.008 22.732 1.00 93.00 342 GLN A O 1
ATOM 2785 N N . LYS A 1 343 ? 5.472 -8.531 22.758 1.00 93.56 343 LYS A N 1
ATOM 2786 C CA . LYS A 1 343 ? 6.216 -7.889 23.839 1.00 93.56 343 LYS A CA 1
ATOM 2787 C C . LYS A 1 343 ? 6.610 -6.450 23.499 1.00 93.56 343 LYS A C 1
ATOM 2789 O O . LYS A 1 343 ? 6.524 -5.583 24.357 1.00 93.56 343 LYS A O 1
ATOM 2794 N N . LEU A 1 344 ? 7.011 -6.176 22.255 1.00 95.00 344 LEU A N 1
ATOM 2795 C CA . LEU A 1 344 ? 7.299 -4.813 21.801 1.00 95.00 344 LEU A CA 1
ATOM 2796 C C . LEU A 1 344 ? 6.068 -3.908 21.940 1.00 95.00 344 LEU A C 1
ATOM 2798 O O . LEU A 1 344 ? 6.200 -2.780 22.408 1.00 95.00 344 LEU A O 1
ATOM 2802 N N . VAL A 1 345 ? 4.880 -4.383 21.557 1.00 94.81 345 VAL A N 1
ATOM 2803 C CA . VAL A 1 345 ? 3.638 -3.611 21.706 1.00 94.81 345 VAL A CA 1
ATOM 2804 C C . VAL A 1 345 ? 3.289 -3.405 23.180 1.00 94.81 345 VAL A C 1
ATOM 2806 O O . VAL A 1 345 ? 3.007 -2.275 23.571 1.00 94.81 345 VAL A O 1
ATOM 2809 N N . GLU A 1 346 ? 3.358 -4.456 23.999 1.00 95.12 346 GLU A N 1
ATOM 2810 C CA . GLU A 1 346 ? 3.112 -4.396 25.446 1.00 95.12 346 GLU A CA 1
ATOM 2811 C C . GLU A 1 346 ? 4.050 -3.390 26.132 1.00 95.12 346 GLU A C 1
ATOM 2813 O O . GLU A 1 346 ? 3.578 -2.473 26.801 1.00 95.12 346 GLU A O 1
ATOM 2818 N N . ASP A 1 347 ? 5.362 -3.479 25.881 1.00 95.88 347 ASP A N 1
ATOM 2819 C CA . ASP A 1 347 ? 6.374 -2.575 26.443 1.00 95.88 347 ASP A CA 1
ATOM 2820 C C . ASP A 1 347 ? 6.113 -1.107 26.032 1.00 95.88 347 ASP A C 1
ATOM 2822 O O . ASP A 1 347 ? 6.259 -0.181 26.839 1.00 95.88 347 ASP A O 1
ATOM 2826 N N . VAL A 1 348 ? 5.696 -0.869 24.780 1.00 95.69 348 VAL A N 1
ATOM 2827 C CA . VAL A 1 348 ? 5.325 0.470 24.290 1.00 95.69 348 VAL A CA 1
ATOM 2828 C C . VAL A 1 348 ? 4.068 0.988 24.988 1.00 95.69 348 VAL A C 1
ATOM 2830 O O . VAL A 1 348 ? 4.032 2.147 25.413 1.00 95.69 348 VAL A O 1
ATOM 2833 N N . PHE A 1 349 ? 3.036 0.156 25.106 1.00 94.06 349 PHE A N 1
ATOM 2834 C CA . PHE A 1 349 ? 1.757 0.534 25.702 1.00 94.06 349 PHE A CA 1
ATOM 2835 C C . PHE A 1 349 ? 1.923 0.831 27.200 1.00 94.06 349 PHE A C 1
ATOM 2837 O O . PHE A 1 349 ? 1.444 1.864 27.682 1.00 94.06 349 PHE A O 1
ATOM 2844 N N . ASP A 1 350 ? 2.702 0.013 27.907 1.00 94.19 350 ASP A N 1
ATOM 2845 C CA . ASP A 1 350 ? 3.082 0.229 29.304 1.00 94.19 350 ASP A CA 1
ATOM 2846 C C . ASP A 1 350 ? 3.888 1.523 29.478 1.00 94.19 350 ASP A C 1
ATOM 2848 O O . ASP A 1 350 ? 3.600 2.335 30.365 1.00 94.19 350 ASP A O 1
ATOM 2852 N N . GLY A 1 351 ? 4.865 1.770 28.596 1.00 94.38 351 GLY A N 1
ATOM 2853 C CA . GLY A 1 351 ? 5.664 2.998 28.595 1.00 94.38 351 GLY A CA 1
ATOM 2854 C C . GLY A 1 351 ? 4.826 4.264 28.392 1.00 94.38 351 GLY A C 1
ATOM 2855 O O . GLY A 1 351 ? 5.091 5.301 29.009 1.00 94.38 351 GLY A O 1
ATOM 2856 N N . LEU A 1 352 ? 3.774 4.173 27.575 1.00 91.50 352 LEU A N 1
ATOM 2857 C CA . LEU A 1 352 ? 2.796 5.241 27.356 1.00 91.50 352 LEU A CA 1
ATOM 2858 C C . LEU A 1 352 ? 1.717 5.325 28.445 1.00 91.50 352 LEU A C 1
ATOM 2860 O O . LEU A 1 352 ? 0.977 6.312 28.475 1.00 91.50 352 LEU A O 1
ATOM 2864 N N . LYS A 1 353 ? 1.639 4.339 29.347 1.00 90.56 353 LYS A N 1
ATOM 2865 C CA . LYS A 1 353 ? 0.605 4.212 30.387 1.00 90.56 353 LYS A CA 1
ATOM 2866 C C . LYS A 1 353 ? -0.816 4.203 29.812 1.00 90.56 353 LYS A C 1
ATOM 2868 O O . LYS A 1 353 ? -1.719 4.827 30.376 1.00 90.56 353 LYS A O 1
ATOM 2873 N N . ILE A 1 354 ? -0.999 3.531 28.680 1.00 88.25 354 ILE A N 1
ATOM 2874 C CA . ILE A 1 354 ? -2.311 3.302 28.062 1.00 88.25 354 ILE A CA 1
ATOM 2875 C C . ILE A 1 354 ? -2.830 1.906 28.426 1.00 88.25 354 ILE A C 1
ATOM 2877 O O . ILE A 1 354 ? -2.111 1.107 29.022 1.00 88.25 354 ILE A O 1
ATOM 2881 N N . THR A 1 355 ? -4.100 1.624 28.129 1.00 86.00 355 THR A N 1
ATOM 2882 C CA . THR A 1 355 ? -4.666 0.277 28.298 1.00 86.00 355 THR A CA 1
ATOM 2883 C C . THR A 1 355 ? -3.824 -0.728 27.519 1.00 86.00 355 THR A C 1
ATOM 2885 O O . THR A 1 355 ? -3.516 -0.455 26.364 1.00 86.00 355 THR A O 1
ATOM 2888 N N . GLY A 1 356 ? -3.458 -1.853 28.139 1.00 85.19 356 GLY A N 1
ATOM 2889 C CA . GLY A 1 356 ? -2.653 -2.891 27.493 1.00 85.19 356 GLY A CA 1
ATOM 2890 C C . GLY A 1 356 ? -3.318 -3.468 26.241 1.00 85.19 356 GLY A C 1
ATOM 2891 O O . GLY A 1 356 ? -4.544 -3.450 26.122 1.00 85.19 356 GLY A O 1
ATOM 2892 N N . ALA A 1 357 ? -2.495 -3.968 25.321 1.00 85.94 357 ALA A N 1
ATOM 2893 C CA . ALA A 1 357 ? -2.948 -4.615 24.097 1.00 85.94 357 ALA A CA 1
ATOM 2894 C C . ALA A 1 357 ? -3.312 -6.079 24.375 1.00 85.94 357 ALA A C 1
ATOM 2896 O O . ALA A 1 357 ? -2.488 -6.837 24.886 1.00 85.94 357 ALA A O 1
ATOM 2897 N N . ASP A 1 358 ? -4.537 -6.473 24.041 1.00 85.62 358 ASP A N 1
ATOM 2898 C CA . ASP A 1 358 ? -4.908 -7.883 23.960 1.00 85.62 358 ASP A CA 1
ATOM 2899 C C . ASP A 1 358 ? -4.483 -8.483 22.608 1.00 85.62 358 ASP A C 1
ATOM 2901 O O . ASP A 1 358 ? -3.985 -7.787 21.721 1.00 85.62 358 ASP A O 1
ATOM 2905 N N . ASP A 1 359 ? -4.671 -9.793 22.438 1.00 83.00 359 ASP A N 1
ATOM 2906 C CA . ASP A 1 359 ? -4.297 -10.501 21.207 1.00 83.00 359 ASP A CA 1
ATOM 2907 C C . ASP A 1 359 ? -4.968 -9.925 19.946 1.00 83.00 359 ASP A C 1
ATOM 2909 O O . ASP A 1 359 ? -4.403 -10.014 18.851 1.00 83.00 359 ASP A O 1
ATOM 2913 N N . GLU A 1 360 ? -6.157 -9.334 20.088 1.00 81.12 360 GLU A N 1
ATOM 2914 C CA . GLU A 1 360 ? -6.881 -8.719 18.980 1.00 81.12 360 GLU A CA 1
ATOM 2915 C C . GLU A 1 360 ? -6.210 -7.407 18.559 1.00 81.12 360 GLU A C 1
ATOM 2917 O O . GLU A 1 360 ? -5.927 -7.207 17.377 1.00 81.12 360 GLU A O 1
ATOM 2922 N N . GLU A 1 361 ? -5.848 -6.558 19.523 1.00 85.19 361 GLU A N 1
ATOM 2923 C CA . GLU A 1 361 ? -5.087 -5.337 19.260 1.00 85.19 361 GLU A CA 1
ATOM 2924 C C . GLU A 1 361 ? -3.708 -5.649 18.656 1.00 85.19 361 GLU A C 1
ATOM 2926 O O . GLU A 1 361 ? -3.305 -5.002 17.687 1.00 85.19 361 GLU A O 1
ATOM 2931 N N . ILE A 1 362 ? -3.005 -6.690 19.128 1.00 88.12 362 ILE A N 1
ATOM 2932 C CA . ILE A 1 362 ? -1.741 -7.138 18.511 1.00 88.12 362 ILE A CA 1
ATOM 2933 C C . ILE A 1 362 ? -1.941 -7.500 17.033 1.00 88.12 362 ILE A C 1
ATOM 2935 O O . ILE A 1 362 ? -1.168 -7.057 16.174 1.00 88.12 362 ILE A O 1
ATOM 2939 N N . ARG A 1 363 ? -2.986 -8.276 16.718 1.00 84.38 363 ARG A N 1
ATOM 2940 C CA . ARG A 1 363 ? -3.336 -8.644 15.338 1.00 84.38 363 ARG A CA 1
ATOM 2941 C C . ARG A 1 363 ? -3.652 -7.405 14.497 1.00 84.38 363 ARG A C 1
ATOM 2943 O O . ARG A 1 363 ? -3.188 -7.312 13.363 1.00 84.38 363 ARG A O 1
ATOM 2950 N N . TRP A 1 364 ? -4.375 -6.427 15.038 1.00 83.50 364 TRP A N 1
ATOM 2951 C CA . TRP A 1 364 ? -4.724 -5.192 14.323 1.00 83.50 364 TRP A CA 1
ATOM 2952 C C . TRP A 1 364 ? -3.541 -4.275 14.058 1.00 83.50 364 TRP A C 1
ATOM 2954 O O . TRP A 1 364 ? -3.492 -3.646 12.996 1.00 83.50 364 TRP A O 1
ATOM 2964 N N . GLN A 1 365 ? -2.570 -4.226 14.966 1.00 88.88 365 GLN A N 1
ATOM 2965 C CA . GLN A 1 365 ? -1.306 -3.543 14.713 1.00 88.88 365 GLN A CA 1
ATOM 2966 C C . GLN A 1 365 ? -0.551 -4.209 13.554 1.00 88.88 365 GLN A C 1
ATOM 2968 O O . GLN A 1 365 ? -0.105 -3.516 12.638 1.00 88.88 365 GLN A O 1
ATOM 2973 N N . LEU A 1 366 ? -0.451 -5.544 13.542 1.00 88.31 366 LEU A N 1
ATOM 2974 C CA . LEU A 1 366 ? 0.201 -6.280 12.451 1.00 88.31 366 LEU A CA 1
ATOM 2975 C C . LEU A 1 366 ? -0.491 -6.064 11.111 1.00 88.31 366 LEU A C 1
ATOM 2977 O O . LEU A 1 366 ? 0.177 -5.730 10.134 1.00 88.31 366 LEU A O 1
ATOM 2981 N N . ASP A 1 367 ? -1.815 -6.194 11.079 1.00 83.25 367 ASP A N 1
ATOM 2982 C CA . ASP A 1 367 ? -2.613 -6.001 9.874 1.00 83.25 367 ASP A CA 1
ATOM 2983 C C . ASP A 1 367 ? -2.422 -4.590 9.292 1.00 83.25 367 ASP A C 1
ATOM 2985 O O . ASP A 1 367 ? -2.182 -4.422 8.093 1.00 83.25 367 ASP A O 1
ATOM 2989 N N . PHE A 1 368 ? -2.415 -3.570 10.159 1.00 86.12 368 PHE A N 1
ATOM 2990 C CA . PHE A 1 368 ? -2.120 -2.192 9.774 1.00 86.12 368 PHE A CA 1
ATOM 2991 C C . PHE A 1 368 ? -0.717 -2.060 9.160 1.00 86.12 368 PHE A C 1
ATOM 2993 O O . PHE A 1 368 ? -0.554 -1.515 8.064 1.00 86.12 368 PHE A O 1
ATOM 3000 N N . PHE A 1 369 ? 0.318 -2.551 9.848 1.00 88.44 369 PHE A N 1
ATOM 3001 C CA . PHE A 1 369 ? 1.699 -2.409 9.384 1.00 88.44 369 PHE A CA 1
ATOM 3002 C C . PHE A 1 369 ? 1.989 -3.233 8.128 1.00 88.44 369 PHE A C 1
ATOM 3004 O O . PHE A 1 369 ? 2.790 -2.796 7.295 1.00 88.44 369 PHE A O 1
ATOM 3011 N N . HIS A 1 370 ? 1.330 -4.378 7.959 1.00 85.56 370 HIS A N 1
ATOM 3012 C CA . HIS A 1 370 ? 1.421 -5.195 6.757 1.00 85.56 370 HIS A CA 1
ATOM 3013 C C . HIS A 1 370 ? 0.873 -4.454 5.536 1.00 85.56 370 HIS A C 1
ATOM 3015 O O . HIS A 1 370 ? 1.594 -4.250 4.554 1.00 85.56 370 HIS A O 1
ATOM 3021 N N . HIS A 1 371 ? -0.363 -3.958 5.623 1.00 80.25 371 HIS A N 1
ATOM 3022 C CA . HIS A 1 371 ? -1.013 -3.252 4.520 1.00 80.25 371 HIS A CA 1
ATOM 3023 C C . HIS A 1 371 ? -0.301 -1.952 4.129 1.00 80.25 371 HIS A C 1
ATOM 3025 O O . HIS A 1 371 ? -0.345 -1.557 2.966 1.00 80.25 371 HIS A O 1
ATOM 3031 N N . ARG A 1 372 ? 0.403 -1.311 5.068 1.00 80.38 372 ARG A N 1
ATOM 3032 C CA . ARG A 1 372 ? 1.229 -0.116 4.820 1.00 80.38 372 ARG A CA 1
ATOM 3033 C C . ARG A 1 372 ? 2.631 -0.431 4.289 1.00 80.38 372 ARG A C 1
ATOM 3035 O O . ARG A 1 372 ? 3.400 0.486 3.996 1.00 80.38 372 ARG A O 1
ATOM 3042 N N . GLY A 1 373 ? 2.982 -1.712 4.161 1.00 80.25 373 GLY A N 1
ATOM 3043 C CA . GLY A 1 373 ? 4.303 -2.158 3.726 1.00 80.25 373 GLY A CA 1
ATOM 3044 C C . GLY A 1 373 ? 5.414 -1.810 4.712 1.00 80.25 373 GLY A C 1
ATOM 3045 O O . GLY A 1 373 ? 6.555 -1.646 4.289 1.00 80.25 373 GLY A O 1
ATOM 3046 N N . ILE A 1 374 ? 5.090 -1.677 5.998 1.00 85.19 374 ILE A N 1
ATOM 3047 C CA . ILE A 1 374 ? 6.054 -1.447 7.079 1.00 85.19 374 ILE A CA 1
ATOM 3048 C C . ILE A 1 374 ? 6.646 -2.792 7.500 1.00 85.19 374 ILE A C 1
ATOM 3050 O O . ILE A 1 374 ? 7.863 -2.938 7.543 1.00 85.19 374 ILE A O 1
ATOM 3054 N N . VAL A 1 375 ? 5.803 -3.797 7.719 1.00 87.44 375 VAL A N 1
ATOM 3055 C CA . VAL A 1 375 ? 6.233 -5.188 7.920 1.00 87.44 375 VAL A CA 1
ATOM 3056 C C . VAL A 1 375 ? 5.626 -6.079 6.845 1.00 87.44 375 VAL A C 1
ATOM 3058 O O . VAL A 1 375 ? 4.699 -5.679 6.142 1.00 87.44 375 VAL A O 1
ATOM 3061 N N . TYR A 1 376 ? 6.121 -7.303 6.724 1.00 85.38 376 TYR A N 1
ATOM 3062 C CA . TYR A 1 376 ? 5.441 -8.356 5.982 1.00 85.38 376 TYR A CA 1
ATOM 3063 C C . TYR A 1 376 ? 4.998 -9.460 6.947 1.00 85.38 376 TYR A C 1
ATOM 3065 O O . TYR A 1 376 ? 5.820 -10.128 7.573 1.00 85.38 376 TYR A O 1
ATOM 3073 N N . ALA A 1 377 ? 3.681 -9.575 7.116 1.00 84.50 377 ALA A N 1
ATOM 3074 C CA . ALA A 1 377 ? 3.005 -10.536 7.980 1.00 84.50 377 ALA A CA 1
ATOM 3075 C C . ALA A 1 377 ? 1.604 -10.789 7.386 1.00 84.50 377 ALA A C 1
ATOM 3077 O O . ALA A 1 377 ? 0.633 -10.181 7.835 1.00 84.50 377 ALA A O 1
ATOM 3078 N N . PRO A 1 378 ? 1.509 -11.580 6.303 1.00 80.56 378 PRO A N 1
ATOM 3079 C CA . PRO A 1 378 ? 0.257 -11.784 5.586 1.00 80.56 378 PRO A CA 1
ATOM 3080 C C . PRO A 1 378 ? -0.794 -12.496 6.467 1.00 80.56 378 PRO A C 1
ATOM 3082 O O . PRO A 1 378 ? -0.422 -13.309 7.327 1.00 80.56 378 PRO A O 1
ATOM 3085 N N . PRO A 1 379 ? -2.100 -12.224 6.282 1.00 75.62 379 PRO A N 1
ATOM 3086 C CA . PRO A 1 379 ? -3.165 -12.790 7.115 1.00 75.62 379 PRO A CA 1
ATOM 3087 C C . PRO A 1 379 ? -3.174 -14.317 7.202 1.00 75.62 379 PRO A C 1
ATOM 3089 O O . PRO A 1 379 ? -3.488 -14.874 8.251 1.00 75.62 379 PRO A O 1
ATOM 3092 N N . GLU A 1 380 ? -2.743 -15.017 6.156 1.00 75.12 380 GLU A N 1
ATOM 3093 C CA . GLU A 1 380 ? -2.662 -16.479 6.108 1.00 75.12 380 GLU A CA 1
ATOM 3094 C C . GLU A 1 380 ? -1.704 -17.057 7.164 1.00 75.12 380 GLU A C 1
ATOM 3096 O O . GLU A 1 380 ? -1.903 -18.178 7.655 1.00 75.12 380 GLU A O 1
ATOM 3101 N N . TRP A 1 381 ? -0.668 -16.299 7.539 1.00 74.75 381 TRP A N 1
ATOM 3102 C CA . TRP A 1 381 ? 0.223 -16.658 8.645 1.00 74.75 381 TRP A CA 1
ATOM 3103 C C . TRP A 1 381 ? -0.446 -16.418 9.997 1.00 74.75 381 TRP A C 1
ATOM 3105 O O . TRP A 1 381 ? -0.285 -17.227 10.909 1.00 74.75 381 TRP A O 1
ATOM 3115 N N . MET A 1 382 ? -1.234 -15.346 10.104 1.00 71.25 382 MET A N 1
ATOM 3116 C CA . MET A 1 382 ? -1.972 -14.996 11.318 1.00 71.25 382 MET A CA 1
ATOM 3117 C C . MET A 1 382 ? -3.148 -15.952 11.586 1.00 71.25 382 MET A C 1
ATOM 3119 O O . MET A 1 382 ? -3.516 -16.157 12.742 1.00 71.25 382 MET A O 1
ATOM 3123 N N . GLU A 1 383 ? -3.736 -16.545 10.539 1.00 62.72 383 GLU A N 1
ATOM 3124 C CA . GLU A 1 383 ? -4.986 -17.310 10.633 1.00 62.72 383 GLU A CA 1
ATOM 3125 C C . GLU A 1 383 ? -4.848 -18.829 10.502 1.00 62.72 383 GLU A C 1
ATOM 3127 O O . GLU A 1 383 ? -5.585 -19.542 11.189 1.00 62.72 383 GLU A O 1
ATOM 3132 N N . GLN A 1 384 ? -3.974 -19.355 9.626 1.00 52.50 384 GLN A N 1
ATOM 3133 C CA . GLN A 1 384 ? -4.173 -20.730 9.133 1.00 52.50 384 GLN A CA 1
ATOM 3134 C C . GLN A 1 384 ? -2.980 -21.699 9.137 1.00 52.50 384 GLN A C 1
ATOM 3136 O O . GLN A 1 384 ? -3.244 -22.894 9.013 1.00 52.50 384 GLN A O 1
ATOM 3141 N N . SER A 1 385 ? -1.707 -21.307 9.285 1.00 46.19 385 SER A N 1
ATOM 3142 C CA . SER A 1 385 ? -0.648 -22.201 8.752 1.00 46.19 385 SER A CA 1
ATOM 3143 C C . SER A 1 385 ? 0.464 -22.740 9.662 1.00 46.19 385 SER A C 1
ATOM 3145 O O . SER A 1 385 ? 1.086 -23.716 9.247 1.00 46.19 385 SER A O 1
ATOM 3147 N N . ILE A 1 386 ? 0.738 -22.239 10.876 1.00 50.88 386 ILE A N 1
ATOM 3148 C CA . ILE A 1 386 ? 1.903 -22.761 11.647 1.00 50.88 386 ILE A CA 1
ATOM 3149 C C . ILE A 1 386 ? 1.622 -22.913 13.151 1.00 50.88 386 ILE A C 1
ATOM 3151 O O . ILE A 1 386 ? 1.953 -23.938 13.747 1.00 50.88 386 ILE A O 1
ATOM 3155 N N . SER A 1 387 ? 0.969 -21.925 13.760 1.00 52.97 387 SER A N 1
ATOM 3156 C CA . SER A 1 387 ? 0.518 -21.890 15.156 1.00 52.97 387 SER A CA 1
ATOM 3157 C C . SER A 1 387 ? -0.122 -20.518 15.365 1.00 52.97 387 SER A C 1
ATOM 3159 O O . SER A 1 387 ? 0.425 -19.539 14.859 1.00 52.97 387 SER A O 1
ATOM 3161 N N . ARG A 1 388 ? -1.218 -20.401 16.133 1.00 57.31 388 ARG A N 1
ATOM 3162 C CA . ARG A 1 388 ? -1.735 -19.071 16.523 1.00 57.31 388 ARG A CA 1
ATOM 3163 C C . ARG A 1 388 ? -0.643 -18.228 17.194 1.00 57.31 388 ARG A C 1
ATOM 3165 O O . ARG A 1 388 ? -0.639 -17.012 17.052 1.00 57.31 388 ARG A O 1
ATOM 3172 N N . ASP A 1 389 ? 0.323 -18.879 17.844 1.00 60.72 389 ASP A N 1
ATOM 3173 C CA . ASP A 1 389 ? 1.331 -18.258 18.703 1.00 60.72 389 ASP A CA 1
ATOM 3174 C C . ASP A 1 389 ? 2.734 -18.161 18.088 1.00 60.72 389 ASP A C 1
ATOM 3176 O O . ASP A 1 389 ? 3.616 -17.533 18.677 1.00 60.72 389 ASP A O 1
ATOM 3180 N N . ALA A 1 390 ? 2.964 -18.747 16.908 1.00 69.56 390 ALA A N 1
ATOM 3181 C CA . ALA A 1 390 ? 4.292 -18.791 16.299 1.00 69.56 390 ALA A CA 1
ATOM 3182 C C .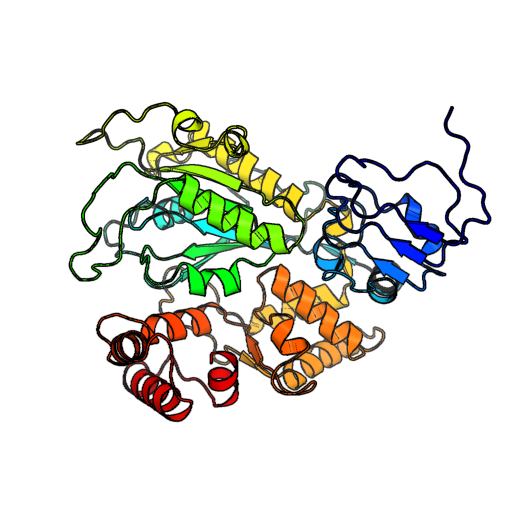 ALA A 1 390 ? 4.238 -18.629 14.775 1.00 69.56 390 ALA A C 1
ATOM 3184 O O . ALA A 1 390 ? 4.110 -19.599 14.029 1.00 69.56 390 ALA A O 1
ATOM 3185 N N . TYR A 1 391 ? 4.384 -17.381 14.338 1.00 76.50 391 TYR A N 1
ATOM 3186 C CA . TYR A 1 391 ? 4.676 -17.001 12.961 1.00 76.50 391 TYR A CA 1
ATOM 3187 C C . TYR A 1 391 ? 5.653 -15.814 12.952 1.00 76.50 391 TYR A C 1
ATOM 3189 O O . TYR A 1 391 ? 5.742 -15.079 13.950 1.00 76.50 391 TYR A O 1
ATOM 3197 N N . PRO A 1 392 ? 6.414 -15.633 11.862 1.00 82.44 392 PRO A N 1
ATOM 3198 C CA . PRO A 1 392 ? 7.348 -14.530 11.760 1.00 82.44 392 PRO A CA 1
ATOM 3199 C C . PRO A 1 392 ? 6.671 -13.227 11.341 1.00 82.44 392 PRO A C 1
ATOM 3201 O O . PRO A 1 392 ? 5.711 -13.203 10.575 1.00 82.44 392 PRO A O 1
ATOM 3204 N N . VAL A 1 393 ? 7.241 -12.131 11.822 1.00 87.50 393 VAL A N 1
ATOM 3205 C CA . VAL A 1 393 ? 6.917 -10.752 11.472 1.00 87.50 393 VAL A CA 1
ATOM 3206 C C . VAL A 1 393 ? 8.159 -10.153 10.837 1.00 87.50 393 VAL A C 1
ATOM 3208 O O . VAL A 1 393 ? 9.182 -9.933 11.486 1.00 87.50 393 VAL A O 1
ATOM 3211 N N . VAL A 1 394 ? 8.091 -9.922 9.536 1.00 86.44 394 VAL A N 1
ATOM 3212 C CA . VAL A 1 394 ? 9.265 -9.590 8.732 1.00 86.44 394 VAL A CA 1
ATOM 3213 C C . VAL A 1 394 ? 9.417 -8.082 8.717 1.00 86.44 394 VAL A C 1
ATOM 3215 O O . VAL A 1 394 ? 8.631 -7.375 8.086 1.00 86.44 394 VAL A O 1
ATOM 3218 N N . VAL A 1 395 ? 10.416 -7.584 9.437 1.00 86.06 395 VAL A N 1
ATOM 3219 C CA . VAL A 1 395 ? 10.675 -6.145 9.557 1.00 86.06 395 VAL A CA 1
ATOM 3220 C C . VAL A 1 395 ? 11.557 -5.637 8.420 1.00 86.06 395 VAL A C 1
ATOM 3222 O O . VAL A 1 395 ? 11.358 -4.512 7.961 1.00 86.06 395 VAL A O 1
ATOM 3225 N N . ASP A 1 396 ? 12.462 -6.476 7.906 1.00 82.44 396 ASP A N 1
ATOM 3226 C CA . ASP A 1 396 ? 13.230 -6.212 6.690 1.00 82.44 396 ASP A CA 1
ATOM 3227 C C . ASP A 1 396 ? 12.701 -7.056 5.525 1.00 82.44 396 ASP A C 1
ATOM 3229 O O . ASP A 1 396 ? 13.057 -8.216 5.321 1.00 82.44 396 ASP A O 1
ATOM 3233 N N . GLN A 1 397 ? 11.823 -6.449 4.732 1.00 80.38 397 GLN A N 1
ATOM 3234 C CA . GLN A 1 397 ? 11.195 -7.117 3.592 1.00 80.38 397 GLN A CA 1
ATOM 3235 C C . GLN A 1 397 ? 12.183 -7.383 2.451 1.00 80.38 397 GLN A C 1
ATOM 3237 O O . GLN A 1 397 ? 11.981 -8.319 1.677 1.00 80.38 397 GLN A O 1
ATOM 3242 N N . ARG A 1 398 ? 13.275 -6.609 2.360 1.00 77.56 398 ARG A N 1
ATOM 3243 C CA . ARG A 1 398 ? 14.327 -6.832 1.362 1.00 77.56 398 ARG A CA 1
ATOM 3244 C C . ARG A 1 398 ? 15.016 -8.164 1.591 1.00 77.56 398 ARG A C 1
ATOM 3246 O O . ARG A 1 398 ? 15.208 -8.905 0.635 1.00 77.56 398 ARG A O 1
ATOM 3253 N N . TRP A 1 399 ? 15.293 -8.486 2.848 1.00 78.88 399 TRP A N 1
ATOM 3254 C CA . TRP A 1 399 ? 15.959 -9.722 3.231 1.00 78.88 399 TRP A CA 1
ATOM 3255 C C . TRP A 1 399 ? 15.188 -10.982 2.802 1.00 78.88 399 TRP A C 1
ATOM 3257 O O . TRP A 1 399 ? 15.790 -11.906 2.261 1.00 78.88 399 TRP A O 1
ATOM 3267 N N . ILE A 1 400 ? 13.858 -11.024 2.949 1.00 78.25 400 ILE A N 1
ATOM 3268 C CA . ILE A 1 400 ? 13.071 -12.168 2.442 1.00 78.25 400 ILE A CA 1
ATOM 3269 C C . ILE A 1 400 ? 13.081 -12.228 0.921 1.00 78.25 400 ILE A C 1
ATOM 3271 O O . ILE A 1 400 ? 13.219 -13.300 0.333 1.00 78.25 400 ILE A O 1
ATOM 3275 N N . ILE A 1 401 ? 12.914 -11.078 0.274 1.00 77.88 401 ILE A N 1
ATOM 3276 C CA . ILE A 1 401 ? 12.788 -11.028 -1.179 1.00 77.88 401 ILE A CA 1
ATOM 3277 C C . ILE A 1 401 ? 14.100 -11.427 -1.838 1.00 77.88 401 ILE A C 1
ATOM 3279 O O . ILE A 1 401 ? 14.083 -12.244 -2.749 1.00 77.88 401 ILE A O 1
ATOM 3283 N N . GLU A 1 402 ? 15.231 -10.923 -1.353 1.00 77.19 402 GLU A N 1
ATOM 3284 C CA . GLU A 1 402 ? 16.550 -11.319 -1.848 1.00 77.19 402 GLU A CA 1
ATOM 3285 C C . GLU A 1 402 ? 16.784 -12.824 -1.682 1.00 77.19 402 GLU A C 1
ATOM 3287 O O . GLU A 1 402 ? 17.202 -13.464 -2.641 1.00 77.19 402 GLU A O 1
ATOM 3292 N N . GLY A 1 403 ? 16.397 -13.422 -0.550 1.00 79.06 403 GLY A N 1
ATOM 3293 C CA . GLY A 1 403 ? 16.486 -14.873 -0.349 1.00 79.06 403 GLY A CA 1
ATOM 3294 C C . GLY A 1 403 ? 15.712 -15.684 -1.377 1.00 79.06 403 GLY A C 1
ATOM 3295 O O . GLY A 1 403 ? 16.259 -16.589 -2.006 1.00 79.06 403 GLY A O 1
ATOM 3296 N N . ILE A 1 404 ? 14.439 -15.336 -1.582 1.00 79.00 404 ILE A N 1
ATOM 3297 C CA . ILE A 1 404 ? 13.582 -16.008 -2.569 1.00 79.00 404 ILE A CA 1
ATOM 3298 C C . ILE A 1 404 ? 14.161 -15.844 -3.983 1.00 79.00 404 ILE A C 1
ATOM 3300 O O . ILE A 1 404 ? 14.141 -16.787 -4.774 1.00 79.00 404 ILE A O 1
ATOM 3304 N N . TYR A 1 405 ? 14.692 -14.665 -4.310 1.00 76.94 405 TYR A N 1
ATOM 3305 C CA . TYR A 1 405 ? 15.265 -14.381 -5.627 1.00 76.94 405 TYR A CA 1
ATOM 3306 C C . TYR A 1 405 ? 16.561 -15.136 -5.875 1.00 76.94 405 TYR A C 1
ATOM 3308 O O . TYR A 1 405 ? 16.753 -15.684 -6.960 1.00 76.94 405 TYR A O 1
ATOM 3316 N N . GLU A 1 406 ? 17.444 -15.171 -4.884 1.00 78.06 406 GLU A N 1
ATOM 3317 C CA . GLU A 1 406 ? 18.709 -15.878 -4.993 1.00 78.06 406 GLU A CA 1
ATOM 3318 C C . GLU A 1 406 ? 18.477 -17.380 -5.117 1.00 78.06 406 GLU A C 1
ATOM 3320 O O . GLU A 1 406 ? 19.109 -18.004 -5.964 1.00 78.06 406 GLU A O 1
ATOM 3325 N N . LEU A 1 407 ? 17.524 -17.956 -4.374 1.00 78.75 407 LEU A N 1
ATOM 3326 C CA . LEU A 1 407 ? 17.152 -19.367 -4.517 1.00 78.75 407 LEU A CA 1
ATOM 3327 C C . LEU A 1 407 ? 16.641 -19.728 -5.912 1.00 78.75 407 LEU A C 1
ATOM 3329 O O . LEU A 1 407 ? 16.959 -20.794 -6.435 1.00 78.75 407 LEU A O 1
ATOM 3333 N N . MET A 1 408 ? 15.828 -18.856 -6.499 1.00 76.56 408 MET A N 1
ATOM 3334 C CA . MET A 1 408 ? 15.141 -19.097 -7.769 1.00 76.56 408 MET A CA 1
ATOM 3335 C C . MET A 1 408 ? 15.948 -18.644 -8.991 1.00 76.56 408 MET A C 1
ATOM 3337 O O . MET A 1 408 ? 15.471 -18.712 -10.129 1.00 76.56 408 MET A O 1
ATOM 3341 N N . ARG A 1 409 ? 17.175 -18.173 -8.769 1.00 76.38 409 ARG A N 1
ATOM 3342 C CA . ARG A 1 409 ? 18.073 -17.686 -9.806 1.00 76.38 409 ARG A CA 1
ATOM 3343 C C . ARG A 1 409 ? 18.424 -18.808 -10.808 1.00 76.38 409 ARG A C 1
ATOM 3345 O O . ARG A 1 409 ? 18.741 -19.912 -10.376 1.00 76.38 409 ARG A O 1
ATOM 3352 N N . PRO A 1 410 ? 18.414 -18.562 -12.136 1.00 66.69 410 PRO A N 1
ATOM 3353 C CA . PRO A 1 410 ? 18.647 -19.609 -13.143 1.00 66.69 410 PRO A CA 1
ATOM 3354 C C . PRO A 1 410 ? 19.983 -20.334 -13.083 1.00 66.69 410 PRO A C 1
ATOM 3356 O O . PRO A 1 410 ? 20.068 -21.449 -13.575 1.00 66.69 410 PRO A O 1
ATOM 3359 N N . GLU A 1 411 ? 21.019 -19.735 -12.500 1.00 68.44 411 GLU A N 1
ATOM 3360 C CA . GLU A 1 411 ? 22.301 -20.416 -12.306 1.00 68.44 411 GLU A CA 1
ATOM 3361 C C . GLU A 1 411 ? 22.317 -21.362 -11.085 1.00 68.44 411 GLU A C 1
ATOM 3363 O O . GLU A 1 411 ? 23.328 -22.027 -10.852 1.00 68.44 411 GLU A O 1
ATOM 3368 N N . ARG A 1 412 ? 21.226 -21.445 -10.304 1.00 73.31 412 ARG A N 1
ATOM 3369 C CA . ARG A 1 412 ? 21.080 -22.385 -9.181 1.00 73.31 412 ARG A CA 1
ATOM 3370 C C . ARG A 1 412 ? 20.282 -23.628 -9.571 1.00 73.31 412 ARG A C 1
ATOM 3372 O O . ARG A 1 412 ? 19.211 -23.531 -10.165 1.00 73.31 412 ARG A O 1
ATOM 3379 N N . GLY A 1 413 ? 20.746 -24.787 -9.094 1.00 74.25 413 GLY A N 1
ATOM 3380 C CA . GLY A 1 413 ? 20.067 -26.076 -9.277 1.00 74.25 413 GLY A CA 1
ATOM 3381 C C . GLY A 1 413 ? 18.637 -26.103 -8.728 1.00 74.25 413 GLY A C 1
ATOM 3382 O O . GLY A 1 413 ? 17.767 -26.690 -9.353 1.00 74.25 413 GLY A O 1
ATOM 3383 N N . THR A 1 414 ? 18.352 -25.368 -7.646 1.00 79.06 414 THR A N 1
ATOM 3384 C CA . THR A 1 414 ? 17.021 -25.313 -7.013 1.00 79.06 414 THR A CA 1
ATOM 3385 C C . THR A 1 414 ? 15.902 -24.950 -7.989 1.00 79.06 414 THR A C 1
ATOM 3387 O O . THR A 1 414 ? 14.822 -25.542 -7.949 1.00 79.06 414 THR A O 1
ATOM 3390 N N . ARG A 1 415 ? 16.143 -23.979 -8.880 1.00 77.00 415 ARG A N 1
ATOM 3391 C CA . ARG A 1 415 ? 15.165 -23.572 -9.894 1.00 77.00 415 ARG A CA 1
ATOM 3392 C C . ARG A 1 415 ? 14.939 -24.694 -10.905 1.00 77.00 415 ARG A C 1
ATOM 3394 O O . ARG A 1 415 ? 13.792 -24.994 -11.231 1.00 77.00 415 ARG A O 1
ATOM 3401 N N . ASP A 1 416 ? 16.016 -25.298 -11.391 1.00 78.12 416 ASP A N 1
ATOM 3402 C CA . ASP A 1 416 ? 15.953 -26.377 -12.375 1.00 78.12 416 ASP A CA 1
ATOM 3403 C C . ASP A 1 416 ? 15.258 -27.615 -11.796 1.00 78.12 416 ASP A C 1
ATOM 3405 O O . ASP A 1 416 ? 14.406 -28.202 -12.463 1.00 78.12 416 ASP A O 1
ATOM 3409 N N . ASP A 1 417 ? 15.536 -27.951 -10.536 1.00 80.62 417 ASP A N 1
ATOM 3410 C CA . ASP A 1 417 ? 14.887 -29.035 -9.797 1.00 80.62 417 ASP A CA 1
ATOM 3411 C C . ASP A 1 417 ? 13.382 -28.774 -9.657 1.00 80.62 417 ASP A C 1
ATOM 3413 O O . ASP A 1 417 ? 12.562 -29.636 -9.985 1.00 80.62 417 ASP A O 1
ATOM 3417 N N . LEU A 1 418 ? 12.997 -27.551 -9.268 1.00 80.00 418 LEU A N 1
ATOM 3418 C CA . LEU A 1 418 ? 11.598 -27.120 -9.223 1.00 80.00 418 LEU A CA 1
ATOM 3419 C C . LEU A 1 418 ? 10.921 -27.240 -10.591 1.00 80.00 418 LEU A C 1
ATOM 3421 O O . LEU A 1 418 ? 9.796 -27.732 -10.678 1.00 80.00 418 LEU A O 1
ATOM 3425 N N . MET A 1 419 ? 11.582 -26.810 -11.667 1.00 78.00 419 MET A N 1
ATOM 3426 C CA . MET A 1 419 ? 11.033 -26.900 -13.022 1.00 78.00 419 MET A CA 1
ATOM 3427 C C . MET A 1 419 ? 10.865 -28.358 -13.470 1.00 78.00 419 MET A C 1
ATOM 3429 O O . MET A 1 419 ? 9.805 -28.714 -13.989 1.00 78.00 419 MET A O 1
ATOM 3433 N N . GLN A 1 420 ? 11.855 -29.220 -13.223 1.00 82.62 420 GLN A N 1
ATOM 3434 C CA . GLN A 1 420 ? 11.792 -30.653 -13.543 1.00 82.62 420 GLN A CA 1
ATOM 3435 C C . GLN A 1 420 ? 10.706 -31.380 -12.740 1.00 82.62 420 GLN A C 1
ATOM 3437 O O . GLN A 1 420 ? 10.029 -32.271 -13.259 1.00 82.62 420 GLN A O 1
ATOM 3442 N N . ALA A 1 421 ? 10.497 -30.969 -11.491 1.00 84.38 421 ALA A N 1
ATOM 3443 C CA . ALA A 1 421 ? 9.496 -31.529 -10.594 1.00 84.38 421 ALA A CA 1
ATOM 3444 C C . ALA A 1 421 ? 8.103 -30.880 -10.729 1.00 84.38 421 ALA A C 1
ATOM 3446 O O . ALA A 1 421 ? 7.217 -31.158 -9.915 1.00 84.38 421 ALA A O 1
ATOM 3447 N N . TRP A 1 422 ? 7.873 -30.047 -11.753 1.00 81.62 422 TRP A N 1
ATOM 3448 C CA . TRP A 1 422 ? 6.598 -29.355 -12.000 1.00 81.62 422 TRP A CA 1
ATOM 3449 C C . TRP A 1 422 ? 6.136 -28.496 -10.810 1.00 81.62 422 TRP A C 1
ATOM 3451 O O . TRP A 1 422 ? 4.964 -28.505 -10.428 1.00 81.62 422 TRP A O 1
ATOM 3461 N N . GLY A 1 423 ? 7.075 -27.776 -10.199 1.00 77.81 423 GLY A N 1
ATOM 3462 C CA . GLY A 1 423 ? 6.859 -26.902 -9.045 1.00 77.81 423 GLY A CA 1
ATOM 3463 C C . GLY A 1 423 ? 6.786 -27.630 -7.702 1.00 77.81 423 GLY A C 1
ATOM 3464 O O . GLY A 1 423 ? 6.419 -27.016 -6.703 1.00 77.81 423 GLY A O 1
ATOM 3465 N N . ARG A 1 424 ? 7.099 -28.930 -7.647 1.00 80.81 424 ARG A N 1
ATOM 3466 C CA . ARG A 1 424 ? 7.138 -29.690 -6.391 1.00 80.81 424 ARG A CA 1
ATOM 3467 C C . ARG A 1 424 ? 8.545 -29.675 -5.812 1.00 80.81 424 ARG A C 1
ATOM 3469 O O . ARG A 1 424 ? 9.489 -30.034 -6.496 1.00 80.81 424 ARG A O 1
ATOM 3476 N N . ILE A 1 425 ? 8.658 -29.337 -4.534 1.00 82.94 425 ILE A N 1
ATOM 3477 C CA . ILE A 1 425 ? 9.900 -29.448 -3.772 1.00 82.94 425 ILE A CA 1
ATOM 3478 C C . ILE A 1 425 ? 9.582 -29.974 -2.377 1.00 82.94 425 ILE A C 1
ATOM 3480 O O . ILE A 1 425 ? 8.588 -29.589 -1.749 1.00 82.94 425 ILE A O 1
ATOM 3484 N N . THR A 1 426 ? 10.386 -30.910 -1.892 1.00 84.31 426 THR A N 1
ATOM 3485 C CA . THR A 1 426 ? 10.267 -31.408 -0.523 1.00 84.31 426 THR A CA 1
ATOM 3486 C C . THR A 1 426 ? 10.896 -30.421 0.458 1.00 84.31 426 THR A C 1
ATOM 3488 O O . THR A 1 426 ? 11.761 -29.620 0.112 1.00 84.31 426 THR A O 1
ATOM 3491 N N . ARG A 1 427 ? 10.498 -30.499 1.736 1.00 81.81 427 ARG A N 1
ATOM 3492 C CA . ARG A 1 427 ? 11.117 -29.681 2.793 1.00 81.81 427 ARG A CA 1
ATOM 3493 C C . ARG A 1 427 ? 12.633 -29.914 2.877 1.00 81.81 427 ARG A C 1
ATOM 3495 O O . ARG A 1 427 ? 13.365 -28.967 3.119 1.00 81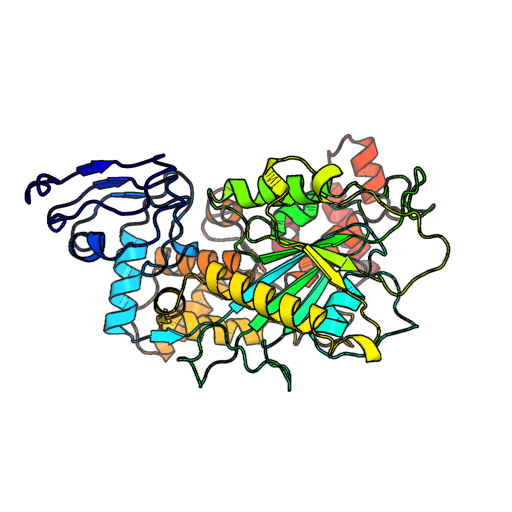.81 427 ARG A O 1
ATOM 3502 N N . GLY A 1 428 ? 13.087 -31.154 2.677 1.00 84.88 428 GLY A N 1
ATOM 3503 C CA . GLY A 1 428 ? 14.509 -31.505 2.725 1.00 84.88 428 GLY A CA 1
ATOM 3504 C C . GLY A 1 428 ? 15.316 -30.863 1.597 1.00 84.88 428 GLY A C 1
ATOM 3505 O O . GLY A 1 428 ? 16.349 -30.263 1.870 1.00 84.88 428 GLY A O 1
ATOM 3506 N N . GLU A 1 429 ? 14.816 -30.930 0.361 1.00 84.94 429 GLU A N 1
ATOM 3507 C CA . GLU A 1 429 ? 15.449 -30.295 -0.808 1.00 84.94 429 GLU A CA 1
ATOM 3508 C C . GLU A 1 429 ? 15.501 -28.771 -0.654 1.00 84.94 429 GLU A C 1
ATOM 3510 O O . GLU A 1 429 ? 16.546 -28.159 -0.864 1.00 84.94 429 GLU A O 1
ATOM 3515 N N . LEU A 1 430 ? 14.405 -28.156 -0.196 1.00 83.44 430 LEU A N 1
ATOM 3516 C CA . LEU A 1 430 ? 14.373 -26.715 0.049 1.00 83.44 430 LEU A CA 1
ATOM 3517 C C . LEU A 1 430 ? 15.348 -26.303 1.167 1.00 83.44 430 LEU A C 1
ATOM 3519 O O . LEU A 1 430 ? 16.014 -25.280 1.048 1.00 83.44 430 LEU A O 1
ATOM 3523 N N . TRP A 1 431 ? 15.472 -27.095 2.240 1.00 86.44 431 TRP A N 1
ATOM 3524 C CA . TRP A 1 431 ? 16.442 -26.823 3.310 1.00 86.44 431 TRP A CA 1
ATOM 3525 C C . TRP A 1 431 ? 17.882 -26.906 2.813 1.00 86.44 431 TRP A C 1
ATOM 3527 O O . TRP A 1 431 ? 18.672 -26.033 3.151 1.00 86.44 431 TRP A O 1
ATOM 3537 N N . GLN A 1 432 ? 18.206 -27.900 1.983 1.00 86.38 432 GLN A N 1
ATOM 3538 C CA . GLN A 1 432 ? 19.533 -28.015 1.374 1.00 86.38 432 GLN A CA 1
ATOM 3539 C C . GLN A 1 432 ? 19.850 -26.816 0.476 1.00 86.38 432 GLN A C 1
ATOM 3541 O O . GLN A 1 432 ? 20.965 -26.301 0.516 1.00 86.38 432 GLN A O 1
ATOM 3546 N N . ALA A 1 433 ? 18.866 -26.336 -0.288 1.00 85.19 433 ALA A N 1
ATOM 3547 C CA . ALA A 1 433 ? 19.018 -25.138 -1.103 1.00 85.19 433 ALA A CA 1
ATOM 3548 C C . ALA A 1 433 ? 19.298 -23.886 -0.251 1.00 85.19 433 ALA A C 1
ATOM 3550 O O . ALA A 1 433 ? 20.190 -23.106 -0.586 1.00 85.19 433 ALA A O 1
ATOM 3551 N N . TRP A 1 434 ? 18.584 -23.718 0.870 1.00 85.06 434 TRP A N 1
ATOM 3552 C CA . TRP A 1 434 ? 18.853 -22.644 1.834 1.00 85.06 434 TRP A CA 1
ATOM 3553 C C . TRP A 1 434 ? 20.232 -22.778 2.490 1.00 85.06 434 TRP A C 1
ATOM 3555 O O . TRP A 1 434 ? 20.940 -21.783 2.603 1.00 85.06 434 TRP A O 1
ATOM 3565 N N . ASP A 1 435 ? 20.637 -23.987 2.887 1.00 87.00 435 ASP A N 1
ATOM 3566 C CA . ASP A 1 435 ? 21.957 -24.234 3.482 1.00 87.00 435 ASP A CA 1
ATOM 3567 C C . ASP A 1 435 ? 23.086 -23.886 2.503 1.00 87.00 435 ASP A C 1
ATOM 3569 O O . ASP A 1 435 ? 24.084 -23.280 2.888 1.00 87.00 435 ASP A O 1
ATOM 3573 N N . GLN A 1 436 ? 22.922 -24.220 1.220 1.00 85.25 436 GLN A N 1
ATOM 3574 C CA . GLN A 1 436 ? 23.882 -23.845 0.187 1.00 85.25 436 GLN A CA 1
ATOM 3575 C C . GLN A 1 436 ? 23.920 -22.326 -0.038 1.00 85.25 436 GLN A C 1
ATOM 3577 O O . GLN A 1 436 ? 25.006 -21.762 -0.181 1.00 85.25 436 GLN A O 1
ATOM 3582 N N . LEU A 1 437 ? 22.760 -21.660 -0.046 1.00 83.94 437 LEU A N 1
ATOM 3583 C CA . LEU A 1 437 ? 22.690 -20.202 -0.150 1.00 83.94 437 LEU A CA 1
ATOM 3584 C C . LEU A 1 437 ? 23.420 -19.526 1.017 1.00 83.94 437 LEU A C 1
ATOM 3586 O O . LEU A 1 437 ? 24.214 -18.626 0.777 1.00 83.94 437 LEU A O 1
ATOM 3590 N N . GLU A 1 438 ? 23.216 -19.994 2.250 1.00 84.12 438 GLU A N 1
ATOM 3591 C CA . GLU A 1 438 ? 23.863 -19.441 3.448 1.00 84.12 438 GLU A CA 1
ATOM 3592 C C . GLU A 1 438 ? 25.396 -19.610 3.421 1.00 84.12 438 GLU A C 1
ATOM 3594 O O . GLU A 1 438 ? 26.124 -18.748 3.910 1.00 84.12 438 GLU A O 1
ATOM 3599 N N . ILE A 1 439 ? 25.915 -20.686 2.813 1.00 84.38 439 ILE A N 1
ATOM 3600 C CA . ILE A 1 439 ? 27.365 -20.877 2.618 1.00 84.38 439 ILE A CA 1
ATOM 3601 C C . ILE A 1 439 ? 27.935 -19.855 1.622 1.00 84.38 439 ILE A C 1
ATOM 3603 O O . ILE A 1 439 ? 29.046 -19.357 1.813 1.00 84.38 439 ILE A O 1
ATOM 3607 N N . GLU A 1 440 ? 27.206 -19.574 0.544 1.00 82.19 440 GLU A N 1
ATOM 3608 C CA . GLU A 1 440 ? 27.648 -18.684 -0.535 1.00 82.19 440 GLU A CA 1
ATOM 3609 C C . GLU A 1 440 ? 27.443 -17.198 -0.203 1.00 82.19 440 GLU A C 1
ATOM 3611 O O . GLU A 1 440 ? 28.255 -16.366 -0.609 1.00 82.19 440 GLU A O 1
ATOM 3616 N N . GLN A 1 441 ? 26.372 -16.880 0.528 1.00 80.25 441 GLN A N 1
ATOM 3617 C CA . GLN A 1 441 ? 25.950 -15.539 0.944 1.00 80.25 441 GLN A CA 1
ATOM 3618 C C . GLN A 1 441 ? 25.583 -15.557 2.439 1.00 80.25 441 GLN A C 1
ATOM 3620 O O . GLN A 1 441 ? 24.402 -15.640 2.790 1.00 80.25 441 GLN A O 1
ATOM 3625 N N . PRO A 1 442 ? 26.578 -15.493 3.346 1.00 77.94 442 PRO A N 1
ATOM 3626 C CA . PRO A 1 442 ? 26.361 -15.564 4.796 1.00 77.94 442 PRO A CA 1
ATOM 3627 C C . PRO A 1 442 ? 25.431 -14.482 5.366 1.00 77.94 442 PRO A C 1
ATOM 3629 O O . PRO A 1 442 ? 24.876 -14.649 6.452 1.00 77.94 442 PRO A O 1
ATOM 3632 N N . GLU A 1 443 ? 25.263 -13.369 4.654 1.00 71.62 443 GLU A N 1
ATOM 3633 C CA . GLU A 1 443 ? 24.312 -12.299 4.958 1.00 71.62 443 GLU A CA 1
ATOM 3634 C C . GLU A 1 443 ? 22.839 -12.729 4.817 1.00 71.62 443 GLU A C 1
ATOM 3636 O O . GLU A 1 443 ? 21.964 -12.169 5.477 1.00 71.62 443 GLU A O 1
ATOM 3641 N N . LEU A 1 444 ? 22.553 -13.753 4.008 1.00 74.12 444 LEU A N 1
ATOM 3642 C CA . LEU A 1 444 ? 21.221 -14.321 3.792 1.00 74.12 444 LEU A CA 1
ATOM 3643 C C . LEU A 1 444 ? 21.013 -15.557 4.680 1.00 74.12 444 LEU A C 1
ATOM 3645 O O . LEU A 1 444 ? 20.704 -16.656 4.219 1.00 74.12 444 LEU A O 1
ATOM 3649 N N . LYS A 1 445 ? 21.212 -15.382 5.989 1.00 74.38 445 LYS A N 1
ATOM 3650 C CA . LYS A 1 445 ? 21.033 -16.445 6.981 1.00 74.38 445 LYS A CA 1
ATOM 3651 C C . LYS A 1 445 ? 19.596 -16.520 7.480 1.00 74.38 445 LYS A C 1
ATOM 3653 O O . LYS A 1 445 ? 19.180 -15.663 8.253 1.00 74.38 445 LYS A O 1
ATOM 3658 N N . TYR A 1 446 ? 18.890 -17.595 7.140 1.00 74.62 446 TYR A N 1
ATOM 3659 C CA . TYR A 1 446 ? 17.503 -17.835 7.553 1.00 74.62 446 TYR A CA 1
ATOM 3660 C C . TYR A 1 446 ? 17.430 -18.905 8.641 1.00 74.62 446 TYR A C 1
ATOM 3662 O O . TYR A 1 446 ? 17.913 -20.020 8.441 1.00 74.62 446 TYR A O 1
ATOM 3670 N N . ASP A 1 447 ? 16.800 -18.595 9.775 1.00 74.38 447 ASP A N 1
ATOM 3671 C CA . ASP A 1 447 ? 16.509 -19.598 10.801 1.00 74.38 447 ASP A CA 1
ATOM 3672 C C . ASP A 1 447 ? 15.364 -20.542 10.378 1.00 74.38 447 ASP A C 1
ATOM 3674 O O . ASP A 1 447 ? 14.751 -20.387 9.320 1.00 74.38 447 ASP A O 1
ATOM 3678 N N . GLU A 1 448 ? 15.090 -21.575 11.179 1.00 72.75 448 GLU A N 1
ATOM 3679 C CA . GLU A 1 448 ? 14.080 -22.582 10.826 1.00 72.75 448 GLU A CA 1
ATOM 3680 C C . GLU A 1 448 ? 12.671 -21.983 10.672 1.00 72.75 448 GLU A C 1
ATOM 3682 O O . GLU A 1 448 ? 11.915 -22.433 9.810 1.00 72.75 448 GLU A O 1
ATOM 3687 N N . GLU A 1 449 ? 12.322 -20.966 11.464 1.00 68.00 449 GLU A N 1
ATOM 3688 C CA . GLU A 1 449 ? 11.018 -20.295 11.403 1.00 68.00 449 GLU A CA 1
ATOM 3689 C C . GLU A 1 449 ? 10.890 -19.460 10.124 1.00 68.00 449 GLU A C 1
ATOM 3691 O O . GLU A 1 449 ? 9.893 -19.586 9.410 1.00 68.00 449 GLU A O 1
ATOM 3696 N N . ALA A 1 450 ? 11.921 -18.686 9.774 1.00 70.38 450 ALA A N 1
ATOM 3697 C CA . ALA A 1 450 ? 11.975 -17.940 8.523 1.00 70.38 450 ALA A CA 1
ATOM 3698 C C . ALA A 1 450 ? 11.884 -18.872 7.308 1.00 70.38 450 ALA A C 1
ATOM 3700 O O . ALA A 1 450 ? 11.079 -18.645 6.405 1.00 70.38 450 ALA A O 1
ATOM 3701 N N . ARG A 1 451 ? 12.658 -19.966 7.303 1.00 75.75 451 ARG A N 1
ATOM 3702 C CA . ARG A 1 451 ? 12.617 -20.978 6.233 1.00 75.75 451 ARG A CA 1
ATOM 3703 C C . ARG A 1 451 ? 11.245 -21.648 6.131 1.00 75.75 451 ARG A C 1
ATOM 3705 O O . ARG A 1 451 ? 10.802 -21.945 5.026 1.00 75.75 451 ARG A O 1
ATOM 3712 N N . CYS A 1 452 ? 10.564 -21.882 7.257 1.00 70.62 452 CYS A N 1
ATOM 3713 C CA . CYS A 1 452 ? 9.204 -22.429 7.267 1.00 70.62 452 CYS A CA 1
ATOM 3714 C C . CYS A 1 452 ? 8.181 -21.456 6.685 1.00 70.62 452 CYS A C 1
ATOM 3716 O O . CYS A 1 452 ? 7.298 -21.901 5.962 1.00 70.62 452 CYS A O 1
ATOM 3718 N N . ALA A 1 453 ? 8.296 -20.163 6.978 1.00 66.19 453 ALA A N 1
ATOM 3719 C CA . ALA A 1 453 ? 7.368 -19.161 6.465 1.00 66.19 453 ALA A CA 1
ATOM 3720 C C . ALA A 1 453 ? 7.574 -18.839 4.979 1.00 66.19 453 ALA A C 1
ATOM 3722 O O . ALA A 1 453 ? 6.631 -18.448 4.300 1.00 66.19 453 ALA A O 1
ATOM 3723 N N . MET A 1 454 ? 8.795 -19.008 4.465 1.00 69.06 454 MET A N 1
ATOM 3724 C CA . MET A 1 454 ? 9.113 -18.803 3.045 1.00 69.06 454 MET A CA 1
ATOM 3725 C C . MET A 1 454 ? 8.841 -20.026 2.156 1.00 69.06 454 MET A C 1
ATOM 3727 O O . MET A 1 454 ? 8.966 -19.916 0.936 1.00 69.06 454 MET A O 1
ATOM 3731 N N . ARG A 1 455 ? 8.537 -21.186 2.747 1.00 67.12 455 ARG A N 1
ATOM 3732 C CA . ARG A 1 455 ? 8.125 -22.395 2.025 1.00 67.12 455 ARG A CA 1
ATOM 3733 C C . ARG A 1 455 ? 6.687 -22.261 1.544 1.00 67.12 455 ARG A C 1
ATOM 3735 O O . ARG A 1 455 ? 6.435 -22.718 0.406 1.00 67.12 455 ARG A O 1
#

Foldseek 3Di:
DDDADDLQDAEEAPALVQVDQEDDHYHQLNHAEYHHALHQNHAAPVNCVNNLVRHPFDAQFLYQYLQALGLLQNDAVPDGSSVVRSVFVVLCVPQNWDFDQFAEAEEDFAAPLCLVLVVCLLQLHADDPPDDFDFFKAWDWDQLDDPPPPDDLDPVDDPDTHTYGYIRGTNQPLCLPVCLLQLLFQHAYEYGGEDDQDPAAPDPLRRPRHGDFSQVVVCSNCVSPVSSSYDHHYAYEYEDPVDDPPGDDDDDVLVRYDVVCNPHHYAYDYSHSVGSPDPRVVVVSVSSSNSSSSSCSHDNNRIGRPLLVQLLVVLVVQADDRDPPPPFGPRPDQKDWLVRSLVSSQVSCVVSVHPGDDLVNSVSSLSVCCNSVQWRDDVCQCPPDDDVRTAMIGRYPSLLSSLVSVLCPSVDVNVVVCVVVVNDDDLVRLVVSQVVCCVVPVSSDDDPRRSRNSD